Protein 6MCW (pdb70)

Nearest PDB structures (foldseek):
  6mi0-assembly1_A  TM=1.000E+00  e=1.325E-67  Methylococcus capsulatus str. Bath
  7jj1-assembly1_A  TM=9.948E-01  e=1.707E-61  Methylococcus capsulatus
  7snm-assembly4_D  TM=9.405E-01  e=2.667E-60  Methylococcus capsulatus str. Bath
  7snm-assembly3_C  TM=9.370E-01  e=3.067E-60  Methylococcus capsulatus str. Bath
  7jj1-assembly2_B  TM=9.511E-01  e=3.390E-58  Methylococcus capsulatus

Structure (mmCIF, N/CA/C/O backbone):
data_6MCW
#
_entry.id   6MCW
#
_cell.length_a   150.685
_cell.length_b   150.685
_cell.length_c   66.321
_cell.angle_alpha   90.00
_cell.angle_beta   90.00
_cell.angle_gamma   120.00
#
_symmetry.space_group_name_H-M   'P 31 2 1'
#
loop_
_entity.id
_entity.type
_entity.pdbx_description
1 polymer 'Cytochrome P450 51'
2 non-polymer 23-[4-(2,4,4-trimethylpentan-2-yl)phenoxy]-3,6,9,12,15,18,21-heptaoxatricosan-1-ol
3 non-polymer 'PROTOPORPHYRIN IX CONTAINING FE'
4 water water
#
loop_
_atom_site.group_PDB
_atom_site.id
_atom_site.type_symbol
_atom_site.label_atom_id
_atom_site.label_alt_id
_atom_site.label_comp_id
_atom_site.label_asym_id
_atom_site.label_entity_id
_atom_site.label_seq_id
_atom_site.pdbx_PDB_ins_code
_atom_site.Cartn_x
_atom_site.Cartn_y
_atom_site.Cartn_z
_atom_site.occupancy
_atom_site.B_iso_or_equiv
_atom_site.auth_seq_id
_atom_site.auth_comp_id
_atom_site.auth_asym_id
_atom_site.auth_atom_id
_atom_site.pdbx_PDB_model_num
ATOM 1 N N . PRO A 1 4 ? 35.057 4.815 -27.809 1.00 130.73 4 PRO A N 1
ATOM 2 C CA . PRO A 1 4 ? 34.804 4.179 -26.520 1.00 130.55 4 PRO A CA 1
ATOM 3 C C . PRO A 1 4 ? 35.605 4.830 -25.396 1.00 130.01 4 PRO A C 1
ATOM 4 O O . PRO A 1 4 ? 36.834 4.814 -25.427 1.00 132.47 4 PRO A O 1
ATOM 8 N N . PRO A 1 5 ? 34.951 5.445 -24.385 1.00 127.03 5 PRO A N 1
ATOM 9 C CA . PRO A 1 5 ? 35.629 6.397 -23.504 1.00 122.08 5 PRO A CA 1
ATOM 10 C C . PRO A 1 5 ? 36.720 5.730 -22.653 1.00 100.52 5 PRO A C 1
ATOM 11 O O . PRO A 1 5 ? 36.748 4.507 -22.522 1.00 83.62 5 PRO A O 1
ATOM 15 N N . SER A 1 6 ? 37.563 6.563 -22.034 1.00 93.23 6 SER A N 1
ATOM 16 C CA . SER A 1 6 ? 38.834 6.129 -21.472 1.00 85.18 6 SER A CA 1
ATOM 17 C C . SER A 1 6 ? 38.646 5.708 -20.010 1.00 72.68 6 SER A C 1
ATOM 18 O O . SER A 1 6 ? 37.668 6.080 -19.362 1.00 72.73 6 SER A O 1
ATOM 21 N N . ASN A 1 7 ? 39.505 4.776 -19.585 1.00 69.52 7 ASN A N 1
ATOM 22 C CA . ASN A 1 7 ? 39.639 4.309 -18.210 1.00 67.27 7 ASN A CA 1
ATOM 23 C C . ASN A 1 7 ? 39.623 5.498 -17.240 1.00 60.80 7 ASN A C 1
ATOM 24 O O . ASN A 1 7 ? 40.472 6.385 -17.330 1.00 53.02 7 ASN A O 1
ATOM 29 N N . THR A 1 8 ? 38.712 5.457 -16.261 1.00 58.24 8 THR A N 1
ATOM 30 C CA . THR A 1 8 ? 38.622 6.469 -15.208 1.00 59.74 8 THR A CA 1
ATOM 31 C C . THR A 1 8 ? 38.683 5.803 -13.836 1.00 62.07 8 THR A C 1
ATOM 32 O O . THR A 1 8 ? 38.445 4.604 -13.712 1.00 56.78 8 THR A O 1
ATOM 36 N N . PRO A 1 9 ? 39.029 6.556 -12.766 1.00 64.04 9 PRO A N 1
ATOM 37 C CA . PRO A 1 9 ? 39.101 5.998 -11.415 1.00 56.60 9 PRO A CA 1
ATOM 38 C C . PRO A 1 9 ? 37.754 5.484 -10.916 1.00 57.87 9 PRO A C 1
ATOM 39 O O . PRO A 1 9 ? 36.719 6.092 -11.177 1.00 57.52 9 PRO A O 1
ATOM 43 N N . PRO A 1 10 ? 37.745 4.392 -10.135 1.00 51.95 10 PRO A N 1
ATOM 44 C CA . PRO A 1 10 ? 36.519 3.854 -9.601 1.00 52.59 10 PRO A CA 1
ATOM 45 C C . PRO A 1 10 ? 35.885 4.877 -8.660 1.00 49.68 10 PRO A C 1
ATOM 46 O O . PRO A 1 10 ? 36.587 5.587 -8.021 1.00 49.85 10 PRO A O 1
ATOM 50 N N . VAL A 1 11 ? 34.562 4.930 -8.651 1.00 45.81 11 VAL A N 1
ATOM 51 C CA . VAL A 1 11 ? 33.825 5.871 -7.770 1.00 53.32 11 VAL A CA 1
ATOM 52 C C . VAL A 1 11 ? 33.157 5.050 -6.674 1.00 57.03 11 VAL A C 1
ATOM 53 O O . VAL A 1 11 ? 32.608 4.010 -6.989 1.00 61.75 11 VAL A O 1
ATOM 57 N N . LYS A 1 12 ? 33.280 5.487 -5.427 1.00 61.05 12 LYS A N 1
ATOM 58 C CA . LYS A 1 12 ? 32.618 4.808 -4.291 1.00 65.68 12 LYS A CA 1
ATOM 59 C C . LYS A 1 12 ? 31.120 5.105 -4.365 1.00 66.41 12 LYS A C 1
ATOM 60 O O . LYS A 1 12 ? 30.773 6.220 -4.719 1.00 65.07 12 LYS A O 1
ATOM 66 N N . PRO A 1 13 ? 30.231 4.169 -3.981 1.00 77.20 13 PRO A N 1
ATOM 67 C CA . PRO A 1 13 ? 28.789 4.401 -3.991 1.00 78.75 13 PRO A CA 1
ATOM 68 C C . PRO A 1 13 ? 28.439 5.665 -3.201 1.00 84.59 13 PRO A C 1
ATOM 69 O O . PRO A 1 13 ? 28.925 5.827 -2.125 1.00 81.11 13 PRO A O 1
ATOM 73 N N . GLY A 1 14 ? 27.473 6.407 -3.747 1.00 96.19 14 GLY A N 1
ATOM 74 C CA . GLY A 1 14 ? 27.081 7.805 -3.466 1.00 99.88 14 GLY A CA 1
ATOM 75 C C . GLY A 1 14 ? 26.657 8.266 -2.085 1.00 95.96 14 GLY A C 1
ATOM 76 O O . GLY A 1 14 ? 26.818 9.463 -1.844 1.00 118.80 14 GLY A O 1
ATOM 77 N N . GLY A 1 15 ? 26.052 7.458 -1.231 1.00 86.52 15 GLY A N 1
ATOM 78 C CA . GLY A 1 15 ? 25.602 8.076 0.033 1.00 88.64 15 GLY A CA 1
ATOM 79 C C . GLY A 1 15 ? 24.490 9.098 -0.192 1.00 96.95 15 GLY A C 1
ATOM 80 O O . GLY A 1 15 ? 23.534 8.741 -0.874 1.00 114.62 15 GLY A O 1
ATOM 81 N N . LEU A 1 16 ? 24.599 10.316 0.356 1.00 100.05 16 LEU A N 1
ATOM 82 C CA . LEU A 1 16 ? 23.529 11.363 0.319 1.00 101.16 16 LEU A CA 1
ATOM 83 C C . LEU A 1 16 ? 23.567 12.220 -0.956 1.00 105.10 16 LEU A C 1
ATOM 84 O O . LEU A 1 16 ? 24.662 12.589 -1.371 1.00 107.52 16 LEU A O 1
ATOM 89 N N . PRO A 1 17 ? 22.422 12.610 -1.565 1.00 111.27 17 PRO A N 1
ATOM 90 C CA . PRO A 1 17 ? 22.441 13.320 -2.846 1.00 120.45 17 PRO A CA 1
ATOM 91 C C . PRO A 1 17 ? 22.891 14.783 -2.707 1.00 113.54 17 PRO A C 1
ATOM 92 O O . PRO A 1 17 ? 23.450 15.349 -3.647 1.00 109.18 17 PRO A O 1
ATOM 96 N N . LEU A 1 18 ? 22.700 15.348 -1.511 1.00 95.74 18 LEU A N 1
ATOM 97 C CA . LEU A 1 18 ? 23.065 16.727 -1.203 1.00 101.39 18 LEU A CA 1
ATOM 98 C C . LEU A 1 18 ? 24.546 16.786 -0.808 1.00 97.93 18 LEU A C 1
ATOM 99 O O . LEU A 1 18 ? 25.257 17.710 -1.201 1.00 85.68 18 LEU A O 1
ATOM 104 N N . LEU A 1 19 ? 25.026 15.735 -0.135 1.00 91.38 19 LEU A N 1
ATOM 105 C CA . LEU A 1 19 ? 26.164 15.841 0.773 1.00 82.32 19 LEU A CA 1
ATOM 106 C C . LEU A 1 19 ? 27.330 14.971 0.287 1.00 83.62 19 LEU A C 1
ATOM 107 O O . LEU A 1 19 ? 28.457 15.130 0.758 1.00 91.37 19 LEU A O 1
ATOM 112 N N . GLY A 1 20 ? 27.047 14.032 -0.621 1.00 80.64 20 GLY A N 1
ATOM 113 C CA . GLY A 1 20 ? 27.998 12.986 -0.986 1.00 76.15 20 GLY A CA 1
ATOM 114 C C . GLY A 1 20 ? 28.333 12.099 0.200 1.00 75.21 20 GLY A C 1
ATOM 115 O O . GLY A 1 20 ? 27.439 11.515 0.813 1.00 69.83 20 GLY A O 1
ATOM 116 N N . HIS A 1 21 ? 29.619 12.056 0.565 1.00 71.40 21 HIS A N 1
ATOM 117 C CA . HIS A 1 21 ? 30.118 11.133 1.580 1.00 66.19 21 HIS A CA 1
ATOM 118 C C . HIS A 1 21 ? 30.579 11.897 2.826 1.00 55.49 21 HIS A C 1
ATOM 119 O O . HIS A 1 21 ? 31.192 11.313 3.719 1.00 58.28 21 HIS A O 1
ATOM 126 N N . ILE A 1 22 ? 30.306 13.205 2.862 1.00 54.51 22 ILE A N 1
ATOM 127 C CA . ILE A 1 22 ? 31.002 14.123 3.756 1.00 60.26 22 ILE A CA 1
ATOM 128 C C . ILE A 1 22 ? 30.746 13.721 5.213 1.00 61.87 22 ILE A C 1
ATOM 129 O O . ILE A 1 22 ? 31.573 14.003 6.081 1.00 61.83 22 ILE A O 1
ATOM 134 N N . LEU A 1 23 ? 29.565 13.160 5.499 1.00 59.76 23 LEU A N 1
ATOM 135 C CA . LEU A 1 23 ? 29.192 12.837 6.874 1.00 68.59 23 LEU A CA 1
ATOM 136 C C . LEU A 1 23 ? 30.036 11.656 7.368 1.00 63.69 23 LEU A C 1
ATOM 137 O O . LEU A 1 23 ? 30.484 11.648 8.515 1.00 66.87 23 LEU A O 1
ATOM 142 N N . GLU A 1 24 ? 30.205 10.643 6.512 1.00 58.83 24 GLU A N 1
ATOM 143 C CA . GLU A 1 24 ? 31.007 9.469 6.840 1.00 63.99 24 GLU A CA 1
ATOM 144 C C . GLU A 1 24 ? 32.483 9.877 6.912 1.00 64.17 24 GLU A C 1
ATOM 145 O O . GLU A 1 24 ? 33.216 9.425 7.792 1.00 59.48 24 GLU A O 1
ATOM 151 N N . PHE A 1 25 ? 32.854 10.860 6.085 1.00 57.17 25 PHE A N 1
ATOM 152 C CA . PHE A 1 25 ? 34.212 11.392 6.038 1.00 57.58 25 PHE A CA 1
ATOM 153 C C . PHE A 1 25 ? 34.506 12.168 7.327 1.00 55.42 25 PHE A C 1
ATOM 154 O O . PHE A 1 25 ? 35.537 11.955 7.964 1.00 58.25 25 PHE A O 1
ATOM 162 N N . GLY A 1 26 ? 33.575 13.049 7.709 1.00 57.48 26 GLY A N 1
ATOM 163 C CA . GLY A 1 26 ? 33.753 13.967 8.829 1.00 57.02 26 GLY A CA 1
ATOM 164 C C . GLY A 1 26 ? 33.822 13.240 10.161 1.00 57.64 26 GLY A C 1
ATOM 165 O O . GLY A 1 26 ? 34.387 13.754 11.126 1.00 68.66 26 GLY A O 1
ATOM 166 N N . LYS A 1 27 ? 33.178 12.070 10.226 1.00 57.89 27 LYS A N 1
ATOM 167 C CA . LYS A 1 27 ? 33.161 11.224 11.415 1.00 67.46 27 LYS A CA 1
ATOM 168 C C . LYS A 1 27 ? 34.603 10.959 11.863 1.00 65.59 27 LYS A C 1
ATOM 169 O O . LYS A 1 27 ? 34.981 11.266 12.994 1.00 58.96 27 LYS A O 1
ATOM 175 N N . ASN A 1 28 ? 35.396 10.391 10.948 1.00 60.40 28 ASN A N 1
ATOM 176 C CA . ASN A 1 28 ? 36.832 10.202 11.112 1.00 60.98 28 ASN A CA 1
ATOM 177 C C . ASN A 1 28 ? 37.480 10.266 9.732 1.00 57.44 28 ASN A C 1
ATOM 178 O O . ASN A 1 28 ? 37.159 9.456 8.866 1.00 53.39 28 ASN A O 1
ATOM 183 N N . PRO A 1 29 ? 38.325 11.278 9.432 1.00 57.51 29 PRO A N 1
ATOM 184 C CA . PRO A 1 29 ? 38.824 11.387 8.060 1.00 53.56 29 PRO A CA 1
ATOM 185 C C . PRO A 1 29 ? 39.881 10.332 7.698 1.00 48.64 29 PRO A C 1
ATOM 186 O O . PRO A 1 29 ? 39.892 9.851 6.566 1.00 40.04 29 PRO A O 1
ATOM 190 N N . HIS A 1 30 ? 40.672 9.888 8.681 1.00 44.89 30 HIS A N 1
ATOM 191 C CA . HIS A 1 30 ? 41.721 8.903 8.432 1.00 45.88 30 HIS A CA 1
ATOM 192 C C . HIS A 1 30 ? 41.092 7.533 8.148 1.00 46.82 30 HIS A C 1
ATOM 193 O O . HIS A 1 30 ? 41.462 6.874 7.177 1.00 50.59 30 HIS A O 1
ATOM 200 N N . ALA A 1 31 ? 40.124 7.128 8.977 1.00 47.88 31 ALA A N 1
ATOM 201 C CA . ALA A 1 31 ? 39.405 5.872 8.785 1.00 48.22 31 ALA A CA 1
ATOM 202 C C . ALA A 1 31 ? 38.813 5.832 7.372 1.00 44.80 31 ALA A C 1
ATOM 203 O O . ALA A 1 31 ? 38.963 4.842 6.656 1.00 46.67 31 ALA A O 1
ATOM 205 N N . PHE A 1 32 ? 38.123 6.914 6.995 1.00 42.54 32 PHE A N 1
ATOM 206 C CA . PHE A 1 32 ? 37.422 6.995 5.719 1.00 47.31 32 PHE A CA 1
ATOM 207 C C . PHE A 1 32 ? 38.408 6.714 4.579 1.00 48.28 32 PHE A C 1
ATOM 208 O O . PHE A 1 32 ? 38.159 5.852 3.737 1.00 45.81 32 PHE A O 1
ATOM 216 N N . LEU A 1 33 ? 39.522 7.453 4.564 1.00 45.12 33 LEU A N 1
ATOM 217 C CA . LEU A 1 33 ? 40.461 7.426 3.449 1.00 43.49 33 LEU A CA 1
ATOM 218 C C . LEU A 1 33 ? 41.178 6.071 3.413 1.00 42.06 33 LEU A C 1
ATOM 219 O O . LEU A 1 33 ? 41.422 5.528 2.336 1.00 41.83 33 LEU A O 1
ATOM 224 N N . MET A 1 34 ? 41.438 5.498 4.593 1.00 40.16 34 MET A N 1
ATOM 225 C CA . MET A 1 34 ? 42.019 4.164 4.698 1.00 42.30 34 MET A CA 1
ATOM 226 C C . MET A 1 34 ? 41.069 3.149 4.052 1.00 43.44 34 MET A C 1
ATOM 227 O O . MET A 1 34 ? 41.494 2.308 3.261 1.00 38.97 34 MET A O 1
ATOM 232 N N . ALA A 1 35 ? 39.780 3.249 4.394 1.00 42.55 35 ALA A N 1
ATOM 233 C CA . ALA A 1 35 ? 38.761 2.345 3.875 1.00 45.50 35 ALA A CA 1
ATOM 234 C C . ALA A 1 35 ? 38.637 2.525 2.358 1.00 45.42 35 ALA A C 1
ATOM 235 O O . ALA A 1 35 ? 38.582 1.541 1.620 1.00 46.32 35 ALA A O 1
ATOM 237 N N . LEU A 1 36 ? 38.657 3.781 1.898 1.00 46.30 36 LEU A N 1
ATOM 238 C CA . LEU A 1 36 ? 38.484 4.086 0.482 1.00 47.17 36 LEU A CA 1
ATOM 239 C C . LEU A 1 36 ? 39.572 3.368 -0.324 1.00 51.30 36 LEU A C 1
ATOM 240 O O . LEU A 1 36 ? 39.286 2.709 -1.324 1.00 50.08 36 LEU A O 1
ATOM 245 N N . ARG A 1 37 ? 40.824 3.524 0.118 1.00 46.33 37 ARG A N 1
ATOM 246 C CA . ARG A 1 37 ? 41.964 2.956 -0.586 1.00 44.84 37 ARG A CA 1
ATOM 247 C C . ARG A 1 37 ? 41.893 1.426 -0.518 1.00 47.62 37 ARG A C 1
ATOM 248 O O . ARG A 1 37 ? 42.211 0.741 -1.490 1.00 47.71 37 ARG A O 1
ATOM 256 N N . HIS A 1 38 ? 41.542 0.900 0.660 1.00 48.08 38 HIS A N 1
ATOM 257 C CA . HIS A 1 38 ? 41.479 -0.540 0.872 1.00 49.41 38 HIS A CA 1
ATOM 258 C C . HIS A 1 38 ? 40.556 -1.174 -0.176 1.00 46.59 38 HIS A C 1
ATOM 259 O O . HIS A 1 38 ? 40.875 -2.229 -0.722 1.00 52.03 38 HIS A O 1
ATOM 266 N N . GLU A 1 39 ? 39.476 -0.469 -0.532 1.00 54.10 39 GLU A N 1
ATOM 267 C CA . GLU A 1 39 ? 38.393 -1.047 -1.322 1.00 58.79 39 GLU A CA 1
ATOM 268 C C . GLU A 1 39 ? 38.604 -0.746 -2.811 1.00 58.12 39 GLU A C 1
ATOM 269 O O . GLU A 1 39 ? 38.244 -1.567 -3.654 1.00 56.07 39 GLU A O 1
ATOM 275 N N . PHE A 1 40 ? 39.224 0.394 -3.137 1.00 57.06 40 PHE A N 1
ATOM 276 C CA . PHE A 1 40 ? 39.224 0.896 -4.511 1.00 52.54 40 PHE A CA 1
ATOM 277 C C . PHE A 1 40 ? 40.647 1.115 -5.039 1.00 48.75 40 PHE A C 1
ATOM 278 O O . PHE A 1 40 ? 40.834 1.267 -6.246 1.00 51.52 40 PHE A O 1
ATOM 286 N N . GLY A 1 41 ? 41.633 1.206 -4.139 1.00 52.34 41 GLY A N 1
ATOM 287 C CA . GLY A 1 41 ? 43.044 1.171 -4.515 1.00 51.31 41 GLY A CA 1
ATOM 288 C C . GLY A 1 41 ? 43.662 2.558 -4.581 1.00 48.04 41 GLY A C 1
ATOM 289 O O . GLY A 1 41 ? 43.242 3.467 -3.864 1.00 47.92 41 GLY A O 1
ATOM 290 N N . ASP A 1 42 ? 44.649 2.719 -5.470 1.00 49.59 42 ASP A N 1
ATOM 291 C CA . ASP A 1 42 ? 45.596 3.830 -5.443 1.00 49.53 42 ASP A CA 1
ATOM 292 C C . ASP A 1 42 ? 44.895 5.121 -5.882 1.00 46.55 42 ASP A C 1
ATOM 293 O O . ASP A 1 42 ? 45.337 6.219 -5.545 1.00 51.01 42 ASP A O 1
ATOM 298 N N . VAL A 1 43 ? 43.895 4.976 -6.758 1.00 44.99 43 VAL A N 1
ATOM 299 C CA . VAL A 1 43 ? 43.203 6.105 -7.369 1.00 46.23 43 VAL A CA 1
ATOM 300 C C . VAL A 1 43 ? 41.693 5.882 -7.234 1.00 48.17 43 VAL A C 1
ATOM 301 O O . VAL A 1 43 ? 41.118 5.047 -7.933 1.00 56.24 43 VAL A O 1
ATOM 305 N N . ALA A 1 44 ? 41.069 6.626 -6.314 1.00 46.01 44 ALA A N 1
ATOM 306 C CA . ALA A 1 44 ? 39.722 6.330 -5.842 1.00 50.41 44 ALA A CA 1
ATOM 307 C C . ALA A 1 44 ? 38.930 7.631 -5.674 1.00 49.98 44 ALA A C 1
ATOM 308 O O . ALA A 1 44 ? 39.358 8.542 -4.965 1.00 51.39 44 ALA A O 1
ATOM 310 N N . GLU A 1 45 ? 37.725 7.653 -6.251 1.00 53.40 45 GLU A N 1
ATOM 311 C CA . GLU A 1 45 ? 36.890 8.846 -6.293 1.00 54.92 45 GLU A CA 1
ATOM 312 C C . GLU A 1 45 ? 35.775 8.717 -5.249 1.00 53.51 45 GLU A C 1
ATOM 313 O O . GLU A 1 45 ? 35.265 7.626 -4.993 1.00 54.61 45 GLU A O 1
ATOM 319 N N . PHE A 1 46 ? 35.520 9.831 -4.556 1.00 48.96 46 PHE A N 1
ATOM 320 C CA . PHE A 1 46 ? 34.360 9.998 -3.693 1.00 51.69 46 PHE A CA 1
ATOM 321 C C . PHE A 1 46 ? 33.856 11.435 -3.871 1.00 53.23 46 PHE A C 1
ATOM 322 O O . PHE A 1 46 ? 34.424 12.188 -4.662 1.00 48.21 46 PHE A O 1
ATOM 330 N N . ARG A 1 47 ? 32.780 11.795 -3.166 1.00 57.91 47 ARG A N 1
ATOM 331 C CA . ARG A 1 47 ? 32.291 13.176 -3.388 1.00 66.17 47 ARG A CA 1
ATOM 332 C C . ARG A 1 47 ? 31.911 13.938 -2.112 1.00 61.75 47 ARG A C 1
ATOM 333 O O . ARG A 1 47 ? 30.919 13.563 -1.455 1.00 55.76 47 ARG A O 1
ATOM 341 N N . MET A 1 48 ? 32.699 14.970 -1.801 1.00 66.78 48 MET A N 1
ATOM 342 C CA . MET A 1 48 ? 32.331 16.004 -0.843 1.00 72.42 48 MET A CA 1
ATOM 343 C C . MET A 1 48 ? 31.293 16.937 -1.476 1.00 65.00 48 MET A C 1
ATOM 344 O O . MET A 1 48 ? 31.604 17.670 -2.414 1.00 66.96 48 MET A O 1
ATOM 349 N N . PHE A 1 49 ? 30.057 16.881 -0.969 1.00 68.91 49 PHE A N 1
ATOM 350 C CA . PHE A 1 49 ? 28.954 17.694 -1.472 1.00 74.53 49 PHE A CA 1
ATOM 351 C C . PHE A 1 49 ? 28.742 17.393 -2.961 1.00 74.96 49 PHE A C 1
ATOM 352 O O . PHE A 1 49 ? 28.506 16.245 -3.336 1.00 71.17 49 PHE A O 1
ATOM 360 N N . HIS A 1 50 ? 28.789 18.438 -3.795 1.00 84.85 50 HIS A N 1
ATOM 361 C CA . HIS A 1 50 ? 28.624 18.310 -5.240 1.00 83.83 50 HIS A CA 1
ATOM 362 C C . HIS A 1 50 ? 29.941 17.845 -5.873 1.00 80.96 50 HIS A C 1
ATOM 363 O O . HIS A 1 50 ? 29.936 17.091 -6.846 1.00 82.75 50 HIS A O 1
ATOM 370 N N . GLN A 1 51 ? 31.061 18.247 -5.262 1.00 77.02 51 GLN A N 1
ATOM 371 C CA . GLN A 1 51 ? 32.397 18.103 -5.833 1.00 81.48 51 GLN A CA 1
ATOM 372 C C . GLN A 1 51 ? 32.837 16.636 -5.771 1.00 77.61 51 GLN A C 1
ATOM 373 O O . GLN A 1 51 ? 32.579 15.950 -4.782 1.00 81.89 51 GLN A O 1
ATOM 379 N N . ARG A 1 52 ? 33.657 16.232 -6.747 1.00 67.25 52 ARG A N 1
ATOM 380 C CA . ARG A 1 52 ? 34.212 14.885 -6.824 1.00 68.34 52 ARG A CA 1
ATOM 381 C C . ARG A 1 52 ? 35.709 14.933 -6.495 1.00 58.90 52 ARG A C 1
ATOM 382 O O . ARG A 1 52 ? 36.466 15.668 -7.130 1.00 52.10 52 ARG A O 1
ATOM 390 N N . MET A 1 53 ? 36.092 14.232 -5.422 1.00 60.01 53 MET A N 1
ATOM 391 C CA . MET A 1 53 ? 37.478 14.120 -4.975 1.00 55.45 53 MET A CA 1
ATOM 392 C C . MET A 1 53 ? 38.042 12.764 -5.416 1.00 52.32 53 MET A C 1
ATOM 393 O O . MET A 1 53 ? 37.397 11.732 -5.230 1.00 59.93 53 MET A O 1
ATOM 398 N N . VAL A 1 54 ? 39.298 12.767 -5.872 1.00 52.40 54 VAL A N 1
ATOM 399 C CA . VAL A 1 54 ? 40.023 11.541 -6.185 1.00 44.14 54 VAL A CA 1
ATOM 400 C C . VAL A 1 54 ? 41.234 11.432 -5.253 1.00 43.06 54 VAL A C 1
ATOM 401 O O . VAL A 1 54 ? 42.169 12.228 -5.343 1.00 42.25 54 VAL A O 1
ATOM 405 N N . LEU A 1 55 ? 41.237 10.379 -4.429 1.00 42.63 55 LEU A N 1
ATOM 406 C CA . LEU A 1 55 ? 42.310 10.112 -3.481 1.00 37.39 55 LEU A CA 1
ATOM 407 C C . LEU A 1 55 ? 43.474 9.433 -4.211 1.00 43.22 55 LEU A C 1
ATOM 408 O O . LEU A 1 55 ? 43.301 8.381 -4.827 1.00 44.98 55 LEU A O 1
ATOM 413 N N . LEU A 1 56 ? 44.655 10.054 -4.127 1.00 41.40 56 LEU A N 1
ATOM 414 C CA . LEU A 1 56 ? 45.867 9.546 -4.757 1.00 41.15 56 LEU A CA 1
ATOM 415 C C . LEU A 1 56 ? 46.825 9.044 -3.672 1.00 39.97 56 LEU A C 1
ATOM 416 O O . LEU A 1 56 ? 47.496 9.837 -3.013 1.00 43.18 56 LEU A O 1
ATOM 421 N N . THR A 1 57 ? 46.939 7.717 -3.559 1.00 39.25 57 THR A N 1
ATOM 422 C CA . THR A 1 57 ? 47.800 7.111 -2.556 1.00 40.54 57 THR A CA 1
ATOM 423 C C . THR A 1 57 ? 48.769 6.138 -3.234 1.00 42.54 57 THR A C 1
ATOM 424 O O . THR A 1 57 ? 48.501 5.620 -4.319 1.00 45.42 57 THR A O 1
ATOM 428 N N . GLY A 1 58 ? 49.855 5.841 -2.515 1.00 41.16 58 GLY A N 1
ATOM 429 C CA . GLY A 1 58 ? 50.946 5.036 -3.036 1.00 39.23 58 GLY A CA 1
ATOM 430 C C . GLY A 1 58 ? 51.990 5.896 -3.726 1.00 38.38 58 GLY A C 1
ATOM 431 O O . GLY A 1 58 ? 51.757 7.066 -4.026 1.00 37.65 58 GLY A O 1
ATOM 432 N N . SER A 1 59 ? 53.114 5.252 -4.057 1.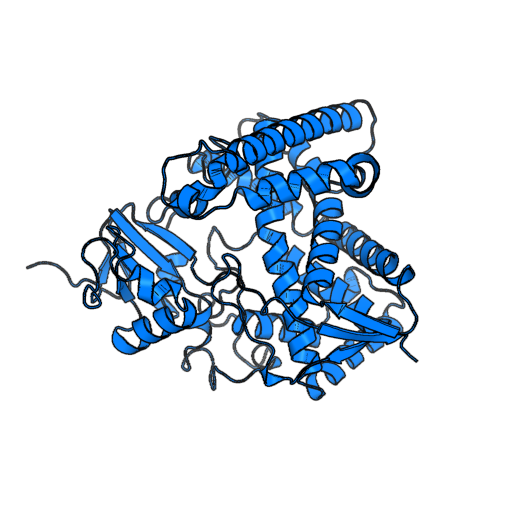00 42.74 59 SER A N 1
ATOM 433 C CA . SER A 1 59 ? 54.288 5.903 -4.615 1.00 47.19 59 SER A CA 1
ATOM 434 C C . SER A 1 59 ? 53.929 6.601 -5.933 1.00 44.65 59 SER A C 1
ATOM 435 O O . SER A 1 59 ? 54.242 7.776 -6.122 1.00 41.82 59 SER A O 1
ATOM 438 N N . GLN A 1 60 ? 53.297 5.858 -6.848 1.00 47.19 60 GLN A N 1
ATOM 439 C CA . GLN A 1 60 ? 53.128 6.300 -8.228 1.00 48.00 60 GLN A CA 1
ATOM 440 C C . GLN A 1 60 ? 52.129 7.461 -8.277 1.00 42.84 60 GLN A C 1
ATOM 441 O O . GLN A 1 60 ? 52.396 8.486 -8.905 1.00 42.97 60 GLN A O 1
ATOM 447 N N . ALA A 1 61 ? 50.973 7.281 -7.630 1.00 41.39 61 ALA A N 1
ATOM 448 C CA . ALA A 1 61 ? 49.919 8.289 -7.626 1.00 44.26 61 ALA A CA 1
ATOM 449 C C . ALA A 1 61 ? 50.416 9.552 -6.911 1.00 44.99 61 ALA A C 1
ATOM 450 O O . ALA A 1 61 ? 50.134 10.667 -7.349 1.00 44.54 61 ALA A O 1
ATOM 452 N N . SER A 1 62 ? 51.172 9.356 -5.826 1.00 44.15 62 SER A N 1
ATOM 453 C CA . SER A 1 62 ? 51.773 10.452 -5.073 1.00 46.91 62 SER A CA 1
ATOM 454 C C . SER A 1 62 ? 52.690 11.274 -5.986 1.00 45.06 62 SER A C 1
ATOM 455 O O . SER A 1 62 ? 52.686 12.504 -5.937 1.00 46.95 62 SER A O 1
ATOM 458 N N . GLU A 1 63 ? 53.484 10.576 -6.804 1.00 51.50 63 GLU A N 1
ATOM 459 C CA . GLU A 1 63 ? 54.441 11.200 -7.711 1.00 52.64 63 GLU A CA 1
ATOM 460 C C . GLU A 1 63 ? 53.701 12.130 -8.680 1.00 48.85 63 GLU A C 1
ATOM 461 O O . GLU A 1 63 ? 54.106 13.274 -8.884 1.00 45.45 63 GLU A O 1
ATOM 467 N N . ALA A 1 64 ? 52.640 11.610 -9.305 1.00 44.61 64 ALA A N 1
ATOM 468 C CA . ALA A 1 64 ? 51.862 12.369 -10.276 1.00 51.35 64 ALA A CA 1
ATOM 469 C C . ALA A 1 64 ? 51.290 13.627 -9.611 1.00 51.12 64 ALA A C 1
ATOM 470 O O . ALA A 1 64 ? 51.134 14.659 -10.264 1.00 53.58 64 ALA A O 1
ATOM 472 N N . PHE A 1 65 ? 50.996 13.535 -8.310 1.00 51.14 65 PHE A N 1
ATOM 473 C CA . PHE A 1 65 ? 50.415 14.645 -7.559 1.00 51.04 65 PHE A CA 1
ATOM 474 C C . PHE A 1 65 ? 51.472 15.741 -7.373 1.00 44.18 65 PHE A C 1
ATOM 475 O O . PHE A 1 65 ? 51.241 16.891 -7.742 1.00 46.06 65 PHE A O 1
ATOM 483 N N . TYR A 1 66 ? 52.639 15.370 -6.836 1.00 45.21 66 TYR A N 1
ATOM 484 C CA . TYR A 1 66 ? 53.618 16.342 -6.361 1.00 52.42 66 TYR A CA 1
ATOM 485 C C . TYR A 1 66 ? 54.379 16.951 -7.545 1.00 53.21 66 TYR A C 1
ATOM 486 O O . TYR A 1 66 ? 54.959 18.029 -7.422 1.00 57.11 66 TYR A O 1
ATOM 495 N N . ARG A 1 67 ? 54.388 16.242 -8.679 1.00 55.31 67 ARG A N 1
ATOM 496 C CA . ARG A 1 67 ? 55.232 16.599 -9.812 1.00 52.05 67 ARG A CA 1
ATOM 497 C C . ARG A 1 67 ? 54.406 17.348 -10.864 1.00 50.82 67 ARG A C 1
ATOM 498 O O . ARG A 1 67 ? 54.958 17.870 -11.832 1.00 58.09 67 ARG A O 1
ATOM 506 N N . ALA A 1 68 ? 53.087 17.414 -10.654 1.00 52.98 68 ALA A N 1
ATOM 507 C CA . ALA A 1 68 ? 52.199 18.125 -11.566 1.00 58.04 68 ALA A CA 1
ATOM 508 C C . ALA A 1 68 ? 52.606 19.594 -11.627 1.00 59.96 68 ALA A C 1
ATOM 509 O O . ALA A 1 68 ? 52.915 20.202 -10.604 1.00 53.19 68 ALA A O 1
ATOM 511 N N . PRO A 1 69 ? 52.652 20.194 -12.837 1.00 68.68 69 PRO A N 1
ATOM 512 C CA . PRO A 1 69 ? 52.739 21.649 -12.977 1.00 62.22 69 PRO A CA 1
ATOM 513 C C . PRO A 1 69 ? 51.597 22.365 -12.240 1.00 57.98 69 PRO A C 1
ATOM 514 O O . PRO A 1 69 ? 50.525 21.788 -12.058 1.00 51.68 69 PRO A O 1
ATOM 518 N N . ASP A 1 70 ? 51.821 23.635 -11.889 1.00 57.89 70 ASP A N 1
ATOM 519 C CA . ASP A 1 70 ? 50.846 24.443 -11.165 1.00 54.73 70 ASP A CA 1
ATOM 520 C C . ASP A 1 70 ? 49.639 24.714 -12.071 1.00 60.86 70 ASP A C 1
ATOM 521 O O . ASP A 1 70 ? 48.594 25.166 -11.602 1.00 64.56 70 ASP A O 1
ATOM 526 N N . GLU A 1 71 ? 49.842 24.535 -13.380 1.00 63.90 71 GLU A N 1
ATOM 527 C CA . GLU A 1 71 ? 48.831 24.826 -14.390 1.00 66.57 71 GLU A CA 1
ATOM 528 C C . GLU A 1 71 ? 47.848 23.653 -14.476 1.00 66.92 71 GLU A C 1
ATOM 529 O O . GLU A 1 71 ? 46.717 23.817 -14.933 1.00 71.63 71 GLU A O 1
ATOM 535 N N . VAL A 1 72 ? 48.298 22.473 -14.037 1.00 64.67 72 VAL A N 1
ATOM 536 C CA . VAL A 1 72 ? 47.499 21.252 -14.070 1.00 62.70 72 VAL A CA 1
ATOM 537 C C . VAL A 1 72 ? 46.707 21.141 -12.761 1.00 57.40 72 VAL A C 1
ATOM 538 O O . VAL A 1 72 ? 45.486 20.992 -12.779 1.00 64.91 72 VAL A O 1
ATOM 542 N N . LEU A 1 73 ? 47.422 21.189 -11.632 1.00 55.42 73 LEU A N 1
ATOM 543 C CA . LEU A 1 73 ? 46.820 21.142 -10.302 1.00 53.29 73 LEU A CA 1
ATOM 544 C C . LEU A 1 73 ? 46.991 22.504 -9.617 1.00 50.33 73 LEU A C 1
ATOM 545 O O . LEU A 1 73 ? 48.116 22.921 -9.343 1.00 50.10 73 LEU A O 1
ATOM 550 N N . ASP A 1 74 ? 45.871 23.119 -9.223 1.00 53.85 74 ASP A N 1
ATOM 551 C CA . ASP A 1 74 ? 45.886 24.427 -8.578 1.00 62.06 74 ASP A CA 1
ATOM 552 C C . ASP A 1 74 ? 45.626 24.257 -7.077 1.00 57.36 74 ASP A C 1
ATOM 553 O O . ASP A 1 74 ? 44.626 23.657 -6.682 1.00 53.81 74 ASP A O 1
ATOM 558 N N . GLN A 1 75 ? 46.465 24.899 -6.257 1.00 58.63 75 GLN A N 1
ATOM 559 C CA . GLN A 1 75 ? 46.359 24.793 -4.807 1.00 65.35 75 GLN A CA 1
ATOM 560 C C . GLN A 1 75 ? 45.549 25.977 -4.265 1.00 63.68 75 GLN A C 1
ATOM 561 O O . GLN A 1 75 ? 45.141 25.964 -3.104 1.00 59.85 75 GLN A O 1
ATOM 567 N N . GLY A 1 76 ? 45.141 26.876 -5.167 1.00 65.99 76 GLY A N 1
ATOM 568 C CA . GLY A 1 76 ? 44.321 28.029 -4.814 1.00 67.18 76 GLY A CA 1
ATOM 569 C C . GLY A 1 76 ? 43.126 27.636 -3.949 1.00 70.69 76 GLY A C 1
ATOM 570 O O . GLY A 1 76 ? 42.950 28.166 -2.854 1.00 78.08 76 GLY A O 1
ATOM 571 N N . PRO A 1 77 ? 42.207 26.788 -4.463 1.00 76.83 77 PRO A N 1
ATOM 572 C CA . PRO A 1 77 ? 40.957 26.536 -3.743 1.00 75.34 77 PRO A CA 1
ATOM 573 C C . PRO A 1 77 ? 41.038 25.736 -2.434 1.00 74.06 77 PRO A C 1
ATOM 574 O O . PRO A 1 77 ? 40.053 25.701 -1.697 1.00 76.10 77 PRO A O 1
ATOM 578 N N . ALA A 1 78 ? 42.225 25.240 -2.070 1.00 80.66 78 ALA A N 1
ATOM 579 C CA . ALA A 1 78 ? 42.413 24.678 -0.736 1.00 81.03 78 ALA A CA 1
ATOM 580 C C . ALA A 1 78 ? 42.128 25.758 0.315 1.00 86.82 78 ALA A C 1
ATOM 581 O O . ALA A 1 78 ? 41.425 25.492 1.290 1.00 88.58 78 ALA A O 1
ATOM 583 N N . TYR A 1 79 ? 42.590 26.990 0.072 1.00 81.76 79 TYR A N 1
ATOM 584 C CA . TYR A 1 79 ? 42.771 27.964 1.147 1.00 82.31 79 TYR A CA 1
ATOM 585 C C . TYR A 1 79 ? 41.795 29.142 1.039 1.00 75.03 79 TYR A C 1
ATOM 586 O O . TYR A 1 79 ? 42.014 30.160 1.695 1.00 79.24 79 TYR A O 1
ATOM 595 N N . ARG A 1 80 ? 40.720 29.025 0.251 1.00 76.75 80 ARG A N 1
ATOM 596 C CA . ARG A 1 80 ? 39.792 30.145 0.108 1.00 87.83 80 ARG A CA 1
ATOM 597 C C . ARG A 1 80 ? 39.311 30.572 1.500 1.00 76.17 80 ARG A C 1
ATOM 598 O O . ARG A 1 80 ? 39.049 31.749 1.746 1.00 76.59 80 ARG A O 1
ATOM 606 N N . ILE A 1 81 ? 39.286 29.602 2.419 1.00 75.95 81 ILE A N 1
ATOM 607 C CA . ILE A 1 81 ? 38.979 29.804 3.831 1.00 72.78 81 ILE A CA 1
ATOM 608 C C . ILE A 1 81 ? 39.962 30.819 4.426 1.00 64.27 81 ILE A C 1
ATOM 609 O O . ILE A 1 81 ? 39.612 31.563 5.342 1.00 61.41 81 ILE A O 1
ATOM 614 N N . MET A 1 82 ? 41.182 30.857 3.879 1.00 67.46 82 MET A N 1
ATOM 615 C CA . MET A 1 82 ? 42.286 31.613 4.462 1.00 62.69 82 MET A CA 1
ATOM 616 C C . MET A 1 82 ? 42.400 32.981 3.780 1.00 58.68 82 MET A C 1
ATOM 617 O O . MET A 1 82 ? 43.029 33.891 4.320 1.00 56.40 82 MET A O 1
ATOM 622 N N . THR A 1 83 ? 41.861 33.091 2.561 1.00 56.53 83 THR A N 1
ATOM 623 C CA . THR A 1 83 ? 42.119 34.245 1.707 1.00 56.18 83 THR A CA 1
ATOM 624 C C . THR A 1 83 ? 41.827 35.532 2.475 1.00 54.80 83 THR A C 1
ATOM 625 O O . THR A 1 83 ? 42.559 36.509 2.335 1.00 53.79 83 THR A O 1
ATOM 629 N N . PRO A 1 84 ? 40.754 35.592 3.295 1.00 54.63 84 PRO A N 1
ATOM 630 C CA . PRO A 1 84 ? 40.479 36.793 4.085 1.00 57.45 84 PRO A CA 1
ATOM 631 C C . PRO A 1 84 ? 41.555 37.037 5.153 1.00 56.91 84 PRO A C 1
ATOM 632 O O . PRO A 1 84 ? 41.824 38.186 5.502 1.00 58.35 84 PRO A O 1
ATOM 636 N N . ILE A 1 85 ? 42.175 35.958 5.643 1.00 58.30 85 ILE A N 1
ATOM 637 C CA . ILE A 1 85 ? 43.195 36.065 6.680 1.00 58.54 85 ILE A CA 1
ATOM 638 C C . ILE A 1 85 ? 44.516 36.499 6.032 1.00 52.97 85 ILE A C 1
ATOM 639 O O . ILE A 1 85 ? 45.197 37.385 6.549 1.00 52.02 85 ILE A O 1
ATOM 644 N N . PHE A 1 86 ? 44.824 35.930 4.862 1.00 47.69 86 PHE A N 1
ATOM 645 C CA . PHE A 1 86 ? 46.100 36.154 4.189 1.00 49.92 86 PHE A CA 1
ATOM 646 C C . PHE A 1 86 ? 46.064 37.486 3.432 1.00 49.09 86 PHE A C 1
ATOM 647 O O . PHE A 1 86 ? 47.092 38.146 3.280 1.00 47.64 86 PHE A O 1
ATOM 655 N N . GLY A 1 87 ? 44.907 37.793 2.837 1.00 50.56 87 GLY A N 1
ATOM 656 C CA . GLY A 1 87 ? 44.714 38.996 2.036 1.00 51.08 87 GLY A CA 1
ATOM 657 C C . GLY A 1 87 ? 44.410 38.662 0.586 1.00 54.40 87 GLY A C 1
ATOM 658 O O . GLY A 1 87 ? 44.951 37.700 0.041 1.00 54.31 87 GLY A O 1
ATOM 659 N N . ARG A 1 88 ? 43.556 39.476 -0.044 1.00 66.24 88 ARG A N 1
ATOM 660 C CA . ARG A 1 88 ? 43.238 39.325 -1.460 1.00 72.88 88 ARG A CA 1
ATOM 661 C C . ARG A 1 88 ? 44.513 39.567 -2.277 1.00 64.57 88 ARG A C 1
ATOM 662 O O . ARG A 1 88 ? 45.353 40.379 -1.891 1.00 58.76 88 ARG A O 1
ATOM 670 N N . GLY A 1 89 ? 44.762 38.662 -3.230 1.00 66.49 89 GLY A N 1
ATOM 671 C CA . GLY A 1 89 ? 45.887 38.762 -4.151 1.00 67.93 89 GLY A CA 1
ATOM 672 C C . GLY A 1 89 ? 47.214 38.427 -3.492 1.00 64.19 89 GLY A C 1
ATOM 673 O O . GLY A 1 89 ? 48.270 38.657 -4.082 1.00 66.74 89 GLY A O 1
ATOM 674 N N . VAL A 1 90 ? 47.138 37.917 -2.258 1.00 63.35 90 VAL A N 1
ATOM 675 C CA . VAL A 1 90 ? 48.329 37.494 -1.461 1.00 56.10 90 VAL A CA 1
ATOM 676 C C . VAL A 1 90 ? 48.546 35.985 -1.586 1.00 51.61 90 VAL A C 1
ATOM 677 O O . VAL A 1 90 ? 47.633 35.303 -1.971 1.00 54.67 90 VAL A O 1
ATOM 681 N N . VAL A 1 91 ? 49.678 35.483 -1.119 1.00 56.68 91 VAL A N 1
ATOM 682 C CA . VAL A 1 91 ? 50.111 34.105 -1.515 1.00 61.22 91 VAL A CA 1
ATOM 683 C C . VAL A 1 91 ? 48.872 33.209 -1.375 1.00 56.84 91 VAL A C 1
ATOM 684 O O . VAL A 1 91 ? 48.207 33.268 -0.345 1.00 53.72 91 VAL A O 1
ATOM 688 N N . PHE A 1 92 ? 48.606 32.448 -2.429 1.00 57.04 92 PHE A N 1
ATOM 689 C CA . PHE A 1 92 ? 47.564 31.418 -2.736 1.00 60.95 92 PHE A CA 1
ATOM 690 C C . PHE A 1 92 ? 46.260 32.152 -3.172 1.00 59.54 92 PHE A C 1
ATOM 691 O O . PHE A 1 92 ? 45.303 31.450 -3.566 1.00 59.70 92 PHE A O 1
ATOM 699 N N . ASP A 1 93 ? 46.317 33.482 -3.322 1.00 55.50 93 ASP A N 1
ATOM 700 C CA . ASP A 1 93 ? 45.202 34.303 -3.868 1.00 58.58 93 ASP A CA 1
ATOM 701 C C . ASP A 1 93 ? 45.744 35.113 -5.051 1.00 61.42 93 ASP A C 1
ATOM 702 O O . ASP A 1 93 ? 44.950 35.795 -5.728 1.00 66.23 93 ASP A O 1
ATOM 707 N N . ALA A 1 94 ? 47.061 35.027 -5.266 1.00 56.41 94 ALA A N 1
ATOM 708 C CA . ALA A 1 94 ? 47.772 35.721 -6.333 1.00 52.04 94 ALA A CA 1
ATOM 709 C C . ALA A 1 94 ? 47.804 34.834 -7.583 1.00 53.06 94 ALA A C 1
ATOM 710 O O . ALA A 1 94 ? 47.407 33.670 -7.536 1.00 64.37 94 ALA A O 1
ATOM 712 N N . ARG A 1 95 ? 48.187 35.435 -8.713 1.00 64.92 95 ARG A N 1
ATOM 713 C CA . ARG A 1 95 ? 48.283 34.743 -9.992 1.00 72.44 95 ARG A CA 1
ATOM 714 C C . ARG A 1 95 ? 49.603 33.963 -10.033 1.00 65.83 95 ARG A C 1
ATOM 715 O O . ARG A 1 95 ? 50.574 34.356 -9.387 1.00 58.47 95 ARG A O 1
ATOM 723 N N . ILE A 1 96 ? 49.585 32.799 -10.691 1.00 62.13 96 ILE A N 1
ATOM 724 C CA . ILE A 1 96 ? 50.594 31.756 -10.511 1.00 69.02 96 ILE A CA 1
ATOM 725 C C . ILE A 1 96 ? 51.969 32.408 -10.323 1.00 67.31 96 ILE A C 1
ATOM 726 O O . ILE A 1 96 ? 52.723 32.034 -9.424 1.00 72.53 96 ILE A O 1
ATOM 731 N N . GLU A 1 97 ? 52.294 33.364 -11.199 1.00 59.96 97 GLU A N 1
ATOM 732 C CA . GLU A 1 97 ? 53.635 33.926 -11.309 1.00 58.04 97 GLU A CA 1
ATOM 733 C C . GLU A 1 97 ? 53.961 34.732 -10.045 1.00 57.36 97 GLU A C 1
ATOM 734 O O . GLU A 1 97 ? 55.063 34.626 -9.507 1.00 52.18 97 GLU A O 1
ATOM 740 N N . ARG A 1 98 ? 53.000 35.539 -9.583 1.00 53.99 98 ARG A N 1
ATOM 741 C CA . ARG A 1 98 ? 53.202 36.413 -8.433 1.00 53.39 98 ARG A CA 1
ATOM 742 C C . ARG A 1 98 ? 53.246 35.564 -7.156 1.00 51.67 98 ARG A C 1
ATOM 743 O O . ARG A 1 98 ? 54.125 35.756 -6.315 1.00 43.06 98 ARG A O 1
ATOM 751 N N . LYS A 1 99 ? 52.344 34.581 -7.063 1.00 49.94 99 LYS A N 1
ATOM 752 C CA . LYS A 1 99 ? 52.337 33.606 -5.977 1.00 51.59 99 LYS A CA 1
ATOM 753 C C . LYS A 1 99 ? 53.753 33.049 -5.796 1.00 48.60 99 LYS A C 1
ATOM 754 O O . LYS A 1 99 ? 54.284 33.033 -4.685 1.00 49.74 99 LYS A O 1
ATOM 760 N N . ASN A 1 100 ? 54.347 32.584 -6.900 1.00 49.09 100 ASN A N 1
ATOM 761 C CA . ASN A 1 100 ? 55.504 31.699 -6.847 1.00 50.42 100 ASN A CA 1
ATOM 762 C C . ASN A 1 100 ? 56.748 32.518 -6.484 1.00 50.58 100 ASN A C 1
ATOM 763 O O . ASN A 1 100 ? 57.656 32.005 -5.830 1.00 51.45 100 ASN A O 1
ATOM 768 N N . GLN A 1 101 ? 56.720 33.819 -6.791 1.00 48.15 101 GLN A N 1
ATOM 769 C CA . GLN A 1 101 ? 57.809 34.717 -6.422 1.00 47.13 101 GLN A CA 1
ATOM 770 C C . GLN A 1 101 ? 57.758 34.988 -4.915 1.00 42.28 101 GLN A C 1
ATOM 771 O O . GLN A 1 101 ? 58.798 35.097 -4.265 1.00 43.41 101 GLN A O 1
ATOM 777 N N . GLN A 1 102 ? 56.544 35.159 -4.382 1.00 39.66 102 GLN A N 1
ATOM 778 C CA . GLN A 1 102 ? 56.354 35.418 -2.960 1.00 44.30 102 GLN A CA 1
ATOM 779 C C . GLN A 1 102 ? 56.838 34.201 -2.161 1.00 41.91 102 GLN A C 1
ATOM 780 O O . GLN A 1 102 ? 57.627 34.347 -1.228 1.00 43.05 102 GLN A O 1
ATOM 786 N N . LEU A 1 103 ? 56.501 32.999 -2.639 1.00 41.38 103 LEU A N 1
ATOM 787 C CA . LEU A 1 103 ? 56.909 31.764 -1.978 1.00 45.27 103 LEU A CA 1
ATOM 788 C C . LEU A 1 103 ? 58.436 31.634 -2.027 1.00 42.83 103 LEU A C 1
ATOM 789 O O . LEU A 1 103 ? 59.052 31.223 -1.044 1.00 45.55 103 LEU A O 1
ATOM 794 N N . GLN A 1 104 ? 59.042 32.114 -3.118 1.00 42.71 104 GLN A N 1
ATOM 795 C CA . GLN A 1 104 ? 60.481 31.985 -3.328 1.00 47.58 104 GLN A CA 1
ATOM 796 C C . GLN A 1 104 ? 61.226 32.988 -2.439 1.00 43.95 104 GLN A C 1
ATOM 797 O O . GLN A 1 104 ? 62.363 32.731 -2.043 1.00 46.50 104 GLN A O 1
ATOM 803 N N . MET A 1 105 ? 60.537 34.053 -2.013 1.00 44.13 105 MET A N 1
ATOM 804 C CA . MET A 1 105 ? 61.109 35.011 -1.072 1.00 46.74 105 MET A CA 1
ATOM 805 C C . MET A 1 105 ? 61.190 34.373 0.321 1.00 46.66 105 MET A C 1
ATOM 806 O O . MET A 1 105 ? 62.127 34.641 1.074 1.00 40.63 105 MET A O 1
ATOM 811 N N . LEU A 1 106 ? 60.223 33.505 0.638 1.00 44.62 106 LEU A N 1
ATOM 812 C CA . LEU A 1 106 ? 60.161 32.860 1.945 1.00 43.47 106 LEU A CA 1
ATOM 813 C C . LEU A 1 106 ? 61.300 31.842 2.072 1.00 44.94 106 LEU A C 1
ATOM 814 O O . LEU A 1 106 ? 61.836 31.644 3.163 1.00 42.65 106 LEU A O 1
ATOM 819 N N . MET A 1 107 ? 61.613 31.150 0.972 1.00 45.31 107 MET A N 1
ATOM 820 C CA . MET A 1 107 ? 62.401 29.923 1.040 1.00 53.15 107 MET A CA 1
ATOM 821 C C . MET A 1 107 ? 63.714 30.202 1.766 1.00 46.81 107 MET A C 1
ATOM 822 O O . MET A 1 107 ? 64.005 29.559 2.773 1.00 48.11 107 MET A O 1
ATOM 827 N N . PRO A 1 108 ? 64.481 31.245 1.377 1.00 44.97 108 PRO A N 1
ATOM 828 C CA . PRO A 1 108 ? 65.786 31.496 1.991 1.00 44.84 108 PRO A CA 1
ATOM 829 C C . PRO A 1 108 ? 65.694 32.105 3.399 1.00 40.02 108 PRO A C 1
ATOM 830 O O . PRO A 1 108 ? 66.688 32.121 4.125 1.00 47.32 108 PRO A O 1
ATOM 834 N N . ALA A 1 109 ? 64.502 32.583 3.771 1.00 40.54 109 ALA A N 1
ATOM 835 C CA . ALA A 1 109 ? 64.272 33.172 5.085 1.00 47.03 109 ALA A CA 1
ATOM 836 C C . ALA A 1 109 ? 64.062 32.066 6.127 1.00 49.45 109 ALA A C 1
ATOM 837 O O . ALA A 1 109 ? 64.025 32.343 7.326 1.00 49.03 109 ALA A O 1
ATOM 839 N N . LEU A 1 110 ? 63.915 30.822 5.658 1.00 49.36 110 LEU A N 1
ATOM 840 C CA . LEU A 1 110 ? 63.508 29.709 6.508 1.00 51.00 110 LEU A CA 1
ATOM 841 C C . LEU A 1 110 ? 64.562 28.595 6.475 1.00 45.78 110 LEU A C 1
ATOM 842 O O . LEU A 1 110 ? 64.362 27.548 7.090 1.00 52.87 110 LEU A O 1
ATOM 847 N N . ARG A 1 111 ? 65.644 28.800 5.717 1.00 51.08 111 ARG A N 1
ATOM 848 C CA . ARG A 1 111 ? 66.764 27.862 5.681 1.00 56.55 111 ARG A CA 1
ATOM 849 C C . ARG A 1 111 ? 68.087 28.610 5.881 1.00 53.90 111 ARG A C 1
ATOM 850 O O . ARG A 1 111 ? 68.152 29.823 5.684 1.00 59.58 111 ARG A O 1
ATOM 858 N N . ASP A 1 112 ? 69.166 27.834 6.034 1.00 54.01 112 ASP A N 1
ATOM 859 C CA . ASP A 1 112 ? 70.538 28.291 5.836 1.00 58.83 112 ASP A CA 1
ATOM 860 C C . ASP A 1 112 ? 70.809 29.495 6.745 1.00 55.63 112 ASP A C 1
ATOM 861 O O . ASP A 1 112 ? 70.960 29.332 7.956 1.00 53.48 112 ASP A O 1
ATOM 866 N N . LYS A 1 113 ? 71.036 30.663 6.134 1.00 59.65 113 LYS A N 1
ATOM 867 C CA . LYS A 1 113 ? 71.822 31.727 6.751 1.00 67.70 113 LYS A CA 1
ATOM 868 C C . LYS A 1 113 ? 71.228 32.091 8.108 1.00 55.85 113 LYS A C 1
ATOM 869 O O . LYS A 1 113 ? 71.957 32.154 9.096 1.00 60.82 113 LYS A O 1
ATOM 875 N N . PRO A 1 114 ? 69.894 32.277 8.239 1.00 47.60 114 PRO A N 1
ATOM 876 C CA . PRO A 1 114 ? 69.337 32.714 9.520 1.00 48.08 114 PRO A CA 1
ATOM 877 C C . PRO A 1 114 ? 69.137 31.577 10.534 1.00 47.95 114 PRO A C 1
ATOM 878 O O . PRO A 1 114 ? 68.737 31.835 11.669 1.00 46.30 114 PRO A O 1
ATOM 882 N N . MET A 1 115 ? 69.445 30.341 10.130 1.00 47.40 115 MET A N 1
ATOM 883 C CA . MET A 1 115 ? 69.061 29.169 10.907 1.00 49.32 115 MET A CA 1
ATOM 884 C C . MET A 1 115 ? 69.816 29.158 12.241 1.00 45.82 115 MET A C 1
ATOM 885 O O . MET A 1 115 ? 69.266 28.723 13.252 1.00 40.70 115 MET A O 1
ATOM 890 N N . ARG A 1 116 ? 71.056 29.661 12.248 1.00 46.63 116 ARG A N 1
ATOM 891 C CA . ARG A 1 116 ? 71.883 29.633 13.451 1.00 45.69 116 ARG A CA 1
ATOM 892 C C . ARG A 1 116 ? 71.323 30.623 14.479 1.00 46.58 116 ARG A C 1
ATOM 893 O O . ARG A 1 116 ? 71.233 30.298 15.663 1.00 47.71 116 ARG A O 1
ATOM 901 N N . THR A 1 117 ? 70.853 31.783 14.007 1.00 44.98 117 THR A N 1
ATOM 902 C CA . THR A 1 117 ? 70.225 32.777 14.874 1.00 44.70 117 THR A CA 1
ATOM 903 C C . THR A 1 117 ? 68.901 32.221 15.411 1.00 45.15 117 THR A C 1
ATOM 904 O O . THR A 1 117 ? 68.618 32.312 16.606 1.00 44.95 117 THR A O 1
ATOM 908 N N . TYR A 1 118 ? 68.109 31.623 14.515 1.00 46.76 118 TYR A N 1
ATOM 909 C CA . TYR A 1 118 ? 66.826 31.029 14.871 1.00 43.85 118 TYR A CA 1
ATOM 910 C C . TYR A 1 118 ? 67.025 30.006 15.997 1.00 41.80 118 TYR A C 1
ATOM 911 O O . TYR A 1 118 ? 66.252 29.977 16.954 1.00 43.88 118 TYR A O 1
ATOM 920 N N . SER A 1 119 ? 68.060 29.171 15.865 1.00 42.12 119 SER A N 1
ATOM 921 C CA . SER A 1 119 ? 68.390 28.154 16.859 1.00 52.83 119 SER A CA 1
ATOM 922 C C . SER A 1 119 ? 68.521 28.796 18.245 1.00 49.69 119 SER A C 1
ATOM 923 O O . SER A 1 119 ? 67.978 28.284 19.223 1.00 56.07 119 SER A O 1
ATOM 926 N N . GLU A 1 120 ? 69.339 29.852 18.327 1.00 51.06 120 GLU A N 1
ATOM 927 C CA . GLU A 1 120 ? 69.690 30.488 19.592 1.00 54.38 120 GLU A CA 1
ATOM 928 C C . GLU A 1 120 ? 68.427 31.084 20.223 1.00 47.99 120 GLU A C 1
ATOM 929 O O . GLU A 1 120 ? 68.186 30.933 21.421 1.00 44.65 120 GLU A O 1
ATOM 935 N N . ILE A 1 121 ? 67.620 31.740 19.383 1.00 46.48 121 ILE A N 1
ATOM 936 C CA . ILE A 1 121 ? 66.360 32.345 19.795 1.00 48.35 121 ILE A CA 1
ATOM 937 C C . ILE A 1 121 ? 65.461 31.265 20.407 1.00 46.91 121 ILE A C 1
ATOM 938 O O . ILE A 1 121 ? 64.874 31.467 21.471 1.00 43.20 121 ILE A O 1
ATOM 943 N N . ILE A 1 122 ? 65.319 30.142 19.696 1.00 44.16 122 ILE A N 1
ATOM 944 C CA . ILE A 1 122 ? 64.431 29.065 20.116 1.00 42.70 122 ILE A CA 1
ATOM 945 C C . ILE A 1 122 ? 64.933 28.510 21.454 1.00 42.01 122 ILE A C 1
ATOM 946 O O . ILE A 1 122 ? 64.173 28.441 22.419 1.00 39.66 122 ILE A O 1
ATOM 951 N N . VAL A 1 123 ? 66.238 28.230 21.533 1.00 41.58 123 VAL A N 1
ATOM 952 C CA . VAL A 1 123 ? 66.828 27.707 22.758 1.00 47.67 123 VAL A CA 1
ATOM 953 C C . VAL A 1 123 ? 66.562 28.705 23.891 1.00 46.94 123 VAL A C 1
ATOM 954 O O . VAL A 1 123 ? 66.010 28.336 24.927 1.00 52.17 123 VAL A O 1
ATOM 958 N N . ALA A 1 124 ? 66.843 29.986 23.627 1.00 52.11 124 ALA A N 1
ATOM 959 C CA . ALA A 1 124 ? 66.662 31.053 24.605 1.00 49.62 124 ALA A CA 1
ATOM 960 C C . ALA A 1 124 ? 65.232 31.016 25.156 1.00 47.81 124 ALA A C 1
ATOM 961 O O . ALA A 1 124 ? 65.019 31.173 26.358 1.00 49.40 124 ALA A O 1
ATOM 963 N N . GLU A 1 125 ? 64.255 30.888 24.253 1.00 52.50 125 GLU A N 1
ATOM 964 C CA . GLU A 1 125 ? 62.848 31.045 24.601 1.00 50.36 125 GLU A CA 1
ATOM 965 C C . GLU A 1 125 ? 62.413 29.890 25.510 1.00 53.45 125 GLU A C 1
ATOM 966 O O . GLU A 1 125 ? 61.612 30.087 26.424 1.00 64.78 125 GLU A O 1
ATOM 972 N N . VAL A 1 126 ? 62.943 28.689 25.257 1.00 49.65 126 VAL A N 1
ATOM 973 C CA . VAL A 1 126 ? 62.576 27.513 26.039 1.00 52.45 126 VAL A CA 1
ATOM 974 C C . VAL A 1 126 ? 63.238 27.615 27.418 1.00 52.94 126 VAL A C 1
ATOM 975 O O . VAL A 1 126 ? 62.576 27.442 28.442 1.00 52.69 126 VAL A O 1
ATOM 979 N N . GLU A 1 127 ? 64.528 27.968 27.429 1.00 52.60 127 GLU A N 1
ATOM 980 C CA . GLU A 1 127 ? 65.264 28.224 28.662 1.00 54.71 127 GLU A CA 1
ATOM 981 C C . GLU A 1 127 ? 64.480 29.220 29.525 1.00 56.07 127 GLU A C 1
ATOM 982 O O . GLU A 1 127 ? 64.350 29.031 30.734 1.00 64.65 127 GLU A O 1
ATOM 988 N N . ALA A 1 128 ? 63.923 30.252 28.881 1.00 58.76 128 ALA A N 1
ATOM 989 C CA . ALA A 1 128 ? 63.254 31.349 29.572 1.00 64.96 128 ALA A CA 1
ATOM 990 C C . ALA A 1 128 ? 61.987 30.831 30.263 1.00 63.04 128 ALA A C 1
ATOM 991 O O . ALA A 1 128 ? 61.696 31.199 31.401 1.00 71.97 128 ALA A O 1
ATOM 993 N N . MET A 1 129 ? 61.211 30.024 29.532 1.00 64.70 129 MET A N 1
ATOM 994 C CA . MET A 1 129 ? 59.916 29.548 30.001 1.00 69.70 129 MET A CA 1
ATOM 995 C C . MET A 1 129 ? 60.121 28.569 31.162 1.00 73.28 129 MET A C 1
ATOM 996 O O . MET A 1 129 ? 59.271 28.459 32.046 1.00 71.31 129 MET A O 1
ATOM 1001 N N . LEU A 1 130 ? 61.267 27.878 31.158 1.00 68.70 130 LEU A N 1
ATOM 1002 C CA . LEU A 1 130 ? 61.546 26.812 32.114 1.00 71.91 130 LEU A CA 1
ATOM 1003 C C . LEU A 1 130 ? 61.814 27.417 33.498 1.00 78.95 130 LEU A C 1
ATOM 1004 O O . LEU A 1 130 ? 61.665 26.735 34.512 1.00 76.97 130 LEU A O 1
ATOM 1009 N N . ARG A 1 131 ? 62.247 28.682 33.525 1.00 84.20 131 ARG A N 1
ATOM 1010 C CA . ARG A 1 131 ? 62.649 29.352 34.759 1.00 89.90 131 ARG A CA 1
ATOM 1011 C C . ARG A 1 131 ? 61.421 29.582 35.647 1.00 89.82 131 ARG A C 1
ATOM 1012 O O . ARG A 1 131 ? 61.557 29.782 36.854 1.00 82.93 131 ARG A O 1
ATOM 1020 N N . ASP A 1 132 ? 60.245 29.685 35.019 1.00 81.94 132 ASP A N 1
ATOM 1021 C CA . ASP A 1 132 ? 58.996 29.944 35.728 1.00 93.31 132 ASP A CA 1
ATOM 1022 C C . ASP A 1 132 ? 58.600 28.700 36.532 1.00 93.15 132 ASP A C 1
ATOM 1023 O O . ASP A 1 132 ? 57.822 28.792 37.481 1.00 92.05 132 ASP A O 1
ATOM 1028 N N . TRP A 1 133 ? 59.064 27.531 36.076 1.00 85.56 133 TRP A N 1
ATOM 1029 C CA . TRP A 1 133 ? 58.468 26.249 36.434 1.00 81.32 133 TRP A CA 1
ATOM 1030 C C . TRP A 1 133 ? 58.775 25.921 37.899 1.00 74.90 133 TRP A C 1
ATOM 1031 O O . TRP A 1 133 ? 59.902 26.100 38.360 1.00 60.29 133 TRP A O 1
ATOM 1042 N N . LYS A 1 134 ? 57.793 25.307 38.568 1.00 77.64 134 LYS A N 1
ATOM 1043 C CA . LYS A 1 134 ? 57.960 24.712 39.889 1.00 82.51 134 LYS A CA 1
ATOM 1044 C C . LYS A 1 134 ? 58.894 23.502 39.767 1.00 76.63 134 LYS A C 1
ATOM 1045 O O . LYS A 1 134 ? 59.410 23.225 38.684 1.00 78.72 134 LYS A O 1
ATOM 1051 N N . ASP A 1 135 ? 59.202 22.864 40.901 1.00 75.89 135 ASP A N 1
ATOM 1052 C CA . ASP A 1 135 ? 60.143 21.748 40.937 1.00 77.77 135 ASP A CA 1
ATOM 1053 C C . ASP A 1 135 ? 59.448 20.491 40.400 1.00 72.20 135 ASP A C 1
ATOM 1054 O O . ASP A 1 135 ? 60.100 19.570 39.908 1.00 67.89 135 ASP A O 1
ATOM 1059 N N . ALA A 1 136 ? 58.114 20.497 40.472 1.00 60.59 136 ALA A N 1
ATOM 1060 C CA . ALA A 1 136 ? 57.274 19.422 39.961 1.00 54.09 136 ALA A CA 1
ATOM 1061 C C . ALA A 1 136 ? 55.874 19.979 39.686 1.00 56.66 136 ALA A C 1
ATOM 1062 O O . ALA A 1 136 ? 55.509 21.035 40.203 1.00 74.03 136 ALA A O 1
ATOM 1064 N N . GLY A 1 137 ? 55.092 19.247 38.888 1.00 58.95 137 GLY A N 1
ATOM 1065 C CA . GLY A 1 137 ? 53.714 19.629 38.612 1.00 56.97 137 GLY A CA 1
ATOM 1066 C C . GLY A 1 137 ? 53.126 18.849 37.450 1.00 57.06 137 GLY A C 1
ATOM 1067 O O . GLY A 1 137 ? 53.729 17.902 36.945 1.00 52.73 137 GLY A O 1
ATOM 1068 N N . THR A 1 138 ? 51.949 19.301 37.007 1.00 54.84 138 THR A N 1
ATOM 1069 C CA . THR A 1 138 ? 51.144 18.605 36.015 1.00 56.41 138 THR A CA 1
ATOM 1070 C C . THR A 1 138 ? 50.635 19.626 34.992 1.00 60.63 138 THR A C 1
ATOM 1071 O O . THR A 1 138 ? 50.024 20.630 35.358 1.00 65.64 138 THR A O 1
ATOM 1075 N N . ILE A 1 139 ? 51.021 19.422 33.729 1.00 58.62 139 ILE A N 1
ATOM 1076 C CA . ILE A 1 139 ? 50.739 20.370 32.659 1.00 58.96 139 ILE A CA 1
ATOM 1077 C C . ILE A 1 139 ? 50.022 19.625 31.528 1.00 51.43 139 ILE A C 1
ATOM 1078 O O . ILE A 1 139 ? 50.172 18.412 31.383 1.00 56.59 139 ILE A O 1
ATOM 1083 N N . ASP A 1 140 ? 49.241 20.373 30.742 1.00 50.53 140 ASP A N 1
ATOM 1084 C CA . ASP A 1 140 ? 48.729 19.904 29.460 1.00 48.74 140 ASP A CA 1
ATOM 1085 C C . ASP A 1 140 ? 49.800 20.122 28.385 1.00 47.16 140 ASP A C 1
ATOM 1086 O O . ASP A 1 140 ? 50.074 21.254 27.988 1.00 43.50 140 ASP A O 1
ATOM 1091 N N . LEU A 1 141 ? 50.352 19.011 27.884 1.00 51.66 141 LEU A N 1
ATOM 1092 C CA . LEU A 1 141 ? 51.535 19.008 27.032 1.00 47.25 141 LEU A CA 1
ATOM 1093 C C . LEU A 1 141 ? 51.237 19.755 25.727 1.00 41.37 141 LEU A C 1
ATOM 1094 O O . LEU A 1 141 ? 52.130 20.353 25.127 1.00 36.58 141 LEU A O 1
ATOM 1099 N N . LEU A 1 142 ? 49.984 19.671 25.269 1.00 40.32 142 LEU A N 1
ATOM 1100 C CA . LEU A 1 142 ? 49.603 20.230 23.979 1.00 49.58 142 LEU A CA 1
ATOM 1101 C C . LEU A 1 142 ? 49.432 21.748 24.104 1.00 48.30 142 LEU A C 1
ATOM 1102 O O . LEU A 1 142 ? 49.683 22.483 23.149 1.00 52.76 142 LEU A O 1
ATOM 1107 N N . GLU A 1 143 ? 49.061 22.207 25.304 1.00 47.37 143 GLU A N 1
ATOM 1108 C CA . GLU A 1 143 ? 49.028 23.631 25.617 1.00 52.00 143 GLU A CA 1
ATOM 1109 C C . GLU A 1 143 ? 50.464 24.158 25.724 1.00 47.01 143 GLU A C 1
ATOM 1110 O O . GLU A 1 143 ? 50.777 25.215 25.177 1.00 42.98 143 GLU A O 1
ATOM 1116 N N . LEU A 1 144 ? 51.354 23.360 26.324 1.00 42.68 144 LEU A N 1
ATOM 1117 C CA . LEU A 1 144 ? 52.757 23.741 26.448 1.00 43.17 144 LEU A CA 1
ATOM 1118 C C . LEU A 1 144 ? 53.358 23.936 25.051 1.00 44.83 144 LEU A C 1
ATOM 1119 O O . LEU A 1 144 ? 53.963 24.973 24.782 1.00 48.83 144 LEU A O 1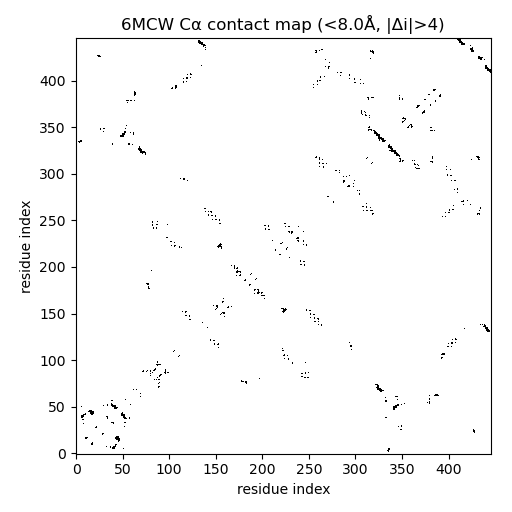
ATOM 1124 N N . THR A 1 145 ? 53.202 22.942 24.169 1.00 44.90 145 THR A N 1
ATOM 1125 C CA . THR A 1 145 ? 53.895 22.960 22.885 1.00 46.83 145 THR A CA 1
ATOM 1126 C C . THR A 1 145 ? 53.308 24.063 21.996 1.00 46.48 145 THR A C 1
ATOM 1127 O O . THR A 1 145 ? 54.022 24.626 21.167 1.00 49.65 145 THR A O 1
ATOM 1131 N N . LYS A 1 146 ? 52.047 24.435 22.240 1.00 47.28 146 LYS A N 1
ATOM 1132 C CA . LYS A 1 146 ? 51.373 25.445 21.430 1.00 51.51 146 LYS A CA 1
ATOM 1133 C C . LYS A 1 146 ? 51.861 26.845 21.820 1.00 55.17 146 LYS A C 1
ATOM 1134 O O . LYS A 1 146 ? 52.017 27.706 20.954 1.00 48.37 146 LYS A O 1
ATOM 1140 N N . GLU A 1 147 ? 51.997 27.091 23.128 1.00 57.03 147 GLU A N 1
ATOM 1141 C CA . GLU A 1 147 ? 52.636 28.302 23.634 1.00 61.43 147 GLU A CA 1
ATOM 1142 C C . GLU A 1 147 ? 54.050 28.404 23.054 1.00 57.52 147 GLU A C 1
ATOM 1143 O O . GLU A 1 147 ? 54.443 29.438 22.515 1.00 49.11 147 GLU A O 1
ATOM 1149 N N . LEU A 1 148 ? 54.854 27.378 23.352 1.00 49.30 148 LEU A N 1
ATOM 1150 C CA . LEU A 1 148 ? 56.279 27.365 23.054 1.00 52.09 148 LEU A CA 1
ATOM 1151 C C . LEU A 1 148 ? 56.491 27.674 21.568 1.00 51.18 148 LEU A C 1
ATOM 1152 O O . LEU A 1 148 ? 57.360 28.469 21.209 1.00 54.96 148 LEU A O 1
ATOM 1157 N N . THR A 1 149 ? 55.635 27.090 20.724 1.00 46.99 149 THR A N 1
ATOM 1158 C CA . THR A 1 149 ? 55.800 27.136 19.277 1.00 50.73 149 THR A CA 1
ATOM 1159 C C . THR A 1 149 ? 55.427 28.530 18.758 1.00 45.84 149 THR A C 1
ATOM 1160 O O . THR A 1 149 ? 56.038 29.008 17.803 1.00 47.65 149 THR A O 1
ATOM 1164 N N . ILE A 1 150 ? 54.460 29.191 19.403 1.00 49.49 150 ILE A N 1
ATOM 1165 C CA . ILE A 1 150 ? 54.022 30.509 18.953 1.00 50.38 150 ILE A CA 1
ATOM 1166 C C . ILE A 1 150 ? 55.035 31.567 19.407 1.00 45.32 150 ILE A C 1
ATOM 1167 O O . ILE A 1 150 ? 55.283 32.530 18.682 1.00 53.35 150 ILE A O 1
ATOM 1172 N N . TYR A 1 151 ? 55.642 31.366 20.581 1.00 39.06 151 TYR A N 1
ATOM 1173 C CA . TYR A 1 151 ? 56.647 32.289 21.100 1.00 47.21 151 TYR A CA 1
ATOM 1174 C C . TYR A 1 151 ? 57.893 32.239 20.206 1.00 48.66 151 TYR A C 1
ATOM 1175 O O . TYR A 1 151 ? 58.429 33.277 19.822 1.00 57.13 151 TYR A O 1
ATOM 1184 N N . THR A 1 152 ? 58.350 31.022 19.893 1.00 47.63 152 THR A N 1
ATOM 1185 C CA . THR A 1 152 ? 59.556 30.816 19.098 1.00 44.92 152 THR A CA 1
ATOM 1186 C C . THR A 1 152 ? 59.293 31.238 17.648 1.00 44.19 152 THR A C 1
ATOM 1187 O O . THR A 1 152 ? 60.119 31.910 17.032 1.00 43.07 152 THR A O 1
ATOM 1191 N N . SER A 1 153 ? 58.135 30.835 17.115 1.00 44.98 153 SER A N 1
ATOM 1192 C CA . SER A 1 153 ? 57.724 31.197 15.763 1.00 52.27 153 SER A CA 1
ATOM 1193 C C . SER A 1 153 ? 57.821 32.716 15.587 1.00 51.08 153 SER A C 1
ATOM 1194 O O . SER A 1 153 ? 58.444 33.203 14.644 1.00 51.98 153 SER A O 1
ATOM 1197 N N . SER A 1 154 ? 57.086 33.440 16.436 1.00 49.34 154 SER A N 1
ATOM 1198 C CA . SER A 1 154 ? 56.829 34.861 16.245 1.00 52.79 154 SER A CA 1
ATOM 1199 C C . SER A 1 154 ? 58.129 35.649 16.438 1.00 47.21 154 SER A C 1
ATOM 1200 O O . SER A 1 154 ? 58.467 36.500 15.616 1.00 48.45 154 SER A O 1
ATOM 1203 N N . HIS A 1 155 ? 58.934 35.224 17.418 1.00 41.66 155 HIS A N 1
ATOM 1204 C CA . HIS A 1 155 ? 60.245 35.817 17.654 1.00 44.76 155 HIS A CA 1
ATOM 1205 C C . HIS A 1 155 ? 61.107 35.678 16.393 1.00 43.25 155 HIS A C 1
ATOM 1206 O O . HIS A 1 155 ? 61.829 36.605 16.030 1.00 44.58 155 HIS A O 1
ATOM 1213 N N . CYS A 1 156 ? 60.986 34.535 15.709 1.00 46.31 156 CYS A N 1
ATOM 1214 C CA . CYS A 1 156 ? 61.860 34.199 14.590 1.00 42.17 156 CYS A CA 1
ATOM 1215 C C . CYS A 1 156 ? 61.320 34.798 13.286 1.00 43.00 156 CYS A C 1
ATOM 1216 O O . CYS A 1 156 ? 62.103 35.171 12.413 1.00 46.17 156 CYS A O 1
ATOM 1219 N N . LEU A 1 157 ? 59.997 34.758 13.096 1.00 38.24 157 LEU A N 1
ATOM 1220 C CA . LEU A 1 157 ? 59.405 35.169 11.826 1.00 43.39 157 LEU A CA 1
ATOM 1221 C C . LEU A 1 157 ? 59.093 36.670 11.855 1.00 42.66 157 LEU A C 1
ATOM 1222 O O . LEU A 1 157 ? 59.072 37.316 10.807 1.00 36.49 157 LEU A O 1
ATOM 1227 N N . LEU A 1 158 ? 58.731 37.190 13.033 1.00 45.02 158 LEU A N 1
ATOM 1228 C CA . LEU A 1 158 ? 58.247 38.562 13.165 1.00 45.00 158 LEU A CA 1
ATOM 1229 C C . LEU A 1 158 ? 59.342 39.443 13.778 1.00 43.13 158 LEU A C 1
ATOM 1230 O O . LEU A 1 158 ? 59.670 40.497 13.235 1.00 52.16 158 LEU A O 1
ATOM 1235 N N . GLY A 1 159 ? 59.940 38.967 14.876 1.00 45.11 159 GLY A N 1
ATOM 1236 C CA . GLY A 1 159 ? 61.027 39.663 15.556 1.00 39.92 159 GLY A CA 1
ATOM 1237 C C . GLY A 1 159 ? 60.679 39.969 17.003 1.00 41.85 159 GLY A C 1
ATOM 1238 O O . GLY A 1 159 ? 59.569 39.685 17.454 1.00 39.45 159 GLY A O 1
ATOM 1239 N N . ALA A 1 160 ? 61.609 40.627 17.702 1.00 43.52 160 ALA A N 1
ATOM 1240 C CA . ALA A 1 160 ? 61.543 40.788 19.150 1.00 48.88 160 ALA A CA 1
ATOM 1241 C C . ALA A 1 160 ? 60.348 41.671 19.531 1.00 48.86 160 ALA A C 1
ATOM 1242 O O . ALA A 1 160 ? 59.793 41.530 20.620 1.00 54.12 160 ALA A O 1
ATOM 1244 N N . GLU A 1 161 ? 59.974 42.590 18.635 1.00 55.49 161 GLU A N 1
ATOM 1245 C CA . GLU A 1 161 ? 58.914 43.554 18.907 1.00 55.60 161 GLU A CA 1
ATOM 1246 C C . GLU A 1 161 ? 57.645 42.805 19.327 1.00 55.19 161 GLU A C 1
ATOM 1247 O O . GLU A 1 161 ? 56.895 43.274 20.184 1.00 56.38 161 GLU A O 1
ATOM 1253 N N . PHE A 1 162 ? 57.400 41.653 18.694 1.00 53.20 162 PHE A N 1
ATOM 1254 C CA . PHE A 1 162 ? 56.128 40.952 18.818 1.00 53.29 162 PHE A CA 1
ATOM 1255 C C . PHE A 1 162 ? 56.141 40.058 20.064 1.00 52.03 162 PHE A C 1
ATOM 1256 O O . PHE A 1 162 ? 55.087 39.619 20.525 1.00 55.29 162 PHE A O 1
ATOM 1264 N N . ARG A 1 163 ? 57.336 39.808 20.608 1.00 50.57 163 ARG A N 1
ATOM 1265 C CA . ARG A 1 163 ? 57.475 39.020 21.826 1.00 59.51 163 ARG A CA 1
ATOM 1266 C C . ARG A 1 163 ? 57.381 39.942 23.047 1.00 64.41 163 ARG A C 1
ATOM 1267 O O . ARG A 1 163 ? 57.078 39.482 24.148 1.00 74.40 163 ARG A O 1
ATOM 1275 N N . HIS A 1 164 ? 57.706 41.225 22.860 1.00 71.85 164 HIS A N 1
ATOM 1276 C CA . HIS A 1 164 ? 57.824 42.161 23.973 1.00 71.78 164 HIS A CA 1
ATOM 1277 C C . HIS A 1 164 ? 56.695 43.195 23.910 1.00 69.44 164 HIS A C 1
ATOM 1278 O O . HIS A 1 164 ? 55.625 43.007 24.488 1.00 71.16 164 HIS A O 1
ATOM 1285 N N . GLU A 1 165 ? 56.955 44.272 23.162 1.00 69.15 165 GLU A N 1
ATOM 1286 C CA . GLU A 1 165 ? 56.145 45.482 23.158 1.00 61.77 165 GLU A CA 1
ATOM 1287 C C . GLU A 1 165 ? 54.739 45.160 22.638 1.00 55.73 165 GLU A C 1
ATOM 1288 O O . GLU A 1 165 ? 53.750 45.677 23.156 1.00 58.60 165 GLU A O 1
ATOM 1294 N N . LEU A 1 166 ? 54.658 44.241 21.670 1.00 55.62 166 LEU A N 1
ATOM 1295 C CA . LEU A 1 166 ? 53.396 43.924 21.012 1.00 52.11 166 LEU A CA 1
ATOM 1296 C C . LEU A 1 166 ? 52.926 42.526 21.429 1.00 52.39 166 LEU A C 1
ATOM 1297 O O . LEU A 1 166 ? 52.018 41.966 20.815 1.00 52.56 166 LEU A O 1
ATOM 1302 N N . ASN A 1 167 ? 53.495 42.009 22.523 1.00 60.98 167 ASN A N 1
ATOM 1303 C CA . ASN A 1 167 ? 53.143 40.685 23.020 1.00 67.23 167 ASN A CA 1
ATOM 1304 C C . ASN A 1 167 ? 51.619 40.586 23.144 1.00 61.79 167 ASN A C 1
ATOM 1305 O O . ASN A 1 167 ? 50.978 39.841 22.402 1.00 58.39 167 ASN A O 1
ATOM 1310 N N . THR A 1 168 ? 51.060 41.317 24.114 1.00 69.02 168 THR A N 1
ATOM 1311 C CA . THR A 1 168 ? 49.644 41.227 24.452 1.00 61.91 168 THR A CA 1
ATOM 1312 C C . THR A 1 168 ? 48.804 41.407 23.183 1.00 59.98 168 THR A C 1
ATOM 1313 O O . THR A 1 168 ? 47.833 40.681 22.967 1.00 53.49 168 THR A O 1
ATOM 1317 N N . GLU A 1 169 ? 49.082 42.485 22.443 1.00 55.60 169 GLU A N 1
ATOM 1318 C CA . GLU A 1 169 ? 48.197 42.893 21.363 1.00 63.68 169 GLU A CA 1
ATOM 1319 C C . GLU A 1 169 ? 48.193 41.803 20.284 1.00 62.35 169 GLU A C 1
ATOM 1320 O O . GLU A 1 169 ? 47.127 41.365 19.850 1.00 62.31 169 GLU A O 1
ATOM 1326 N N . PHE A 1 170 ? 49.381 41.286 19.953 1.00 54.82 170 PHE A N 1
ATOM 1327 C CA . PHE A 1 170 ? 49.523 40.283 18.904 1.00 54.39 170 PHE A CA 1
ATOM 1328 C C . PHE A 1 170 ? 48.783 39.003 19.310 1.00 48.59 170 PHE A C 1
ATOM 1329 O O . PHE A 1 170 ? 48.125 38.374 18.481 1.00 44.16 170 PHE A O 1
ATOM 1337 N N . ALA A 1 171 ? 48.899 38.630 20.589 1.00 47.28 171 ALA A N 1
ATOM 1338 C CA . ALA A 1 171 ? 48.212 37.463 21.134 1.00 50.35 171 ALA A CA 1
ATOM 1339 C C . ALA A 1 171 ? 46.727 37.515 20.756 1.00 53.65 171 ALA A C 1
ATOM 1340 O O . ALA A 1 171 ? 46.175 36.546 20.236 1.00 54.08 171 ALA A O 1
ATOM 1342 N N . GLY A 1 172 ? 46.089 38.647 21.070 1.00 58.18 172 GLY A N 1
ATOM 1343 C CA . GLY A 1 172 ? 44.678 38.871 20.776 1.00 52.45 172 GLY A CA 1
ATOM 1344 C C . GLY A 1 172 ? 44.399 38.818 19.285 1.00 51.93 172 GLY A C 1
ATOM 1345 O O . GLY A 1 172 ? 43.363 38.309 18.855 1.00 50.45 172 GLY A O 1
ATOM 1346 N N . ILE A 1 173 ? 45.317 39.385 18.496 1.00 55.52 173 ILE A N 1
ATOM 1347 C CA . ILE A 1 173 ? 45.166 39.438 17.048 1.00 52.44 173 ILE A CA 1
ATOM 1348 C C . ILE A 1 173 ? 45.202 38.008 16.497 1.00 51.21 173 ILE A C 1
ATOM 1349 O O . ILE A 1 173 ? 44.357 37.634 15.684 1.00 48.77 173 ILE A O 1
ATOM 1354 N N . TYR A 1 174 ? 46.115 37.189 17.029 1.00 49.49 174 TYR A N 1
ATOM 1355 C CA . TYR A 1 174 ? 46.324 35.843 16.511 1.00 53.51 174 TYR A CA 1
ATOM 1356 C C . TYR A 1 174 ? 45.069 34.996 16.758 1.00 55.05 174 TYR A C 1
ATOM 1357 O O . TYR A 1 174 ? 44.589 34.345 15.830 1.00 50.23 174 TYR A O 1
ATOM 1366 N N . ARG A 1 175 ? 44.477 35.086 17.954 1.00 58.52 175 ARG A N 1
ATOM 1367 C CA . ARG A 1 175 ? 43.314 34.254 18.258 1.00 67.75 175 ARG A CA 1
ATOM 1368 C C . ARG A 1 175 ? 42.116 34.729 17.428 1.00 59.11 175 ARG A C 1
ATOM 1369 O O . ARG A 1 175 ? 41.356 33.903 16.922 1.00 54.73 175 ARG A O 1
ATOM 1377 N N . ASP A 1 176 ? 42.046 36.036 17.155 1.00 54.08 176 ASP A N 1
ATOM 1378 C CA . ASP A 1 176 ? 40.925 36.600 16.410 1.00 58.49 176 ASP A CA 1
ATOM 1379 C C . ASP A 1 176 ? 41.040 36.189 14.937 1.00 60.79 176 ASP A C 1
ATOM 1380 O O . ASP A 1 176 ? 40.034 35.856 14.310 1.00 53.85 176 ASP A O 1
ATOM 1385 N N . LEU A 1 177 ? 42.276 36.054 14.444 1.00 59.31 177 LEU A N 1
ATOM 1386 C CA . LEU A 1 177 ? 42.530 35.489 13.121 1.00 58.17 177 LEU A CA 1
ATOM 1387 C C . LEU A 1 177 ? 42.186 33.994 13.134 1.00 55.94 177 LEU A C 1
ATOM 1388 O O . LEU A 1 177 ? 41.617 33.468 12.178 1.00 56.67 177 LEU A O 1
ATOM 1393 N N . GLU A 1 178 ? 42.666 33.310 14.177 1.00 51.00 178 GLU A N 1
ATOM 1394 C CA . GLU A 1 178 ? 42.474 31.880 14.392 1.00 62.50 178 GLU A CA 1
ATOM 1395 C C . GLU A 1 178 ? 40.978 31.546 14.347 1.00 69.00 178 GLU A C 1
ATOM 1396 O O . GLU A 1 178 ? 40.545 30.694 13.571 1.00 63.59 178 GLU A O 1
ATOM 1402 N N . MET A 1 179 ? 40.192 32.270 15.152 1.00 68.12 179 MET A N 1
ATOM 1403 C CA . MET A 1 179 ? 38.771 31.996 15.337 1.00 72.09 179 MET A CA 1
ATOM 1404 C C . MET A 1 179 ? 38.045 32.110 13.991 1.00 68.56 179 MET A C 1
ATOM 1405 O O . MET A 1 179 ? 36.999 31.495 13.788 1.00 73.36 179 MET A O 1
ATOM 1410 N N . GLY A 1 180 ? 38.609 32.919 13.088 1.00 72.82 180 GLY A N 1
ATOM 1411 C CA . GLY A 1 180 ? 37.992 33.227 11.804 1.00 68.47 180 GLY A CA 1
ATOM 1412 C C . GLY A 1 180 ? 38.146 32.084 10.816 1.00 68.00 180 GLY A C 1
ATOM 1413 O O . GLY A 1 180 ? 37.684 32.174 9.678 1.00 72.79 180 GLY A O 1
ATOM 1414 N N . ILE A 1 181 ? 38.794 31.003 11.262 1.00 63.71 181 ILE A N 1
ATOM 1415 C CA . ILE A 1 181 ? 38.865 29.764 10.496 1.00 75.45 181 ILE A CA 1
ATOM 1416 C C . ILE A 1 181 ? 37.684 28.870 10.891 1.00 83.32 181 ILE A C 1
ATOM 1417 O O . ILE A 1 181 ? 37.803 27.984 11.738 1.00 87.87 181 ILE A O 1
ATOM 1422 N N . GLN A 1 182 ? 36.533 29.175 10.283 1.00 92.91 182 GLN A N 1
ATOM 1423 C CA . GLN A 1 182 ? 35.287 28.431 10.416 1.00 100.04 182 GLN A CA 1
ATOM 1424 C C . GLN A 1 182 ? 35.006 27.702 9.106 1.00 100.02 182 GLN A C 1
ATOM 1425 O O . GLN A 1 182 ? 35.041 28.321 8.045 1.00 85.00 182 GLN A O 1
ATOM 1431 N N . PRO A 1 183 ? 34.551 26.429 9.145 1.00 97.71 183 PRO A N 1
ATOM 1432 C CA . PRO A 1 183 ? 34.395 25.643 7.920 1.00 94.59 183 PRO A CA 1
ATOM 1433 C C . PRO A 1 183 ? 33.344 26.225 6.964 1.00 95.98 183 PRO A C 1
ATOM 1434 O O . PRO A 1 183 ? 33.434 26.024 5.753 1.00 112.81 183 PRO A O 1
ATOM 1438 N N . ILE A 1 184 ? 32.402 26.995 7.517 1.00 103.94 184 ILE A N 1
ATOM 1439 C CA . ILE A 1 184 ? 31.381 27.654 6.713 1.00 118.91 184 ILE A CA 1
ATOM 1440 C C . ILE A 1 184 ? 32.065 28.651 5.770 1.00 119.67 184 ILE A C 1
ATOM 1441 O O . ILE A 1 184 ? 31.618 28.847 4.639 1.00 133.77 184 ILE A O 1
ATOM 1446 N N . ALA A 1 185 ? 33.228 29.161 6.189 1.00 124.10 185 ALA A N 1
ATOM 1447 C CA . ALA A 1 185 ? 33.983 30.123 5.394 1.00 124.83 185 ALA A CA 1
ATOM 1448 C C . ALA A 1 185 ? 34.492 29.462 4.108 1.00 130.15 185 ALA A C 1
ATOM 1449 O O . ALA A 1 185 ? 34.483 30.091 3.049 1.00 110.42 185 ALA A O 1
ATOM 1451 N N . TYR A 1 186 ? 34.964 28.214 4.210 1.00 143.97 186 TYR A N 1
ATOM 1452 C CA . TYR A 1 186 ? 35.408 27.446 3.048 1.00 141.05 186 TYR A CA 1
ATOM 1453 C C . TYR A 1 186 ? 34.196 27.104 2.173 1.00 150.27 186 TYR A C 1
ATOM 1454 O O . TYR A 1 186 ? 34.211 27.336 0.964 1.00 137.15 186 TYR A O 1
ATOM 1463 N N . VAL A 1 187 ? 33.139 26.593 2.813 1.00 182.44 187 VAL A N 1
ATOM 1464 C CA . VAL A 1 187 ? 31.908 26.199 2.135 1.00 186.22 187 VAL A CA 1
ATOM 1465 C C . VAL A 1 187 ? 31.326 27.423 1.420 1.00 191.32 187 VAL A C 1
ATOM 1466 O O . VAL A 1 187 ? 30.930 27.338 0.258 1.00 204.27 187 VAL A O 1
ATOM 1470 N N . PHE A 1 188 ? 31.224 28.540 2.148 1.00 187.98 188 PHE A N 1
ATOM 1471 C CA . PHE A 1 188 ? 30.628 29.757 1.613 1.00 176.30 188 PHE A CA 1
ATOM 1472 C C . PHE A 1 188 ? 31.673 30.530 0.813 1.00 169.99 188 PHE A C 1
ATOM 1473 O O . PHE A 1 188 ? 32.873 30.395 1.040 1.00 156.99 188 PHE A O 1
ATOM 1481 N N . PRO A 1 189 ? 31.230 31.270 -0.228 1.00 181.26 189 PRO A N 1
ATOM 1482 C CA . PRO A 1 189 ? 32.074 32.301 -0.830 1.00 183.81 189 PRO A CA 1
ATOM 1483 C C . PRO A 1 189 ? 32.001 33.417 0.221 1.00 182.08 189 PRO A C 1
ATOM 1484 O O . PRO A 1 189 ? 32.414 34.550 -0.027 1.00 176.50 189 PRO A O 1
ATOM 1488 N N . ASN A 1 190 ? 31.167 33.123 1.224 1.00 169.18 190 ASN A N 1
ATOM 1489 C CA . ASN A 1 190 ? 30.578 34.126 2.095 1.00 160.82 190 ASN A CA 1
ATOM 1490 C C . ASN A 1 190 ? 31.640 34.509 3.130 1.00 150.47 190 ASN A C 1
ATOM 1491 O O . ASN A 1 190 ? 32.627 33.795 3.313 1.00 124.74 190 ASN A O 1
ATOM 1496 N N . LEU A 1 191 ? 31.495 35.715 3.687 1.00 150.63 191 LEU A N 1
ATOM 1497 C CA . LEU A 1 191 ? 32.494 36.269 4.587 1.00 142.01 191 LEU A CA 1
ATOM 1498 C C . LEU A 1 191 ? 31.950 36.998 5.812 1.00 153.32 191 LEU A C 1
ATOM 1499 O O . LEU A 1 191 ? 32.562 36.965 6.878 1.00 175.48 191 LEU A O 1
ATOM 1504 N N . PRO A 1 192 ? 30.776 37.642 5.674 1.00 139.95 192 PRO A N 1
ATOM 1505 C CA . PRO A 1 192 ? 30.171 38.403 6.760 1.00 129.11 192 PRO A CA 1
ATOM 1506 C C . PRO A 1 192 ? 29.564 37.567 7.890 1.00 118.29 192 PRO A C 1
ATOM 1507 O O . PRO A 1 192 ? 28.824 36.658 7.609 1.00 115.72 192 PRO A O 1
ATOM 1511 N N . LEU A 1 193 ? 29.897 37.940 9.125 1.00 112.36 193 LEU A N 1
ATOM 1512 C CA . LEU A 1 193 ? 29.363 37.357 10.357 1.00 98.41 193 LEU A CA 1
ATOM 1513 C C . LEU A 1 193 ? 29.965 38.120 11.534 1.00 93.11 193 LEU A C 1
ATOM 1514 O O . LEU A 1 193 ? 30.843 38.955 11.330 1.00 107.66 193 LEU A O 1
ATOM 1519 N N . PRO A 1 194 ? 29.565 37.857 12.799 1.00 95.74 194 PRO A N 1
ATOM 1520 C CA . PRO A 1 194 ? 30.200 38.519 13.940 1.00 91.40 194 PRO A CA 1
ATOM 1521 C C . PRO A 1 194 ? 31.680 38.144 14.111 1.00 90.76 194 PRO A C 1
ATOM 1522 O O . PRO A 1 194 ? 32.497 39.001 14.448 1.00 84.87 194 PRO A O 1
ATOM 1526 N N . VAL A 1 195 ? 31.992 36.852 13.967 1.00 86.37 195 VAL A N 1
ATOM 1527 C CA . VAL A 1 195 ? 33.343 36.353 14.196 1.00 80.88 195 VAL A CA 1
ATOM 1528 C C . VAL A 1 195 ? 34.225 36.742 13.004 1.00 77.49 195 VAL A C 1
ATOM 1529 O O . VAL A 1 195 ? 35.451 36.652 13.084 1.00 63.72 195 VAL A O 1
ATOM 1533 N N . PHE A 1 196 ? 33.599 37.221 11.923 1.00 75.76 196 PHE A N 1
ATOM 1534 C CA . PHE A 1 196 ? 34.305 37.483 10.673 1.00 69.85 196 PHE A CA 1
ATOM 1535 C C . PHE A 1 196 ? 34.828 38.924 10.645 1.00 77.66 196 PHE A C 1
ATOM 1536 O O . PHE A 1 196 ? 35.939 39.158 10.170 1.00 84.36 196 PHE A O 1
ATOM 1544 N N . LYS A 1 197 ? 34.076 39.871 11.217 1.00 77.35 197 LYS A N 1
ATOM 1545 C CA . LYS A 1 197 ? 34.552 41.249 11.296 1.00 86.30 197 LYS A CA 1
ATOM 1546 C C . LYS A 1 197 ? 35.659 41.338 12.354 1.00 76.37 197 LYS A C 1
ATOM 1547 O O . LYS A 1 197 ? 36.606 42.106 12.193 1.00 81.38 197 LYS A O 1
ATOM 1553 N N . ARG A 1 198 ? 35.574 40.447 13.336 1.00 73.13 198 ARG A N 1
ATOM 1554 C CA . ARG A 1 198 ? 36.627 40.335 14.370 1.00 71.26 198 ARG A CA 1
ATOM 1555 C C . ARG A 1 198 ? 37.892 39.829 13.677 1.00 71.27 198 ARG A C 1
ATOM 1556 O O . ARG A 1 198 ? 38.972 40.242 14.059 1.00 62.80 198 ARG A O 1
ATOM 1564 N N . ARG A 1 199 ? 37.721 38.952 12.690 1.00 70.11 199 ARG A N 1
ATOM 1565 C CA . ARG A 1 199 ? 38.816 38.361 11.932 1.00 67.95 199 ARG A CA 1
ATOM 1566 C C . ARG A 1 199 ? 39.418 39.427 11.009 1.00 69.92 199 ARG A C 1
ATOM 1567 O O . ARG A 1 199 ? 40.638 39.591 10.967 1.00 59.33 199 ARG A O 1
ATOM 1575 N N . ASP A 1 200 ? 38.553 40.278 10.446 1.00 65.26 200 ASP A N 1
ATOM 1576 C CA . ASP A 1 200 ? 38.962 41.310 9.498 1.00 56.61 200 ASP A CA 1
ATOM 1577 C C . ASP A 1 200 ? 39.654 42.455 10.248 1.00 58.75 200 ASP A C 1
ATOM 1578 O O . ASP A 1 200 ? 40.640 43.010 9.762 1.00 65.87 200 ASP A O 1
ATOM 1583 N N . GLN A 1 201 ? 39.098 42.838 11.402 1.00 55.82 201 GLN A N 1
ATOM 1584 C CA . GLN A 1 201 ? 39.654 43.916 12.211 1.00 61.14 201 GLN A CA 1
ATOM 1585 C C . GLN A 1 201 ? 41.083 43.541 12.623 1.00 57.77 201 GLN A C 1
ATOM 1586 O O . GLN A 1 201 ? 41.952 44.406 12.736 1.00 62.66 201 GLN A O 1
ATOM 1592 N N . ALA A 1 202 ? 41.287 42.263 12.930 1.00 60.99 202 ALA A N 1
ATOM 1593 C CA . ALA A 1 202 ? 42.601 41.758 13.382 1.00 57.55 202 ALA A CA 1
ATOM 1594 C C . ALA A 1 202 ? 43.638 41.865 12.263 1.00 53.49 202 ALA A C 1
ATOM 1595 O O . ALA A 1 202 ? 44.756 42.258 12.549 1.00 50.58 202 ALA A O 1
ATOM 1597 N N . ARG A 1 203 ? 43.251 41.524 11.039 1.00 48.62 203 ARG A N 1
ATOM 1598 C CA . ARG A 1 203 ? 44.159 41.595 9.872 1.00 50.93 203 ARG A CA 1
ATOM 1599 C C . ARG A 1 203 ? 44.547 43.055 9.645 1.00 54.21 203 ARG A C 1
ATOM 1600 O O . ARG A 1 203 ? 45.718 43.320 9.442 1.00 56.86 203 ARG A O 1
ATOM 1608 N N . VAL A 1 204 ? 43.589 43.967 9.779 1.00 57.27 204 VAL A N 1
ATOM 1609 C CA . VAL A 1 204 ? 43.827 45.389 9.560 1.00 53.26 204 VAL A CA 1
ATOM 1610 C C . VAL A 1 204 ? 44.840 45.879 10.600 1.00 48.46 204 VAL A C 1
ATOM 1611 O O . VAL A 1 204 ? 45.765 46.621 10.270 1.00 53.80 204 VAL A O 1
ATOM 1615 N N . ARG A 1 205 ? 44.608 45.508 11.861 1.00 46.50 205 ARG A N 1
ATOM 1616 C CA . ARG A 1 205 ? 45.470 45.952 12.989 1.00 49.35 205 ARG A CA 1
ATOM 1617 C C . ARG A 1 205 ? 46.897 45.430 12.797 1.00 50.51 205 ARG A C 1
ATOM 1618 O O . ARG A 1 205 ? 47.845 46.202 13.043 1.00 46.76 205 ARG A O 1
ATOM 1626 N N . LEU A 1 206 ? 47.034 44.185 12.335 1.00 48.81 206 LEU A N 1
ATOM 1627 C CA . LEU A 1 206 ? 48.348 43.572 12.177 1.00 49.48 206 LEU A CA 1
ATOM 1628 C C . LEU A 1 206 ? 49.113 44.289 11.058 1.00 46.62 206 LEU A C 1
ATOM 1629 O O . LEU A 1 206 ? 50.307 44.560 11.194 1.00 41.74 206 LEU A O 1
ATOM 1634 N N . GLN A 1 207 ? 48.412 44.606 9.964 1.00 43.47 207 GLN A N 1
ATOM 1635 C CA . GLN A 1 207 ? 49.018 45.321 8.847 1.00 46.27 207 GLN A CA 1
ATOM 1636 C C . GLN A 1 207 ? 49.442 46.719 9.312 1.00 47.70 207 GLN A C 1
ATOM 1637 O O . GLN A 1 207 ? 50.511 47.202 8.939 1.00 48.09 207 GLN A O 1
ATOM 1643 N N . GLU A 1 208 ? 48.627 47.330 10.178 1.00 52.75 208 GLU A N 1
ATOM 1644 C CA . GLU A 1 208 ? 48.979 48.598 10.806 1.00 57.63 208 GLU A CA 1
ATOM 1645 C C . GLU A 1 208 ? 50.314 48.434 11.542 1.00 51.67 208 GLU A C 1
ATOM 1646 O O . GLU A 1 208 ? 51.214 49.262 11.399 1.00 55.17 208 GLU A O 1
ATOM 1652 N N . LEU A 1 209 ? 50.431 47.350 12.316 1.00 52.97 209 LEU A N 1
ATOM 1653 C CA . LEU A 1 209 ? 51.565 47.153 13.211 1.00 55.33 209 LEU A CA 1
ATOM 1654 C C . LEU A 1 209 ? 52.810 46.812 12.386 1.00 53.20 209 LEU A C 1
ATOM 1655 O O . LEU A 1 209 ? 53.905 47.298 12.673 1.00 41.84 209 LEU A O 1
ATOM 1660 N N . VAL A 1 210 ? 52.599 46.105 11.271 1.00 45.16 210 VAL A N 1
ATOM 1661 C CA . VAL A 1 210 ? 53.678 45.785 10.347 1.00 45.63 210 VAL A CA 1
ATOM 1662 C C . VAL A 1 210 ? 54.210 47.092 9.747 1.00 44.38 210 VAL A C 1
ATOM 1663 O O . VAL A 1 210 ? 55.415 47.344 9.780 1.00 44.49 210 VAL A O 1
ATOM 1667 N N . THR A 1 211 ? 53.291 47.977 9.346 1.00 44.55 211 THR A N 1
ATOM 1668 C CA . THR A 1 211 ? 53.654 49.211 8.659 1.00 44.71 211 THR A CA 1
ATOM 1669 C C . THR A 1 211 ? 54.489 50.094 9.594 1.00 44.08 211 THR A C 1
ATOM 1670 O O . THR A 1 211 ? 55.522 50.627 9.189 1.00 47.31 211 THR A O 1
ATOM 1674 N N . GLN A 1 212 ? 54.068 50.187 10.860 1.00 46.59 212 GLN A N 1
ATOM 1675 C CA . GLN A 1 212 ? 54.739 51.032 11.840 1.00 48.79 212 GLN A CA 1
ATOM 1676 C C . GLN A 1 212 ? 56.169 50.523 12.053 1.00 49.32 212 GLN A C 1
ATOM 1677 O O . GLN A 1 212 ? 57.086 51.314 12.277 1.00 58.26 212 GLN A O 1
ATOM 1683 N N . ILE A 1 213 ? 56.344 49.198 12.010 1.00 58.38 213 ILE A N 1
ATOM 1684 C CA . ILE A 1 213 ? 57.592 48.567 12.424 1.00 51.17 213 ILE A CA 1
ATOM 1685 C C . ILE A 1 213 ? 58.603 48.652 11.274 1.00 40.94 213 ILE A C 1
ATOM 1686 O O . ILE A 1 213 ? 59.790 48.878 11.507 1.00 42.37 213 ILE A O 1
ATOM 1691 N N . MET A 1 214 ? 58.112 48.512 10.039 1.00 41.69 214 MET A N 1
ATOM 1692 C CA . MET A 1 214 ? 58.901 48.805 8.848 1.00 47.21 214 MET A CA 1
ATOM 1693 C C . MET A 1 214 ? 59.523 50.199 8.992 1.00 51.97 214 MET A C 1
ATOM 1694 O O . MET A 1 214 ? 60.739 50.360 8.891 1.00 57.15 214 MET A O 1
ATOM 1699 N N . GLU A 1 215 ? 58.677 51.170 9.350 1.00 53.98 215 GLU A N 1
ATOM 1700 C CA . GLU A 1 215 ? 59.062 52.573 9.409 1.00 55.31 215 GLU A CA 1
ATOM 1701 C C . GLU A 1 215 ? 60.043 52.784 10.568 1.00 53.96 215 GLU A C 1
ATOM 1702 O O . GLU A 1 215 ? 61.022 53.515 10.421 1.00 56.54 215 GLU A O 1
ATOM 1708 N N . ARG A 1 216 ? 59.800 52.112 11.698 1.00 56.52 216 ARG A N 1
ATOM 1709 C CA . ARG A 1 216 ? 60.592 52.329 12.905 1.00 55.58 216 ARG A CA 1
ATOM 1710 C C . ARG A 1 216 ? 61.964 51.664 12.749 1.00 59.56 216 ARG A C 1
ATOM 1711 O O . ARG A 1 216 ? 62.962 52.176 13.256 1.00 57.64 216 ARG A O 1
ATOM 1719 N N . ARG A 1 217 ? 61.981 50.468 12.152 1.00 72.70 217 ARG A N 1
ATOM 1720 C CA . ARG A 1 217 ? 63.228 49.776 11.846 1.00 70.89 217 ARG A CA 1
ATOM 1721 C C . ARG A 1 217 ? 64.036 50.617 10.851 1.00 64.21 217 ARG A C 1
ATOM 1722 O O . ARG A 1 217 ? 65.259 50.710 10.961 1.00 57.73 217 ARG A O 1
ATOM 1730 N N . ALA A 1 218 ? 63.329 51.273 9.925 1.00 60.43 218 ALA A N 1
ATOM 1731 C CA . ALA A 1 218 ? 63.949 52.101 8.896 1.00 59.33 218 ALA A CA 1
ATOM 1732 C C . ALA A 1 218 ? 64.427 53.426 9.502 1.00 75.02 218 ALA A C 1
ATOM 1733 O O . ALA A 1 218 ? 65.494 53.920 9.135 1.00 81.17 218 ALA A O 1
ATOM 1735 N N . ARG A 1 219 ? 63.605 54.014 10.387 1.00 100.15 219 ARG A N 1
ATOM 1736 C CA . ARG A 1 219 ? 63.966 55.297 11.056 1.00 94.00 219 ARG A CA 1
ATOM 1737 C C . ARG A 1 219 ? 65.235 55.028 11.867 1.00 86.00 219 ARG A C 1
ATOM 1738 O O . ARG A 1 219 ? 66.188 55.826 11.776 1.00 105.48 219 ARG A O 1
ATOM 1746 N N . SER A 1 220 ? 65.232 53.913 12.602 1.00 90.31 220 SER A N 1
ATOM 1747 C CA . SER A 1 220 ? 66.429 53.411 13.269 1.00 99.01 220 SER A CA 1
ATOM 1748 C C . SER A 1 220 ? 67.338 52.734 12.236 1.00 99.91 220 SER A C 1
ATOM 1749 O O . SER A 1 220 ? 67.069 52.816 11.038 1.00 109.29 220 SER A O 1
ATOM 1752 N N . GLN A 1 221 ? 68.366 52.016 12.701 1.00 85.79 221 GLN A N 1
ATOM 1753 C CA . GLN A 1 221 ? 69.244 51.288 11.790 1.00 95.32 221 GLN A CA 1
ATOM 1754 C C . GLN A 1 221 ? 69.437 49.839 12.255 1.00 100.86 221 GLN A C 1
ATOM 1755 O O . GLN A 1 221 ? 70.300 49.138 11.727 1.00 100.30 221 GLN A O 1
ATOM 1761 N N . GLU A 1 222 ? 68.619 49.382 13.208 1.00 103.16 222 GLU A N 1
ATOM 1762 C CA . GLU A 1 222 ? 68.680 47.994 13.657 1.00 110.47 222 GLU A CA 1
ATOM 1763 C C . GLU A 1 222 ? 68.308 47.078 12.486 1.00 100.03 222 GLU A C 1
ATOM 1764 O O . GLU A 1 222 ? 67.385 47.374 11.727 1.00 75.64 222 GLU A O 1
ATOM 1770 N N . ARG A 1 223 ? 69.107 46.024 12.291 1.00 93.27 223 ARG A N 1
ATOM 1771 C CA . ARG A 1 223 ? 68.886 45.052 11.226 1.00 99.85 223 ARG A CA 1
ATOM 1772 C C . ARG A 1 223 ? 68.795 43.648 11.835 1.00 93.03 223 ARG A C 1
ATOM 1773 O O . ARG A 1 223 ? 69.751 42.874 11.784 1.00 96.99 223 ARG A O 1
ATOM 1781 N N . SER A 1 224 ? 67.627 43.339 12.406 1.00 72.28 224 SER A N 1
ATOM 1782 C CA . SER A 1 224 ? 67.377 42.078 13.096 1.00 60.86 224 SER A CA 1
ATOM 1783 C C . SER A 1 224 ? 67.272 40.935 12.080 1.00 57.75 224 SER A C 1
ATOM 1784 O O . SER A 1 224 ? 66.948 41.155 10.913 1.00 47.52 224 SER A O 1
ATOM 1787 N N . THR A 1 225 ? 67.431 39.703 12.576 1.00 50.99 225 THR A N 1
ATOM 1788 C CA . THR A 1 225 ? 67.289 38.504 11.761 1.00 52.55 225 THR A CA 1
ATOM 1789 C C . THR A 1 225 ? 65.922 37.864 12.030 1.00 46.24 225 THR A C 1
ATOM 1790 O O . THR A 1 225 ? 65.714 37.224 13.060 1.00 44.32 225 THR A O 1
ATOM 1794 N N . ASN A 1 226 ? 65.006 38.052 11.075 1.00 41.50 226 ASN A N 1
ATOM 1795 C CA . ASN A 1 226 ? 63.695 37.420 11.080 1.00 39.09 226 ASN A CA 1
ATOM 1796 C C . ASN A 1 226 ? 63.137 37.463 9.653 1.00 41.02 226 ASN A C 1
ATOM 1797 O O . ASN A 1 226 ? 63.673 38.159 8.790 1.00 39.44 226 ASN A O 1
ATOM 1802 N N . VAL A 1 227 ? 62.111 36.646 9.399 1.00 37.39 227 VAL A N 1
ATOM 1803 C CA . VAL A 1 227 ? 61.526 36.524 8.071 1.00 39.02 227 VAL A CA 1
ATOM 1804 C C . VAL A 1 227 ? 61.021 37.906 7.639 1.00 42.37 227 VAL A C 1
ATOM 1805 O O . VAL A 1 227 ? 61.286 38.350 6.521 1.00 38.89 227 VAL A O 1
ATOM 1809 N N . PHE A 1 228 ? 60.433 38.626 8.599 1.00 42.13 228 PHE A N 1
ATOM 1810 C CA . PHE A 1 228 ? 59.900 39.970 8.404 1.00 41.90 228 PHE A CA 1
ATOM 1811 C C . PHE A 1 228 ? 60.968 40.854 7.750 1.00 41.84 228 PHE A C 1
ATOM 1812 O O . PHE A 1 228 ? 60.762 41.375 6.653 1.00 38.73 228 PHE A O 1
ATOM 1820 N N . GLN A 1 229 ? 62.135 40.946 8.396 1.00 39.63 229 GLN A N 1
ATOM 1821 C CA . GLN A 1 229 ? 63.236 41.768 7.908 1.00 49.78 229 GLN A CA 1
ATOM 1822 C C . GLN A 1 229 ? 63.583 41.356 6.473 1.00 47.13 229 GLN A C 1
ATOM 1823 O O . GLN A 1 229 ? 63.812 42.209 5.616 1.00 53.55 229 GLN A O 1
ATOM 1829 N N . MET A 1 230 ? 63.654 40.043 6.229 1.00 45.22 230 MET A N 1
ATOM 1830 C CA . MET A 1 230 ? 64.131 39.523 4.954 1.00 42.56 230 MET A CA 1
ATOM 1831 C C . MET A 1 230 ? 63.088 39.804 3.868 1.00 39.37 230 MET A C 1
ATOM 1832 O O . MET A 1 230 ? 63.428 39.912 2.691 1.00 47.26 230 MET A O 1
ATOM 1837 N N . LEU A 1 231 ? 61.822 39.931 4.280 1.00 42.14 231 LEU A N 1
ATOM 1838 C CA . LEU A 1 231 ? 60.741 40.256 3.359 1.00 44.71 231 LEU A CA 1
ATOM 1839 C C . LEU A 1 231 ? 60.766 41.758 3.049 1.00 41.82 231 LEU A C 1
ATOM 1840 O O . LEU A 1 231 ? 60.461 42.161 1.926 1.00 45.54 231 LEU A O 1
ATOM 1845 N N . ILE A 1 232 ? 61.213 42.570 4.013 1.00 38.76 232 ILE A N 1
ATOM 1846 C CA . ILE A 1 232 ? 61.460 43.986 3.758 1.00 44.10 232 ILE A CA 1
ATOM 1847 C C . ILE A 1 232 ? 62.559 44.107 2.696 1.00 41.05 232 ILE A C 1
ATOM 1848 O O . ILE A 1 232 ? 62.427 44.886 1.752 1.00 45.66 232 ILE A O 1
ATOM 1853 N N . ASP A 1 233 ? 63.621 43.308 2.847 1.00 47.00 233 ASP A N 1
ATOM 1854 C CA . ASP A 1 233 ? 64.849 43.471 2.075 1.00 43.48 233 ASP A CA 1
ATOM 1855 C C . ASP A 1 233 ? 64.710 42.778 0.715 1.00 40.10 233 ASP A C 1
ATOM 1856 O O . ASP A 1 233 ? 65.588 42.909 -0.137 1.00 52.13 233 ASP A O 1
ATOM 1861 N N . ALA A 1 234 ? 63.600 42.061 0.513 1.00 38.47 234 ALA A N 1
ATOM 1862 C CA . ALA A 1 234 ? 63.370 41.311 -0.717 1.00 43.21 234 ALA A CA 1
ATOM 1863 C C . ALA A 1 234 ? 62.910 42.264 -1.826 1.00 43.54 234 ALA A C 1
ATOM 1864 O O . ALA A 1 234 ? 62.704 43.453 -1.584 1.00 51.21 234 ALA A O 1
ATOM 1866 N N . SER A 1 235 ? 62.782 41.730 -3.045 1.00 46.13 235 SER A N 1
ATOM 1867 C CA . SER A 1 235 ? 62.079 42.398 -4.134 1.00 49.43 235 SER A CA 1
ATOM 1868 C C . SER A 1 235 ? 61.670 41.379 -5.205 1.00 45.93 235 SER A C 1
ATOM 1869 O O . SER A 1 235 ? 62.326 40.353 -5.381 1.00 48.47 235 SER A O 1
ATOM 1872 N N . TYR A 1 236 ? 60.596 41.703 -5.932 1.00 51.26 236 TYR A N 1
ATOM 1873 C CA . TYR A 1 236 ? 60.195 40.981 -7.133 1.00 51.54 236 TYR A CA 1
ATOM 1874 C C . TYR A 1 236 ? 61.293 41.117 -8.195 1.00 52.91 236 TYR A C 1
ATOM 1875 O O . TYR A 1 236 ? 62.240 41.885 -8.029 1.00 61.74 236 TYR A O 1
ATOM 1884 N N . ASP A 1 237 ? 61.142 40.355 -9.284 1.00 59.55 237 ASP A N 1
ATOM 1885 C CA . ASP A 1 237 ? 62.150 40.259 -10.331 1.00 62.94 237 ASP A CA 1
ATOM 1886 C C . ASP A 1 237 ? 62.205 41.581 -11.106 1.00 59.80 237 ASP A C 1
ATOM 1887 O O . ASP A 1 237 ? 63.251 41.933 -11.649 1.00 52.22 237 ASP A O 1
ATOM 1892 N N . ASP A 1 238 ? 61.126 42.369 -11.034 1.00 63.01 238 ASP A N 1
ATOM 1893 C CA . ASP A 1 238 ? 61.045 43.632 -11.763 1.00 59.59 238 ASP A CA 1
ATOM 1894 C C . ASP A 1 238 ? 61.601 44.770 -10.899 1.00 53.11 238 ASP A C 1
ATOM 1895 O O . ASP A 1 238 ? 61.766 45.889 -11.384 1.00 60.28 238 ASP A O 1
ATOM 1900 N N . GLY A 1 239 ? 61.961 44.459 -9.649 1.00 48.90 239 GLY A N 1
ATOM 1901 C CA . GLY A 1 239 ? 62.669 45.399 -8.787 1.00 48.82 239 GLY A CA 1
ATOM 1902 C C . GLY A 1 239 ? 61.736 46.094 -7.810 1.00 47.57 239 GLY A C 1
ATOM 1903 O O . GLY A 1 239 ? 62.193 46.778 -6.895 1.00 44.24 239 GLY A O 1
ATOM 1904 N N . SER A 1 240 ? 60.429 45.862 -7.969 1.00 44.63 240 SER A N 1
ATOM 1905 C CA . SER A 1 240 ? 59.421 46.417 -7.073 1.00 39.97 240 SER A CA 1
ATOM 1906 C C . SER A 1 240 ? 59.473 45.696 -5.722 1.00 50.08 240 SER A C 1
ATOM 1907 O O . SER A 1 240 ? 60.098 44.643 -5.592 1.00 53.17 240 SER A O 1
ATOM 1910 N N . LYS A 1 241 ? 58.917 46.350 -4.696 1.00 53.07 241 LYS A N 1
ATOM 1911 C CA . LYS A 1 241 ? 58.998 45.872 -3.322 1.00 45.67 241 LYS A CA 1
ATOM 1912 C C . LYS A 1 241 ? 57.643 45.287 -2.909 1.00 42.96 241 LYS A C 1
ATOM 1913 O O . LYS A 1 241 ? 56.614 45.577 -3.518 1.00 41.65 241 LYS A O 1
ATOM 1919 N N . LEU A 1 242 ? 57.677 44.428 -1.885 1.00 45.47 242 LEU A N 1
ATOM 1920 C CA . LEU A 1 242 ? 56.477 43.993 -1.187 1.00 47.40 242 LEU A CA 1
ATOM 1921 C C . LEU A 1 242 ? 55.820 45.204 -0.516 1.00 45.67 242 LEU A C 1
ATOM 1922 O O . LEU A 1 242 ? 56.501 46.045 0.071 1.00 42.41 242 LEU A O 1
ATOM 1927 N N . THR A 1 243 ? 54.483 45.216 -0.533 1.00 47.00 243 THR A N 1
ATOM 1928 C CA . THR A 1 243 ? 53.681 46.168 0.224 1.00 47.78 243 THR A CA 1
ATOM 1929 C C . THR A 1 243 ? 53.442 45.629 1.631 1.00 48.05 243 THR A C 1
ATOM 1930 O O . THR A 1 243 ? 53.513 44.424 1.860 1.00 48.24 243 THR A O 1
ATOM 1934 N N . PRO A 1 244 ? 53.023 46.488 2.587 1.00 52.91 244 PRO A N 1
ATOM 1935 C CA . PRO A 1 244 ? 52.622 45.999 3.906 1.00 50.36 244 PRO A CA 1
ATOM 1936 C C . PRO A 1 244 ? 51.460 44.996 3.836 1.00 45.37 244 PRO A C 1
ATOM 1937 O O . PRO A 1 244 ? 51.488 43.986 4.538 1.00 49.14 244 PRO A O 1
ATOM 1941 N N . HIS A 1 245 ? 50.555 45.184 2.870 1.00 42.97 245 HIS A N 1
ATOM 1942 C CA . HIS A 1 245 ? 49.481 44.226 2.630 1.00 40.55 245 HIS A CA 1
ATOM 1943 C C . HIS A 1 245 ? 50.084 42.836 2.399 1.00 48.59 245 HIS A C 1
ATOM 1944 O O . HIS A 1 245 ? 49.568 41.834 2.894 1.00 49.95 245 HIS A O 1
ATOM 1951 N N . GLU A 1 246 ? 51.155 42.790 1.600 1.00 52.63 246 GLU A N 1
ATOM 1952 C CA . GLU A 1 246 ? 51.716 41.535 1.117 1.00 49.13 246 GLU A CA 1
ATOM 1953 C C . GLU A 1 246 ? 52.606 40.924 2.206 1.00 43.23 246 GLU A C 1
ATOM 1954 O O . GLU A 1 246 ? 52.482 39.740 2.517 1.00 43.48 246 GLU A O 1
ATOM 1960 N N . ILE A 1 247 ? 53.418 41.766 2.853 1.00 40.51 247 ILE A N 1
ATOM 1961 C CA . ILE A 1 247 ? 54.312 41.315 3.912 1.00 42.94 247 ILE A CA 1
ATOM 1962 C C . ILE A 1 247 ? 53.470 40.727 5.051 1.00 47.29 247 ILE A C 1
ATOM 1963 O O . ILE A 1 247 ? 53.811 39.677 5.596 1.00 42.80 247 ILE A O 1
ATOM 1968 N N . THR A 1 248 ? 52.317 41.350 5.318 1.00 43.24 248 THR A N 1
ATOM 1969 C CA . THR A 1 248 ? 51.471 40.974 6.445 1.00 45.25 248 THR A CA 1
ATOM 1970 C C . THR A 1 248 ? 50.855 39.597 6.174 1.00 42.32 248 THR A C 1
ATOM 1971 O O . THR A 1 248 ? 50.953 38.693 7.003 1.00 40.54 248 THR A O 1
ATOM 1975 N N . GLY A 1 249 ? 50.306 39.428 4.967 1.00 42.08 249 GLY A N 1
ATOM 1976 C CA . GLY A 1 249 ? 49.721 38.165 4.534 1.00 45.94 249 GLY A CA 1
ATOM 1977 C C . GLY A 1 249 ? 50.735 37.034 4.564 1.00 50.75 249 GLY A C 1
ATOM 1978 O O . GLY A 1 249 ? 50.437 35.934 5.029 1.00 45.63 249 GLY A O 1
ATOM 1979 N N . MET A 1 250 ? 51.933 37.306 4.039 1.00 50.31 250 MET A N 1
ATOM 1980 C CA . MET A 1 250 ? 52.957 36.286 3.857 1.00 47.70 250 MET A CA 1
ATOM 1981 C C . MET A 1 250 ? 53.452 35.807 5.227 1.00 48.10 250 MET A C 1
ATOM 1982 O O . MET A 1 250 ? 53.691 34.614 5.417 1.00 45.12 250 MET A O 1
ATOM 1987 N N . LEU A 1 251 ? 53.507 36.725 6.199 1.00 42.81 251 LEU A N 1
ATOM 1988 C CA . LEU A 1 251 ? 53.984 36.409 7.541 1.00 43.35 251 LEU A CA 1
ATOM 1989 C C . LEU A 1 251 ? 52.919 35.596 8.285 1.00 42.83 251 LEU A C 1
ATOM 1990 O O . LEU A 1 251 ? 53.248 34.696 9.057 1.00 45.70 251 LEU A O 1
ATOM 1995 N N . ILE A 1 252 ? 51.645 35.925 8.045 1.00 46.51 252 ILE A N 1
ATOM 1996 C CA . ILE A 1 252 ? 50.527 35.258 8.701 1.00 50.44 252 ILE A CA 1
ATOM 1997 C C . ILE A 1 252 ? 50.437 33.819 8.180 1.00 46.17 252 ILE A C 1
ATOM 1998 O O . ILE A 1 252 ? 50.276 32.879 8.958 1.00 46.10 252 ILE A O 1
ATOM 2003 N N . ALA A 1 253 ? 50.597 33.663 6.862 1.00 44.38 253 ALA A N 1
ATOM 2004 C CA . ALA A 1 253 ? 50.542 32.359 6.214 1.00 41.95 253 ALA A CA 1
ATOM 2005 C C . ALA A 1 253 ? 51.645 31.461 6.787 1.00 41.06 253 ALA A C 1
ATOM 2006 O O . ALA A 1 253 ? 51.415 30.286 7.070 1.00 44.37 253 ALA A O 1
ATOM 2008 N N . THR A 1 254 ? 52.804 32.068 7.058 1.00 39.02 254 THR A N 1
ATOM 2009 C CA . THR A 1 254 ? 53.986 31.346 7.508 1.00 44.94 254 THR A CA 1
ATOM 2010 C C . THR A 1 254 ? 53.772 30.862 8.947 1.00 45.30 254 THR A C 1
ATOM 2011 O O . THR A 1 254 ? 54.141 29.739 9.290 1.00 44.38 254 THR A O 1
ATOM 2015 N N . ILE A 1 255 ? 53.093 31.684 9.755 1.00 46.93 255 ILE A N 1
ATOM 2016 C CA . ILE A 1 255 ? 52.880 31.381 11.165 1.00 51.95 255 ILE A CA 1
ATOM 2017 C C . ILE A 1 255 ? 51.811 30.289 11.288 1.00 47.76 255 ILE A C 1
ATOM 2018 O O . ILE A 1 255 ? 51.967 29.347 12.064 1.00 47.12 255 ILE A O 1
ATOM 2023 N N . PHE A 1 256 ? 50.769 30.382 10.455 1.00 45.43 256 PHE A N 1
ATOM 2024 C CA . PHE A 1 256 ? 49.677 29.419 10.474 1.00 45.72 256 PHE A CA 1
ATOM 2025 C C . PHE A 1 256 ? 50.194 28.063 9.979 1.00 42.36 256 PHE A C 1
ATOM 2026 O O . PHE A 1 256 ? 49.877 27.019 10.549 1.00 51.74 256 PHE A O 1
ATOM 2034 N N . ALA A 1 257 ? 51.076 28.120 8.977 1.00 43.06 257 ALA A N 1
ATOM 2035 C CA . ALA A 1 257 ? 51.675 26.937 8.373 1.00 40.39 257 ALA A CA 1
ATOM 2036 C C . ALA A 1 257 ? 52.451 26.143 9.430 1.00 41.66 257 ALA A C 1
ATOM 2037 O O . ALA A 1 257 ? 52.475 24.913 9.391 1.00 43.69 257 ALA A O 1
ATOM 2039 N N . GLY A 1 258 ? 53.128 26.857 10.336 1.00 36.43 258 GLY A N 1
ATOM 2040 C CA . GLY A 1 258 ? 54.154 26.257 11.179 1.00 37.42 258 GLY A CA 1
ATOM 2041 C C . GLY A 1 258 ? 53.693 26.008 12.606 1.00 36.85 258 GLY A C 1
ATOM 2042 O O . GLY A 1 258 ? 54.412 25.362 13.368 1.00 40.62 258 GLY A O 1
ATOM 2043 N N . HIS A 1 259 ? 52.551 26.578 13.009 1.00 39.16 259 HIS A N 1
ATOM 2044 C CA . HIS A 1 259 ? 52.236 26.658 14.433 1.00 39.98 259 HIS A CA 1
ATOM 2045 C C . HIS A 1 259 ? 51.731 25.305 14.947 1.00 42.22 259 HIS A C 1
ATOM 2046 O O . HIS A 1 259 ? 52.372 24.696 15.802 1.00 40.86 259 HIS A O 1
ATOM 2053 N N . HIS A 1 260 ? 50.563 24.860 14.469 1.00 44.52 260 HIS A N 1
ATOM 2054 C CA . HIS A 1 260 ? 49.917 23.668 15.010 1.00 41.87 260 HIS A CA 1
ATOM 2055 C C . HIS A 1 260 ? 50.618 22.409 14.485 1.00 41.99 260 HIS A C 1
ATOM 2056 O O . HIS A 1 260 ? 50.657 21.384 15.165 1.00 49.47 260 HIS A O 1
ATOM 2063 N N . THR A 1 261 ? 51.215 22.526 13.295 1.00 40.98 261 THR A N 1
ATOM 2064 C CA . THR A 1 261 ? 52.013 21.467 12.688 1.00 38.45 261 THR A CA 1
ATOM 2065 C C . THR A 1 261 ? 53.208 21.137 13.590 1.00 37.35 261 THR A C 1
ATOM 2066 O O . THR A 1 261 ? 53.476 19.972 13.882 1.00 37.89 261 THR A O 1
ATOM 2070 N N . SER A 1 262 ? 53.969 22.176 13.951 1.00 40.72 262 SER A N 1
ATOM 2071 C CA . SER A 1 262 ? 55.116 22.047 14.840 1.00 36.16 262 SER A CA 1
ATOM 2072 C C . SER A 1 262 ? 54.661 21.529 16.209 1.00 36.52 262 SER A C 1
ATOM 2073 O O . SER A 1 262 ? 55.251 20.596 16.754 1.00 37.17 262 SER A O 1
ATOM 2076 N N . SER A 1 263 ? 53.718 22.254 16.818 1.00 36.12 263 SER A N 1
ATOM 2077 C CA . SER A 1 263 ? 53.341 22.048 18.210 1.00 38.17 263 SER A CA 1
ATOM 2078 C C . SER A 1 263 ? 52.780 20.633 18.393 1.00 39.73 263 SER A C 1
ATOM 2079 O O . SER A 1 263 ? 53.108 19.951 19.363 1.00 40.65 263 SER A O 1
ATOM 2082 N N . GLY A 1 264 ? 51.987 20.184 17.414 1.00 34.97 264 GLY A N 1
ATOM 2083 C CA . GLY A 1 264 ? 51.427 18.838 17.408 1.00 37.91 264 GLY A CA 1
ATOM 2084 C C . GLY A 1 264 ? 52.511 17.777 17.326 1.00 39.70 264 GLY A C 1
ATOM 2085 O O . GLY A 1 264 ? 52.502 16.806 18.083 1.00 34.54 264 GLY A O 1
ATOM 2086 N N . THR A 1 265 ? 53.471 17.997 16.421 1.00 34.89 265 THR A N 1
ATOM 2087 C CA . THR A 1 265 ? 54.551 17.051 16.173 1.00 37.43 265 THR A CA 1
ATOM 2088 C C . THR A 1 265 ? 55.436 16.956 17.421 1.00 40.18 265 THR A C 1
ATOM 2089 O O . THR A 1 265 ? 55.849 15.866 17.816 1.00 38.08 265 THR A O 1
ATOM 2093 N N . THR A 1 266 ? 55.705 18.109 18.042 1.00 39.65 266 THR A N 1
ATOM 2094 C CA . THR A 1 266 ? 56.537 18.163 19.237 1.00 37.31 266 THR A CA 1
ATOM 2095 C C . THR A 1 266 ? 55.858 17.369 20.359 1.00 34.72 266 THR A C 1
ATOM 2096 O O . THR A 1 266 ? 56.510 16.588 21.052 1.00 36.78 266 THR A O 1
ATOM 2100 N N . ALA A 1 267 ? 54.541 17.554 20.495 1.00 32.14 267 ALA A N 1
ATOM 2101 C CA . ALA A 1 267 ? 53.748 16.858 21.500 1.00 35.22 267 ALA A CA 1
ATOM 2102 C C . ALA A 1 267 ? 53.849 15.344 21.285 1.00 38.07 267 ALA A C 1
ATOM 2103 O O . ALA A 1 267 ? 54.003 14.591 22.246 1.00 40.17 267 ALA A O 1
ATOM 2105 N N . TRP A 1 268 ? 53.838 14.913 20.019 1.00 39.88 268 TRP A N 1
ATOM 2106 C CA . TRP A 1 268 ? 53.839 13.491 19.690 1.00 38.57 268 TRP A CA 1
ATOM 2107 C C . TRP A 1 268 ? 55.230 12.894 19.932 1.00 35.09 268 TRP A C 1
ATOM 2108 O O . TRP A 1 268 ? 55.345 11.737 20.331 1.00 39.88 268 TRP A O 1
ATOM 2119 N N . VAL A 1 269 ? 56.279 13.683 19.678 1.00 36.48 269 VAL A N 1
ATOM 2120 C CA . VAL A 1 269 ? 57.642 13.206 19.875 1.00 39.37 269 VAL A CA 1
ATOM 2121 C C . VAL A 1 269 ? 57.824 12.855 21.356 1.00 43.21 269 VAL A C 1
ATOM 2122 O O . VAL A 1 269 ? 58.277 11.757 21.678 1.00 40.35 269 VAL A O 1
ATOM 2126 N N . LEU A 1 270 ? 57.260 13.689 22.236 1.00 41.30 270 LEU A N 1
ATOM 2127 C CA . LEU A 1 270 ? 57.381 13.482 23.675 1.00 45.49 270 LEU A CA 1
ATOM 2128 C C . LEU A 1 270 ? 56.503 12.302 24.106 1.00 42.19 270 LEU A C 1
ATOM 2129 O O . LEU A 1 270 ? 56.967 11.414 24.821 1.00 39.75 270 LEU A O 1
ATOM 2134 N N . ILE A 1 271 ? 55.263 12.257 23.608 1.00 37.58 271 ILE A N 1
ATOM 2135 C CA . ILE A 1 271 ? 54.350 11.178 23.963 1.00 38.59 271 ILE A CA 1
ATOM 2136 C C . ILE A 1 271 ? 54.967 9.840 23.539 1.00 40.20 271 ILE A C 1
ATOM 2137 O O . ILE A 1 271 ? 55.025 8.910 24.343 1.00 34.45 271 ILE A O 1
ATOM 2142 N N . GLU A 1 272 ? 55.494 9.769 22.312 1.00 36.47 272 GLU A N 1
ATOM 2143 C CA . GLU A 1 272 ? 55.974 8.503 21.767 1.00 39.83 272 GLU A CA 1
ATOM 2144 C C . GLU A 1 272 ? 57.202 8.036 22.558 1.00 38.56 272 GLU A C 1
ATOM 2145 O O . GLU A 1 272 ? 57.325 6.850 22.865 1.00 50.02 272 GLU A O 1
ATOM 2151 N N . LEU A 1 273 ? 58.061 8.981 22.953 1.00 36.92 273 LEU A N 1
ATOM 2152 C CA . LEU A 1 273 ? 59.221 8.683 23.788 1.00 41.35 273 LEU A CA 1
ATOM 2153 C C . LEU A 1 273 ? 58.767 8.245 25.186 1.00 40.35 273 LEU A C 1
ATOM 2154 O O . LEU A 1 273 ? 59.391 7.379 25.797 1.00 41.34 273 LEU A O 1
ATOM 2159 N N . LEU A 1 274 ? 57.691 8.857 25.694 1.00 39.02 274 LEU A N 1
ATOM 2160 C CA . LEU A 1 274 ? 57.256 8.618 27.066 1.00 44.41 274 LEU A CA 1
ATOM 2161 C C . LEU A 1 274 ? 56.525 7.274 27.167 1.00 46.96 274 LEU A C 1
ATOM 2162 O O . LEU A 1 274 ? 56.457 6.700 28.253 1.00 45.84 274 LEU A O 1
ATOM 2167 N N . ARG A 1 275 ? 56.011 6.763 26.054 1.00 43.05 275 ARG A N 1
ATOM 2168 C CA . ARG A 1 275 ? 55.383 5.422 26.093 1.00 43.58 275 ARG A CA 1
ATOM 2169 C C . ARG A 1 275 ? 56.350 4.386 25.519 1.00 43.15 275 ARG A C 1
ATOM 2170 O O . ARG A 1 275 ? 55.965 3.256 25.407 1.00 48.47 275 ARG A O 1
ATOM 2178 N N . ARG A 1 276 ? 57.570 4.792 25.190 1.00 46.56 276 ARG A N 1
ATOM 2179 C CA . ARG A 1 276 ? 58.600 3.870 24.651 1.00 41.79 276 ARG A CA 1
ATOM 2180 C C . ARG A 1 276 ? 59.930 4.124 25.350 1.00 40.70 276 ARG A C 1
ATOM 2181 O O . ARG A 1 276 ? 60.798 4.714 24.737 1.00 43.60 276 ARG A O 1
ATOM 2189 N N . PRO A 1 277 ? 60.173 3.555 26.539 1.00 43.40 277 PRO A N 1
ATOM 2190 C CA . PRO A 1 277 ? 61.377 3.844 27.304 1.00 42.09 277 PRO A CA 1
ATOM 2191 C C . PRO A 1 277 ? 62.695 3.571 26.576 1.00 42.09 277 PRO A C 1
ATOM 2192 O O . PRO A 1 277 ? 63.651 4.174 26.884 1.00 42.77 277 PRO A O 1
ATOM 2196 N N . GLU A 1 278 ? 62.693 2.637 25.645 1.00 41.61 278 GLU A N 1
ATOM 2197 C CA . GLU A 1 278 ? 63.915 2.240 24.957 1.00 46.83 278 GLU A CA 1
ATOM 2198 C C . GLU A 1 278 ? 64.382 3.389 24.055 1.00 48.96 278 GLU A C 1
ATOM 2199 O O . GLU A 1 278 ? 65.582 3.641 23.938 1.00 48.57 278 GLU A O 1
ATOM 2205 N N . TYR A 1 279 ? 63.424 4.137 23.498 1.00 47.05 279 TYR A N 1
ATOM 2206 C CA . TYR A 1 279 ? 63.730 5.257 22.615 1.00 45.96 279 TYR A CA 1
ATOM 2207 C C . TYR A 1 279 ? 63.972 6.519 23.451 1.00 43.13 279 TYR A C 1
ATOM 2208 O O . TYR A 1 279 ? 64.837 7.328 23.116 1.00 41.35 279 TYR A O 1
ATOM 2217 N N . LEU A 1 280 ? 63.272 6.628 24.585 1.00 43.78 280 LEU A N 1
ATOM 2218 C CA . LEU A 1 280 ? 63.518 7.708 25.532 1.00 44.99 280 LEU A CA 1
ATOM 2219 C C . LEU A 1 280 ? 64.981 7.650 25.984 1.00 46.46 280 LEU A C 1
ATOM 2220 O O . LEU A 1 280 ? 65.664 8.673 26.019 1.00 55.69 280 LEU A O 1
ATOM 2225 N N . ARG A 1 281 ? 65.482 6.428 26.193 1.00 49.45 281 ARG A N 1
ATOM 2226 C CA . ARG A 1 281 ? 66.845 6.204 26.660 1.00 51.23 281 ARG A CA 1
ATOM 2227 C C . ARG A 1 281 ? 67.831 6.591 25.552 1.00 47.85 281 ARG A C 1
ATOM 2228 O O . ARG A 1 281 ? 68.864 7.203 25.824 1.00 48.74 281 ARG A O 1
ATOM 2236 N N . ARG A 1 282 ? 67.511 6.212 24.310 1.00 46.24 282 ARG A N 1
ATOM 2237 C CA . ARG A 1 282 ? 68.386 6.460 23.170 1.00 49.11 282 ARG A CA 1
ATOM 2238 C C . ARG A 1 282 ? 68.493 7.972 22.937 1.00 52.07 282 ARG A C 1
ATOM 2239 O O . ARG A 1 282 ? 69.585 8.482 22.690 1.00 48.53 282 ARG A O 1
ATOM 2247 N N . VAL A 1 283 ? 67.392 8.696 23.167 1.00 49.47 283 VAL A N 1
ATOM 2248 C CA . VAL A 1 283 ? 67.340 10.129 22.890 1.00 52.06 283 VAL A CA 1
ATOM 2249 C C . VAL A 1 283 ? 68.034 10.890 24.026 1.00 49.55 283 VAL A C 1
ATOM 2250 O O . VAL A 1 283 ? 68.837 11.785 23.760 1.00 43.75 283 VAL A O 1
ATOM 2254 N N . ARG A 1 284 ? 67.774 10.501 25.280 1.00 42.67 284 ARG A N 1
ATOM 2255 C CA . ARG A 1 284 ? 68.438 11.109 26.432 1.00 48.01 284 ARG A CA 1
ATOM 2256 C C . ARG A 1 284 ? 69.953 10.914 26.299 1.00 48.68 284 ARG A C 1
ATOM 2257 O O . ARG A 1 284 ? 70.730 11.792 26.673 1.00 48.33 284 ARG A O 1
ATOM 2265 N N . ALA A 1 285 ? 70.356 9.696 25.925 1.00 47.57 285 ALA A N 1
ATOM 2266 C CA . ALA A 1 285 ? 71.764 9.356 25.764 1.00 49.46 285 ALA A CA 1
ATOM 2267 C C . ALA A 1 285 ? 72.402 10.316 24.753 1.00 51.73 285 ALA A C 1
ATOM 2268 O O . ALA A 1 285 ? 73.482 10.853 24.993 1.00 65.53 285 ALA A O 1
ATOM 2270 N N . GLU A 1 286 ? 71.674 10.582 23.663 1.00 48.81 286 GLU A N 1
ATOM 2271 C CA . GLU A 1 286 ? 72.150 11.443 22.587 1.00 47.08 286 GLU A CA 1
ATOM 2272 C C . GLU A 1 286 ? 72.264 12.882 23.101 1.00 44.08 286 GLU A C 1
ATOM 2273 O O . GLU A 1 286 ? 73.211 13.593 22.765 1.00 41.79 286 GLU A O 1
ATOM 2279 N N . ILE A 1 287 ? 71.247 13.316 23.853 1.00 44.94 287 ILE A N 1
ATOM 2280 C CA . ILE A 1 287 ? 71.156 14.681 24.359 1.00 48.73 287 ILE A CA 1
ATOM 2281 C C . ILE A 1 287 ? 72.282 14.911 25.373 1.00 54.33 287 ILE A C 1
ATOM 2282 O O . ILE A 1 287 ? 72.990 15.916 25.308 1.00 50.75 287 ILE A O 1
ATOM 2287 N N . ASP A 1 288 ? 72.424 13.970 26.312 1.00 57.44 288 ASP A N 1
ATOM 2288 C CA . ASP A 1 288 ? 73.419 14.057 27.375 1.00 57.68 288 ASP A CA 1
ATOM 2289 C C . ASP A 1 288 ? 74.817 14.089 26.746 1.00 60.57 288 ASP A C 1
ATOM 2290 O O . ASP A 1 288 ? 75.665 14.884 27.151 1.00 65.44 288 ASP A O 1
ATOM 2295 N N . ALA A 1 289 ? 74.999 13.299 25.683 1.00 54.49 289 ALA A N 1
ATOM 2296 C CA . ALA A 1 289 ? 76.250 13.243 24.935 1.00 55.22 289 ALA A CA 1
ATOM 2297 C C . ALA A 1 289 ? 76.545 14.611 24.308 1.00 65.24 289 ALA A C 1
ATOM 2298 O O . ALA A 1 289 ? 77.705 15.009 24.195 1.00 72.23 289 ALA A O 1
ATOM 2300 N N . LEU A 1 290 ? 75.494 15.253 23.789 1.00 66.16 290 LEU A N 1
ATOM 2301 C CA . LEU A 1 290 ? 75.592 16.575 23.180 1.00 67.38 290 LEU A CA 1
ATOM 2302 C C . LEU A 1 290 ? 76.174 17.564 24.196 1.00 56.84 290 LEU A C 1
ATOM 2303 O O . LEU A 1 290 ? 76.901 18.484 23.821 1.00 49.46 290 LEU A O 1
ATOM 2308 N N . PHE A 1 291 ? 75.718 17.460 25.448 1.00 54.01 291 PHE A N 1
ATOM 2309 C CA . PHE A 1 291 ? 76.075 18.434 26.472 1.00 56.94 291 PHE A CA 1
ATOM 2310 C C . PHE A 1 291 ? 77.510 18.197 26.958 1.00 67.70 291 PHE A C 1
ATOM 2311 O O . PHE A 1 291 ? 78.184 19.161 27.320 1.00 71.67 291 PHE A O 1
ATOM 2319 N N . GLU A 1 292 ? 78.023 16.964 26.871 1.00 76.42 292 GLU A N 1
ATOM 2320 C CA . GLU A 1 292 ? 79.428 16.755 27.215 1.00 84.33 292 GLU A CA 1
ATOM 2321 C C . GLU A 1 292 ? 80.315 17.090 26.010 1.00 74.41 292 GLU A C 1
ATOM 2322 O O . GLU A 1 292 ? 81.497 17.384 26.187 1.00 77.90 292 GLU A O 1
ATOM 2328 N N . THR A 1 293 ? 79.712 17.229 24.825 1.00 71.27 293 THR A N 1
ATOM 2329 C CA . THR A 1 293 ? 80.470 17.488 23.604 1.00 70.50 293 THR A CA 1
ATOM 2330 C C . THR A 1 293 ? 80.481 18.990 23.294 1.00 80.48 293 THR A C 1
ATOM 2331 O O . THR A 1 293 ? 81.445 19.489 22.713 1.00 97.41 293 THR A O 1
ATOM 2335 N N . HIS A 1 294 ? 79.395 19.696 23.626 1.00 72.49 294 HIS A N 1
ATOM 2336 C CA . HIS A 1 294 ? 79.248 21.096 23.237 1.00 66.14 294 HIS A CA 1
ATOM 2337 C C . HIS A 1 294 ? 79.065 21.989 24.470 1.00 58.64 294 HIS A C 1
ATOM 2338 O O . HIS A 1 294 ? 79.308 23.194 24.397 1.00 54.65 294 HIS A O 1
ATOM 2345 N N . GLY A 1 295 ? 78.512 21.420 25.546 1.00 55.36 295 GLY A N 1
ATOM 2346 C CA . GLY A 1 295 ? 78.326 22.132 26.806 1.00 58.26 295 GLY A CA 1
ATOM 2347 C C . GLY A 1 295 ? 77.149 23.092 26.754 1.00 54.88 295 GLY A C 1
ATOM 2348 O O . GLY A 1 29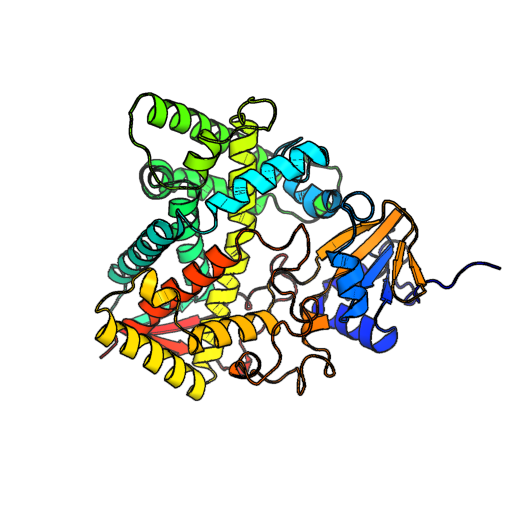5 ? 76.837 23.758 27.741 1.00 54.90 295 GLY A O 1
ATOM 2349 N N . ARG A 1 296 ? 76.559 23.226 25.562 1.00 55.97 296 ARG A N 1
ATOM 2350 C CA . ARG A 1 296 ? 75.365 24.035 25.350 1.00 56.05 296 ARG A CA 1
ATOM 2351 C C . ARG A 1 296 ? 74.696 23.582 24.047 1.00 54.10 296 ARG A C 1
ATOM 2352 O O . ARG A 1 296 ? 75.333 22.956 23.198 1.00 51.49 296 ARG A O 1
ATOM 2360 N N . VAL A 1 297 ? 73.398 23.870 23.917 1.00 44.90 297 VAL A N 1
ATOM 2361 C CA . VAL A 1 297 ? 72.686 23.571 22.684 1.00 51.44 297 VAL A CA 1
ATOM 2362 C C . VAL A 1 297 ? 73.027 24.651 21.653 1.00 47.00 297 VAL A C 1
ATOM 2363 O O . VAL A 1 297 ? 72.577 25.792 21.750 1.00 46.31 297 VAL A O 1
ATOM 2367 N N . THR A 1 298 ? 73.628 24.180 20.558 1.00 54.98 298 THR A N 1
ATOM 2368 C CA . THR A 1 298 ? 74.303 25.002 19.569 1.00 51.48 298 THR A CA 1
ATOM 2369 C C . THR A 1 298 ? 73.781 24.572 18.193 1.00 50.74 298 THR A C 1
ATOM 2370 O O . THR A 1 298 ? 73.286 23.456 18.043 1.00 43.64 298 THR A O 1
ATOM 2374 N N . PHE A 1 299 ? 73.831 25.480 17.214 1.00 48.47 299 PHE A N 1
ATOM 2375 C CA . PHE A 1 299 ? 73.318 25.179 15.885 1.00 45.87 299 PHE A CA 1
ATOM 2376 C C . PHE A 1 299 ? 74.033 23.941 15.330 1.00 47.67 299 PHE A C 1
ATOM 2377 O O . PHE A 1 299 ? 73.394 23.057 14.758 1.00 54.46 299 PHE A O 1
ATOM 2385 N N . GLU A 1 300 ? 75.335 23.832 15.614 1.00 50.38 300 GLU A N 1
ATOM 2386 C CA . GLU A 1 300 ? 76.176 22.776 15.063 1.00 50.66 300 GLU A CA 1
ATOM 2387 C C . GLU A 1 300 ? 75.818 21.436 15.717 1.00 44.73 300 GLU A C 1
ATOM 2388 O O . GLU A 1 300 ? 75.873 20.394 15.065 1.00 49.95 300 GLU A O 1
ATOM 2394 N N . SER A 1 301 ? 75.374 21.480 16.977 1.00 48.29 301 SER A N 1
ATOM 2395 C CA . SER A 1 301 ? 75.030 20.276 17.725 1.00 50.89 301 SER A CA 1
ATOM 2396 C C . SER A 1 301 ? 73.662 19.746 17.278 1.00 52.53 301 SER A C 1
ATOM 2397 O O . SER A 1 301 ? 73.440 18.536 17.255 1.00 54.46 301 SER A O 1
ATOM 2400 N N . LEU A 1 302 ? 72.761 20.661 16.905 1.00 50.93 302 LEU A N 1
ATOM 2401 C CA . LEU A 1 302 ? 71.409 20.303 16.494 1.00 54.45 302 LEU A CA 1
ATOM 2402 C C . LEU A 1 302 ? 71.456 19.600 15.133 1.00 50.70 302 LEU A C 1
ATOM 2403 O O . LEU A 1 302 ? 70.562 18.824 14.798 1.00 51.11 302 LEU A O 1
ATOM 2408 N N . ARG A 1 303 ? 72.442 19.970 14.314 1.00 58.81 303 ARG A N 1
ATOM 2409 C CA . ARG A 1 303 ? 72.561 19.437 12.930 1.00 57.73 303 ARG A CA 1
ATOM 2410 C C . ARG A 1 303 ? 72.808 17.925 12.950 1.00 61.42 303 ARG A C 1
ATOM 2411 O O . ARG A 1 303 ? 72.465 17.257 11.954 1.00 81.13 303 ARG A O 1
ATOM 2419 N N . GLN A 1 304 ? 73.425 17.426 14.022 1.00 65.74 304 GLN A N 1
ATOM 2420 C CA . GLN A 1 304 ? 73.816 16.022 14.101 1.00 74.61 304 GLN A CA 1
ATOM 2421 C C . GLN A 1 304 ? 73.192 15.386 15.349 1.00 70.36 304 GLN A C 1
ATOM 2422 O O . GLN A 1 304 ? 73.871 15.180 16.355 1.00 71.12 304 GLN A O 1
ATOM 2428 N N . MET A 1 305 ? 71.918 14.996 15.228 1.00 55.02 305 MET A N 1
ATOM 2429 C CA . MET A 1 305 ? 71.204 14.246 16.257 1.00 51.77 305 MET A CA 1
ATOM 2430 C C . MET A 1 305 ? 70.400 13.124 15.606 1.00 53.05 305 MET A C 1
ATOM 2431 O O . MET A 1 305 ? 69.171 13.145 15.620 1.00 48.58 305 MET A O 1
ATOM 2436 N N . PRO A 1 306 ? 71.069 12.074 15.081 1.00 52.74 306 PRO A N 1
ATOM 2437 C CA . PRO A 1 306 ? 70.410 11.085 14.226 1.00 51.04 306 PRO A CA 1
ATOM 2438 C C . PRO A 1 306 ? 69.256 10.369 14.943 1.00 45.79 306 PRO A C 1
ATOM 2439 O O . PRO A 1 306 ? 68.263 10.015 14.306 1.00 46.84 306 PRO A O 1
ATOM 2443 N N . GLN A 1 307 ? 69.468 10.033 16.219 1.00 40.23 307 GLN A N 1
ATOM 2444 C CA . GLN A 1 307 ? 68.497 9.269 16.991 1.00 43.14 307 GLN A CA 1
ATOM 2445 C C . GLN A 1 307 ? 67.200 10.080 17.101 1.00 41.42 307 GLN A C 1
ATOM 2446 O O . GLN A 1 307 ? 66.111 9.535 16.921 1.00 48.80 307 GLN A O 1
ATOM 2452 N N . LEU A 1 308 ? 67.331 11.390 17.331 1.00 40.36 308 LEU A N 1
ATOM 2453 C CA . LEU A 1 308 ? 66.169 12.238 17.574 1.00 40.60 308 LEU A CA 1
ATOM 2454 C C . LEU A 1 308 ? 65.539 12.645 16.237 1.00 34.94 308 LEU A C 1
ATOM 2455 O O . LEU A 1 308 ? 64.314 12.661 16.121 1.00 36.09 308 LEU A O 1
ATOM 2460 N N . GLU A 1 309 ? 66.369 12.831 15.205 1.00 35.42 309 GLU A N 1
ATOM 2461 C CA . GLU A 1 309 ? 65.886 13.040 13.842 1.00 42.48 309 GLU A CA 1
ATOM 2462 C C . GLU A 1 309 ? 64.959 11.880 13.461 1.00 45.83 309 GLU A C 1
ATOM 2463 O O . GLU A 1 309 ? 63.869 12.087 12.929 1.00 43.72 309 GLU A O 1
ATOM 2469 N N . ASN A 1 310 ? 65.430 10.657 13.723 1.00 44.91 310 ASN A N 1
ATOM 2470 C CA . ASN A 1 310 ? 64.796 9.441 13.232 1.00 40.87 310 ASN A CA 1
ATOM 2471 C C . ASN A 1 310 ? 63.463 9.244 13.962 1.00 41.24 310 ASN A C 1
ATOM 2472 O O . ASN A 1 310 ? 62.460 8.880 13.346 1.00 36.79 310 ASN A O 1
ATOM 2477 N N . VAL A 1 311 ? 63.437 9.636 15.240 1.00 37.22 311 VAL A N 1
ATOM 2478 C CA . VAL A 1 311 ? 62.224 9.603 16.046 1.00 36.96 311 VAL A CA 1
ATOM 2479 C C . VAL A 1 311 ? 61.216 10.602 15.466 1.00 36.49 311 VAL A C 1
ATOM 2480 O O . VAL A 1 311 ? 60.049 10.260 15.277 1.00 37.08 311 VAL A O 1
ATOM 2484 N N . ILE A 1 312 ? 61.684 11.805 15.118 1.00 36.69 312 ILE A N 1
ATOM 2485 C CA . ILE A 1 312 ? 60.808 12.836 14.568 1.00 36.27 312 ILE A CA 1
ATOM 2486 C C . ILE A 1 312 ? 60.221 12.327 13.246 1.00 33.00 312 ILE A C 1
ATOM 2487 O O . ILE A 1 312 ? 59.049 12.559 12.950 1.00 32.01 312 ILE A O 1
ATOM 2492 N N . LYS A 1 313 ? 61.069 11.686 12.435 1.00 31.28 313 LYS A N 1
ATOM 2493 C CA . LYS A 1 313 ? 60.671 11.202 11.120 1.00 35.67 313 LYS A CA 1
ATOM 2494 C C . LYS A 1 313 ? 59.564 10.152 11.276 1.00 35.93 313 LYS A C 1
ATOM 2495 O O . LYS A 1 313 ? 58.617 10.127 10.490 1.00 35.75 313 LYS A O 1
ATOM 2501 N N . GLU A 1 314 ? 59.713 9.271 12.271 1.00 31.08 314 GLU A N 1
ATOM 2502 C CA . GLU A 1 314 ? 58.770 8.179 12.477 1.00 33.96 314 GLU A CA 1
ATOM 2503 C C . GLU A 1 314 ? 57.471 8.737 13.070 1.00 35.21 314 GLU A C 1
ATOM 2504 O O . GLU A 1 314 ? 56.381 8.329 12.667 1.00 39.28 314 GLU A O 1
ATOM 2510 N N . VAL A 1 315 ? 57.596 9.742 13.943 1.00 32.41 315 VAL A N 1
ATOM 2511 C CA . VAL A 1 315 ? 56.434 10.426 14.499 1.00 31.71 315 VAL A CA 1
ATOM 2512 C C . VAL A 1 315 ? 55.660 11.091 13.356 1.00 34.48 315 VAL A C 1
ATOM 2513 O O . VAL A 1 315 ? 54.430 11.136 13.379 1.00 32.70 315 VAL A O 1
ATOM 2517 N N . LEU A 1 316 ? 56.386 11.594 12.352 1.00 33.61 316 LEU A N 1
ATOM 2518 C CA . LEU A 1 316 ? 55.753 12.281 11.233 1.00 36.30 316 LEU A CA 1
ATOM 2519 C C . LEU A 1 316 ? 55.173 11.256 10.251 1.00 35.21 316 LEU A C 1
ATOM 2520 O O . LEU A 1 316 ? 54.146 11.527 9.628 1.00 37.91 316 LEU A O 1
ATOM 2525 N N . ARG A 1 317 ? 55.745 10.047 10.204 1.00 34.97 317 ARG A N 1
ATOM 2526 C CA . ARG A 1 317 ? 55.145 8.980 9.409 1.00 39.46 317 ARG A CA 1
ATOM 2527 C C . ARG A 1 317 ? 53.771 8.630 9.994 1.00 41.41 317 ARG A C 1
ATOM 2528 O O . ARG A 1 317 ? 52.787 8.547 9.261 1.00 34.48 317 ARG A O 1
ATOM 2536 N N . LEU A 1 318 ? 53.717 8.424 11.314 1.00 42.01 318 LEU A N 1
ATOM 2537 C CA . LEU A 1 318 ? 52.536 7.857 11.954 1.00 41.10 318 LEU A CA 1
ATOM 2538 C C . LEU A 1 318 ? 51.571 8.973 12.374 1.00 42.77 318 LEU A C 1
ATOM 2539 O O . LEU A 1 318 ? 50.378 8.723 12.540 1.00 44.79 318 LEU A O 1
ATOM 2544 N N . HIS A 1 319 ? 52.073 10.208 12.480 1.00 41.77 319 HIS A N 1
ATOM 2545 C CA . HIS A 1 319 ? 51.233 11.348 12.840 1.00 35.79 319 HIS A CA 1
ATOM 2546 C C . HIS A 1 319 ? 51.547 12.552 11.957 1.00 35.46 319 HIS A C 1
ATOM 2547 O O . HIS A 1 319 ? 51.830 13.632 12.470 1.00 32.79 319 HIS A O 1
ATOM 2554 N N . PRO A 1 320 ? 51.349 12.466 10.623 1.00 36.29 320 PRO A N 1
ATOM 2555 C CA . PRO A 1 320 ? 51.427 13.655 9.775 1.00 36.90 320 PRO A CA 1
ATOM 2556 C C . PRO A 1 320 ? 50.299 14.635 10.083 1.00 37.06 320 PRO A C 1
ATOM 2557 O O . PRO A 1 320 ? 49.126 14.289 9.964 1.00 38.19 320 PRO A O 1
ATOM 2561 N N . PRO A 1 321 ? 50.614 15.875 10.519 1.00 31.70 321 PRO A N 1
ATOM 2562 C CA . PRO A 1 321 ? 49.585 16.802 10.994 1.00 32.55 321 PRO A CA 1
ATOM 2563 C C . PRO A 1 321 ? 48.641 17.318 9.897 1.00 33.87 321 PRO A C 1
ATOM 2564 O O . PRO A 1 321 ? 47.522 17.730 10.204 1.00 36.77 321 PRO A O 1
ATOM 2568 N N . LEU A 1 322 ? 49.075 17.251 8.633 1.00 35.34 322 LEU A N 1
ATOM 2569 C CA . LEU A 1 322 ? 48.200 17.493 7.488 1.00 34.26 322 LEU A CA 1
ATOM 2570 C C . LEU A 1 322 ? 47.924 16.172 6.761 1.00 34.20 322 LEU A C 1
ATOM 2571 O O . LEU A 1 322 ? 48.830 15.607 6.148 1.00 41.42 322 LEU A O 1
ATOM 2576 N N . ILE A 1 323 ? 46.642 15.809 6.650 1.00 41.00 323 ILE A N 1
ATOM 2577 C CA . ILE A 1 323 ? 46.252 14.470 6.217 1.00 42.06 323 ILE A CA 1
ATOM 2578 C C . ILE A 1 323 ? 45.438 14.534 4.919 1.00 40.46 323 ILE A C 1
ATOM 2579 O O . ILE A 1 323 ? 45.112 13.490 4.356 1.00 47.45 323 ILE A O 1
ATOM 2584 N N . LEU A 1 324 ? 45.079 15.740 4.468 1.00 46.72 324 LEU A N 1
ATOM 2585 C CA . LEU A 1 324 ? 44.434 15.904 3.168 1.00 48.43 324 LEU A CA 1
ATOM 2586 C C . LEU A 1 324 ? 44.992 17.144 2.459 1.00 49.04 324 LEU A C 1
ATOM 2587 O O . LEU A 1 324 ? 44.654 18.275 2.807 1.00 52.71 324 LEU A O 1
ATOM 2592 N N . LEU A 1 325 ? 45.823 16.902 1.439 1.00 42.38 325 LEU A N 1
ATOM 2593 C CA . LEU A 1 325 ? 46.377 17.945 0.581 1.00 41.86 325 LEU A CA 1
ATOM 2594 C C . LEU A 1 325 ? 45.583 17.998 -0.729 1.00 43.66 325 LEU A C 1
ATOM 2595 O O . LEU A 1 325 ? 45.711 17.101 -1.562 1.00 41.99 325 LEU A O 1
ATOM 2600 N N . MET A 1 326 ? 44.875 19.109 -0.964 1.00 51.97 326 MET A N 1
ATOM 2601 C CA . MET A 1 326 ? 43.847 19.182 -2.000 1.00 54.81 326 MET A CA 1
ATOM 2602 C C . MET A 1 326 ? 44.324 20.066 -3.159 1.00 51.64 326 MET A C 1
ATOM 2603 O O . MET A 1 326 ? 45.101 20.999 -2.959 1.00 53.55 326 MET A O 1
ATOM 2608 N N . ARG A 1 327 ? 43.933 19.685 -4.381 1.00 57.28 327 ARG A N 1
ATOM 2609 C CA . ARG A 1 327 ? 44.111 20.496 -5.584 1.00 53.56 327 ARG A CA 1
ATOM 2610 C C . ARG A 1 327 ? 42.858 20.401 -6.463 1.00 53.27 327 ARG A C 1
ATOM 2611 O O . ARG A 1 327 ? 42.299 19.317 -6.630 1.00 51.11 327 ARG A O 1
ATOM 2619 N N . LYS A 1 328 ? 42.549 21.499 -7.161 1.00 51.81 328 LYS A N 1
ATOM 2620 C CA . LYS A 1 328 ? 41.640 21.496 -8.305 1.00 57.45 328 LYS A CA 1
ATOM 2621 C C . LYS A 1 328 ? 42.405 21.053 -9.558 1.00 55.10 328 LYS A C 1
ATOM 2622 O O . LYS A 1 328 ? 43.524 21.506 -9.801 1.00 47.81 328 LYS A O 1
ATOM 2628 N N . VAL A 1 329 ? 41.816 20.114 -10.307 1.00 54.55 329 VAL A N 1
ATOM 2629 C CA . VAL A 1 329 ? 42.308 19.724 -11.625 1.00 56.05 329 VAL A CA 1
ATOM 2630 C C . VAL A 1 329 ? 41.829 20.757 -12.651 1.00 55.33 329 VAL A C 1
ATOM 2631 O O . VAL A 1 329 ? 40.627 20.928 -12.854 1.00 54.03 329 VAL A O 1
ATOM 2635 N N . MET A 1 330 ? 42.788 21.418 -13.309 1.00 63.54 330 MET A N 1
ATOM 2636 C CA . MET A 1 330 ? 42.518 22.512 -14.236 1.00 67.24 330 MET A CA 1
ATOM 2637 C C . MET A 1 330 ? 42.684 22.023 -15.680 1.00 64.42 330 MET A C 1
ATOM 2638 O O . MET A 1 330 ? 42.401 22.758 -16.625 1.00 70.46 330 MET A O 1
ATOM 2643 N N . LYS A 1 331 ? 43.206 20.802 -15.831 1.00 68.45 331 LYS A N 1
ATOM 2644 C CA . LYS A 1 331 ? 43.499 20.207 -17.131 1.00 70.48 331 LYS A CA 1
ATOM 2645 C C . LYS A 1 331 ? 43.493 18.681 -16.985 1.00 66.83 331 LYS A C 1
ATOM 2646 O O . LYS A 1 331 ? 44.084 18.149 -16.046 1.00 67.92 331 LYS A O 1
ATOM 2652 N N . ASP A 1 332 ? 42.754 17.995 -17.864 1.00 67.17 332 ASP A N 1
ATOM 2653 C CA . ASP A 1 332 ? 42.761 16.537 -17.895 1.00 62.83 332 ASP A CA 1
ATOM 2654 C C . ASP A 1 332 ? 44.200 16.065 -17.657 1.00 69.21 332 ASP A C 1
ATOM 2655 O O . ASP A 1 332 ? 45.125 16.526 -18.326 1.00 63.35 332 ASP A O 1
ATOM 2660 N N . PHE A 1 333 ? 44.390 15.213 -16.644 1.00 73.24 333 PHE A N 1
ATOM 2661 C CA . PHE A 1 333 ? 45.656 14.515 -16.470 1.00 69.28 333 PHE A CA 1
ATOM 2662 C C . PHE A 1 333 ? 45.404 13.072 -16.021 1.00 63.55 333 PHE A C 1
ATOM 2663 O O . PHE A 1 333 ? 44.313 12.717 -15.574 1.00 74.57 3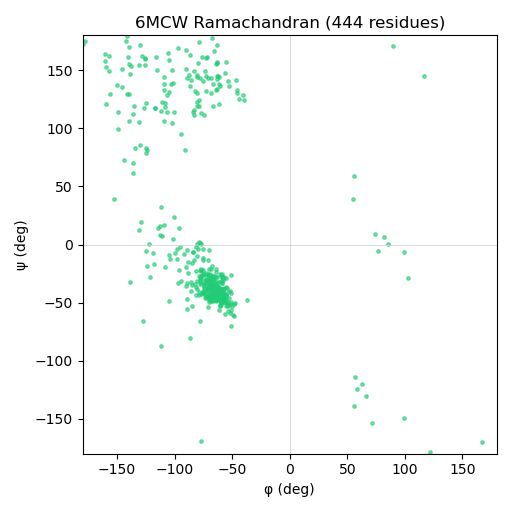33 PHE A O 1
ATOM 2671 N N . GLU A 1 334 ? 46.441 12.249 -16.201 1.00 58.37 334 GLU A N 1
ATOM 2672 C CA . GLU A 1 334 ? 46.335 10.799 -16.256 1.00 58.39 334 GLU A CA 1
ATOM 2673 C C . GLU A 1 334 ? 47.289 10.215 -15.207 1.00 56.59 334 GLU A C 1
ATOM 2674 O O . GLU A 1 334 ? 48.448 10.621 -15.135 1.00 65.99 334 GLU A O 1
ATOM 2680 N N . VAL A 1 335 ? 46.733 9.440 -14.271 1.00 56.41 335 VAL A N 1
ATOM 2681 C CA . VAL A 1 335 ? 47.515 8.850 -13.192 1.00 52.25 335 VAL A CA 1
ATOM 2682 C C . VAL A 1 335 ? 47.269 7.337 -13.168 1.00 52.66 335 VAL A C 1
ATOM 2683 O O . VAL A 1 335 ? 46.144 6.881 -12.968 1.00 46.63 335 VAL A O 1
ATOM 2687 N N . GLN A 1 336 ? 48.347 6.579 -13.391 1.00 54.83 336 GLN A N 1
ATOM 2688 C CA . GLN A 1 336 ? 48.324 5.121 -13.401 1.00 56.25 336 GLN A CA 1
ATOM 2689 C C . GLN A 1 336 ? 47.273 4.630 -14.403 1.00 54.37 336 GLN A C 1
ATOM 2690 O O . GLN A 1 336 ? 46.641 3.596 -14.191 1.00 48.76 336 GLN A O 1
ATOM 2696 N N . GLY A 1 337 ? 47.190 5.319 -15.546 1.00 54.80 337 GLY A N 1
ATOM 2697 C CA . GLY A 1 337 ? 46.463 4.832 -16.713 1.00 58.56 337 GLY A CA 1
ATOM 2698 C C . GLY A 1 337 ? 44.983 5.169 -16.642 1.00 60.33 337 GLY A C 1
ATOM 2699 O O . GLY A 1 337 ? 44.216 4.803 -17.533 1.00 72.92 337 GLY A O 1
ATOM 2700 N N . MET A 1 338 ? 44.584 5.844 -15.559 1.00 54.66 338 MET A N 1
ATOM 2701 C CA . MET A 1 338 ? 43.238 6.388 -15.410 1.00 55.95 338 MET A CA 1
ATOM 2702 C C . MET A 1 338 ? 43.272 7.898 -15.670 1.00 56.44 338 MET A C 1
ATOM 2703 O O . MET A 1 338 ? 44.274 8.559 -15.399 1.00 66.60 338 MET A O 1
ATOM 2708 N N . ARG A 1 339 ? 42.159 8.419 -16.174 1.00 61.09 339 ARG A N 1
ATOM 2709 C CA . ARG A 1 339 ? 42.060 9.844 -16.568 1.00 57.98 339 ARG A CA 1
ATOM 2710 C C . ARG A 1 339 ? 41.215 10.608 -15.557 1.00 53.67 339 ARG A C 1
ATOM 2711 O O . ARG A 1 339 ? 40.115 10.174 -15.262 1.00 47.81 339 ARG A O 1
ATOM 2719 N N . ILE A 1 340 ? 41.754 11.715 -15.060 1.00 55.34 340 ILE A N 1
ATOM 2720 C CA . ILE A 1 340 ? 41.059 12.596 -14.131 1.00 57.58 340 ILE A CA 1
ATOM 2721 C C . ILE A 1 340 ? 40.759 13.924 -14.835 1.00 57.53 340 ILE A C 1
ATOM 2722 O O . ILE A 1 340 ? 41.670 14.660 -15.213 1.00 54.20 340 ILE A O 1
ATOM 2727 N N . GLU A 1 341 ? 39.463 14.200 -15.011 1.00 63.29 341 GLU A N 1
ATOM 2728 C CA . GLU A 1 341 ? 38.986 15.292 -15.849 1.00 65.87 341 GLU A CA 1
ATOM 2729 C C . GLU A 1 341 ? 39.152 16.613 -15.089 1.00 63.00 341 GLU A C 1
ATOM 2730 O O . GLU A 1 341 ? 38.976 16.662 -13.872 1.00 61.41 341 GLU A O 1
ATOM 2736 N N . ALA A 1 342 ? 39.507 17.669 -15.827 1.00 64.26 342 ALA A N 1
ATOM 2737 C CA . ALA A 1 342 ? 39.417 19.039 -15.338 1.00 61.59 342 ALA A CA 1
ATOM 2738 C C . ALA A 1 342 ? 38.056 19.251 -14.667 1.00 59.87 342 ALA A C 1
ATOM 2739 O O . ALA A 1 342 ? 37.047 18.700 -15.108 1.00 61.20 342 ALA A O 1
ATOM 2741 N N . GLY A 1 343 ? 38.060 20.008 -13.565 1.00 59.03 343 GLY A N 1
ATOM 2742 C CA . GLY A 1 343 ? 36.858 20.290 -12.790 1.00 57.54 343 GLY A CA 1
ATOM 2743 C C . GLY A 1 343 ? 36.792 19.448 -11.527 1.00 60.69 343 GLY A C 1
ATOM 2744 O O . GLY A 1 343 ? 36.207 19.861 -10.526 1.00 62.08 343 GLY A O 1
ATOM 2745 N N . LYS A 1 344 ? 37.397 18.257 -11.587 1.00 61.26 344 LYS A N 1
ATOM 2746 C CA . LYS A 1 344 ? 37.502 17.371 -10.434 1.00 64.01 344 LYS A CA 1
ATOM 2747 C C . LYS A 1 344 ? 38.593 17.892 -9.493 1.00 63.79 344 LYS A C 1
ATOM 2748 O O . LYS A 1 344 ? 39.397 18.745 -9.871 1.00 59.63 344 LYS A O 1
ATOM 2754 N N . PHE A 1 345 ? 38.543 17.432 -8.239 1.00 63.09 345 PHE A N 1
ATOM 2755 C CA . PHE A 1 345 ? 39.626 17.639 -7.287 1.00 60.11 345 PHE A CA 1
ATOM 2756 C C . PHE A 1 345 ? 40.404 16.333 -7.089 1.00 62.58 345 PHE A C 1
ATOM 2757 O O . PHE A 1 345 ? 39.860 15.238 -7.236 1.00 60.82 345 PHE A O 1
ATOM 2765 N N . VAL A 1 346 ? 41.589 16.495 -6.495 1.00 54.40 346 VAL A N 1
ATOM 2766 C CA . VAL A 1 346 ? 42.569 15.433 -6.329 1.00 49.30 346 VAL A CA 1
ATOM 2767 C C . VAL A 1 346 ? 43.352 15.747 -5.050 1.00 52.27 346 VAL A C 1
ATOM 2768 O O . VAL A 1 346 ? 43.545 16.919 -4.725 1.00 54.86 346 VAL A O 1
ATOM 2772 N N . CYS A 1 347 ? 43.612 14.721 -4.233 1.00 46.85 347 CYS A N 1
ATOM 2773 C CA . CYS A 1 347 ? 44.211 14.951 -2.925 1.00 51.49 347 CYS A CA 1
ATOM 2774 C C . CYS A 1 347 ? 45.151 13.800 -2.546 1.00 53.18 347 CYS A C 1
ATOM 2775 O O . CYS A 1 347 ? 44.790 12.627 -2.639 1.00 58.60 347 CYS A O 1
ATOM 2778 N N . ALA A 1 348 ? 46.322 14.181 -2.027 1.00 44.67 348 ALA A N 1
ATOM 2779 C CA . ALA A 1 348 ? 47.283 13.265 -1.427 1.00 41.05 348 ALA A CA 1
ATOM 2780 C C . ALA A 1 348 ? 46.955 13.084 0.059 1.00 38.85 348 ALA A C 1
ATOM 2781 O O . ALA A 1 348 ? 46.419 13.991 0.696 1.00 42.44 348 ALA A O 1
ATOM 2783 N N . ALA A 1 349 ? 47.197 11.871 0.567 1.00 43.91 349 ALA A N 1
ATOM 2784 C CA . ALA A 1 349 ? 46.816 11.485 1.921 1.00 39.15 349 ALA A CA 1
ATOM 2785 C C . ALA A 1 349 ? 48.010 10.850 2.627 1.00 36.30 349 ALA A C 1
ATOM 2786 O O . ALA A 1 349 ? 48.137 9.628 2.677 1.00 38.09 349 ALA A O 1
ATOM 2788 N N . PRO A 1 350 ? 48.884 11.674 3.247 1.00 38.20 350 PRO A N 1
ATOM 2789 C CA . PRO A 1 350 ? 50.034 11.164 3.995 1.00 38.61 350 PRO A CA 1
ATOM 2790 C C . PRO A 1 350 ? 49.694 10.029 4.973 1.00 34.74 350 PRO A C 1
ATOM 2791 O O . PRO A 1 350 ? 50.368 8.999 4.970 1.00 40.11 350 PRO A O 1
ATOM 2795 N N . SER A 1 351 ? 48.668 10.229 5.806 1.00 36.75 351 SER A N 1
ATOM 2796 C CA . SER A 1 351 ? 48.372 9.290 6.882 1.00 35.90 351 SER A CA 1
ATOM 2797 C C . SER A 1 351 ? 48.059 7.913 6.286 1.00 38.48 351 SER A C 1
ATOM 2798 O O . SER A 1 351 ? 48.385 6.888 6.886 1.00 36.70 351 SER A O 1
ATOM 2801 N N . VAL A 1 352 ? 47.594 7.905 5.032 1.00 33.79 352 VAL A N 1
ATOM 2802 C CA . VAL A 1 352 ? 47.246 6.665 4.350 1.00 36.73 352 VAL A CA 1
ATOM 2803 C C . VAL A 1 352 ? 48.508 6.064 3.721 1.00 37.09 352 VAL A C 1
ATOM 2804 O O . VAL A 1 352 ? 48.803 4.887 3.925 1.00 42.52 352 VAL A O 1
ATOM 2808 N N . THR A 1 353 ? 49.227 6.862 2.925 1.00 38.50 353 THR A N 1
ATOM 2809 C CA . THR A 1 353 ? 50.324 6.349 2.111 1.00 36.32 353 THR A CA 1
ATOM 2810 C C . THR A 1 353 ? 51.451 5.857 3.026 1.00 36.70 353 THR A C 1
ATOM 2811 O O . THR A 1 353 ? 52.163 4.912 2.686 1.00 36.25 353 THR A O 1
ATOM 2815 N N . HIS A 1 354 ? 51.527 6.439 4.228 1.00 37.07 354 HIS A N 1
ATOM 2816 C CA . HIS A 1 354 ? 52.554 6.107 5.211 1.00 37.37 354 HIS A CA 1
ATOM 2817 C C . HIS A 1 354 ? 52.304 4.713 5.799 1.00 38.23 354 HIS A C 1
ATOM 2818 O O . HIS A 1 354 ? 53.109 4.231 6.597 1.00 40.46 354 HIS A O 1
ATOM 2825 N N . ARG A 1 355 ? 51.110 4.168 5.548 1.00 35.64 355 ARG A N 1
ATOM 2826 C CA . ARG A 1 355 ? 50.657 2.948 6.206 1.00 36.42 355 ARG A CA 1
ATOM 2827 C C . ARG A 1 355 ? 50.508 1.825 5.173 1.00 38.59 355 ARG A C 1
ATOM 2828 O O . ARG A 1 355 ? 49.987 0.755 5.487 1.00 39.73 355 ARG A O 1
ATOM 2836 N N . ILE A 1 356 ? 51.069 2.051 3.981 1.00 40.55 356 ILE A N 1
ATOM 2837 C CA . ILE A 1 356 ? 51.129 1.038 2.937 1.00 36.26 356 ILE A CA 1
ATOM 2838 C C . ILE A 1 356 ? 52.269 0.074 3.250 1.00 39.31 356 ILE A C 1
ATOM 2839 O O . ILE A 1 356 ? 53.424 0.481 3.360 1.00 40.43 356 ILE A O 1
ATOM 2844 N N . PRO A 1 357 ? 51.981 -1.244 3.345 1.00 37.39 357 PRO A N 1
ATOM 2845 C CA . PRO A 1 357 ? 52.972 -2.219 3.803 1.00 41.72 357 PRO A CA 1
ATOM 2846 C C . PRO A 1 357 ? 54.173 -2.347 2.854 1.00 41.30 357 PRO A C 1
ATOM 2847 O O . PRO A 1 357 ? 55.277 -2.661 3.297 1.00 48.77 357 PRO A O 1
ATOM 2851 N N . GLU A 1 358 ? 53.926 -2.163 1.553 1.00 41.84 358 GLU A N 1
ATOM 2852 C CA . GLU A 1 358 ? 54.944 -2.364 0.528 1.00 46.93 358 GLU A CA 1
ATOM 2853 C C . GLU A 1 358 ? 56.003 -1.260 0.638 1.00 45.34 358 GLU A C 1
ATOM 2854 O O . GLU A 1 358 ? 57.164 -1.478 0.292 1.00 53.26 358 GLU A O 1
ATOM 2860 N N . LEU A 1 359 ? 55.602 -0.091 1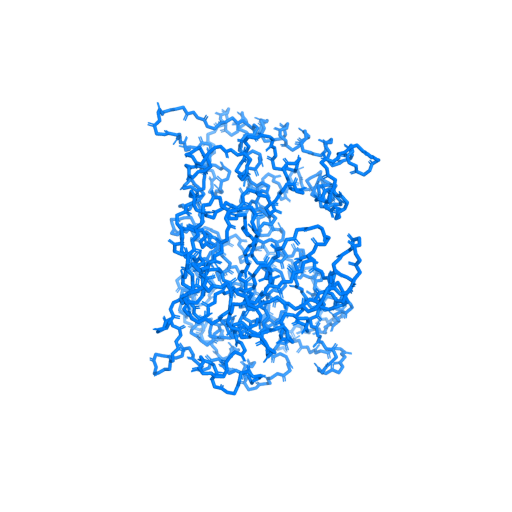.149 1.00 45.55 359 LEU A N 1
ATOM 2861 C CA . LEU A 1 359 ? 56.525 1.014 1.396 1.00 44.70 359 LEU A CA 1
ATOM 2862 C C . LEU A 1 359 ? 57.112 0.895 2.807 1.00 42.94 359 LEU A C 1
ATOM 2863 O O . LEU A 1 359 ? 58.295 1.166 3.012 1.00 38.87 359 LEU A O 1
ATOM 2868 N N . PHE A 1 360 ? 56.243 0.649 3.792 1.00 43.67 360 PHE A N 1
ATOM 2869 C CA . PHE A 1 360 ? 56.630 0.683 5.198 1.00 43.12 360 PHE A CA 1
ATOM 2870 C C . PHE A 1 360 ? 56.266 -0.646 5.854 1.00 40.32 360 PHE A C 1
ATOM 2871 O O . PHE A 1 360 ? 55.184 -0.790 6.419 1.00 37.61 360 PHE A O 1
ATOM 2879 N N . PRO A 1 361 ? 57.128 -1.679 5.726 1.00 42.84 361 PRO A N 1
ATOM 2880 C CA . PRO A 1 361 ? 56.823 -2.997 6.286 1.00 46.16 361 PRO A CA 1
ATOM 2881 C C . PRO A 1 361 ? 56.444 -2.907 7.772 1.00 46.12 361 PRO A C 1
ATOM 2882 O O . PRO A 1 361 ? 56.995 -2.082 8.500 1.00 42.08 361 PRO A O 1
ATOM 2886 N N . ASN A 1 362 ? 55.394 -3.644 8.150 1.00 47.24 362 ASN A N 1
ATOM 2887 C CA . ASN A 1 362 ? 54.812 -3.575 9.484 1.00 48.82 362 ASN A CA 1
ATOM 2888 C C . ASN A 1 362 ? 54.425 -2.128 9.778 1.00 47.10 362 ASN A C 1
ATOM 2889 O O . ASN A 1 362 ? 54.835 -1.558 10.786 1.00 42.26 362 ASN A O 1
ATOM 2894 N N . PRO A 1 363 ? 53.538 -1.535 8.948 1.00 41.88 363 PRO A N 1
ATOM 2895 C CA . PRO A 1 363 ? 53.313 -0.088 8.948 1.00 41.76 363 PRO A CA 1
ATOM 2896 C C . PRO A 1 363 ? 52.850 0.477 10.300 1.00 43.30 363 PRO A C 1
ATOM 2897 O O . PRO A 1 363 ? 53.087 1.651 10.582 1.00 46.50 363 PRO A O 1
ATOM 2901 N N . GLU A 1 364 ? 52.163 -0.336 11.109 1.00 40.72 364 GLU A N 1
ATOM 2902 C CA . GLU A 1 364 ? 51.545 0.177 12.327 1.00 43.75 364 GLU A CA 1
ATOM 2903 C C . GLU A 1 364 ? 52.581 0.204 13.457 1.00 39.56 364 GLU A C 1
ATOM 2904 O O . GLU A 1 364 ? 52.337 0.812 14.499 1.00 39.20 364 GLU A O 1
ATOM 2910 N N . LEU A 1 365 ? 53.774 -0.344 13.206 1.00 37.42 365 LEU A N 1
ATOM 2911 C CA . LEU A 1 365 ? 54.833 -0.356 14.210 1.00 36.90 365 LEU A CA 1
ATOM 2912 C C . LEU A 1 365 ? 55.630 0.951 14.136 1.00 37.47 365 LEU A C 1
ATOM 2913 O O . LEU A 1 365 ? 56.011 1.411 13.060 1.00 40.52 365 LEU A O 1
ATOM 2918 N N . PHE A 1 366 ? 55.916 1.500 15.321 1.00 40.63 366 PHE A N 1
ATOM 2919 C CA . PHE A 1 366 ? 56.796 2.645 15.506 1.00 39.12 366 PHE A CA 1
ATOM 2920 C C . PHE A 1 366 ? 58.250 2.162 15.542 1.00 40.49 366 PHE A C 1
ATOM 2921 O O . PHE A 1 366 ? 58.636 1.410 16.438 1.00 40.33 366 PHE A O 1
ATOM 2929 N N . ASP A 1 367 ? 59.040 2.586 14.551 1.00 43.26 367 ASP A N 1
ATOM 2930 C CA . ASP A 1 367 ? 60.411 2.117 14.395 1.00 40.60 367 ASP A CA 1
ATOM 2931 C C . ASP A 1 367 ? 61.258 3.220 13.766 1.00 39.10 367 ASP A C 1
ATOM 2932 O O . ASP A 1 367 ? 61.373 3.288 12.544 1.00 38.60 367 ASP A O 1
ATOM 2937 N N . PRO A 1 368 ? 62.029 3.983 14.574 1.00 39.78 368 PRO A N 1
ATOM 2938 C CA . PRO A 1 368 ? 62.860 5.063 14.039 1.00 38.45 368 PRO A CA 1
ATOM 2939 C C . PRO A 1 368 ? 63.967 4.551 13.106 1.00 36.37 368 PRO A C 1
ATOM 2940 O O . PRO A 1 368 ? 64.431 5.294 12.241 1.00 44.75 368 PRO A O 1
ATOM 2944 N N . ASP A 1 369 ? 64.313 3.267 13.241 1.00 39.22 369 ASP A N 1
ATOM 2945 C CA . ASP A 1 369 ? 65.468 2.685 12.567 1.00 41.20 369 ASP A CA 1
ATOM 2946 C C . ASP A 1 369 ? 65.123 2.415 11.098 1.00 40.11 369 ASP A C 1
ATOM 2947 O O . ASP A 1 369 ? 65.974 1.958 10.336 1.00 43.36 369 ASP A O 1
ATOM 2952 N N . ARG A 1 370 ? 63.896 2.763 10.696 1.00 43.96 370 ARG A N 1
ATOM 2953 C CA . ARG A 1 370 ? 63.500 2.731 9.292 1.00 45.20 370 ARG A CA 1
ATOM 2954 C C . ARG A 1 370 ? 64.421 3.654 8.485 1.00 51.65 370 ARG A C 1
ATOM 2955 O O . ARG A 1 370 ? 64.562 3.492 7.273 1.00 54.75 370 ARG A O 1
ATOM 2963 N N . TYR A 1 371 ? 64.990 4.654 9.166 1.00 52.03 371 TYR A N 1
ATOM 2964 C CA . TYR A 1 371 ? 65.539 5.845 8.526 1.00 51.41 371 TYR A CA 1
ATOM 2965 C C . TYR A 1 371 ? 67.066 5.852 8.657 1.00 52.66 371 TYR A C 1
ATOM 2966 O O . TYR A 1 371 ? 67.720 6.826 8.287 1.00 60.00 371 TYR A O 1
ATOM 2975 N N . THR A 1 372 ? 67.618 4.748 9.173 1.00 53.16 372 THR A N 1
ATOM 2976 C CA . THR A 1 372 ? 69.052 4.495 9.133 1.00 53.75 372 THR A CA 1
ATOM 2977 C C . THR A 1 372 ? 69.493 4.387 7.676 1.00 55.59 372 THR A C 1
ATOM 2978 O O . THR A 1 372 ? 68.672 4.135 6.796 1.00 60.18 372 THR A O 1
ATOM 2982 N N . PRO A 1 373 ? 70.788 4.618 7.367 1.00 62.91 373 PRO A N 1
ATOM 2983 C CA . PRO A 1 373 ? 71.263 4.545 5.985 1.00 62.42 373 PRO A CA 1
ATOM 2984 C C . PRO A 1 373 ? 71.024 3.164 5.355 1.00 64.32 373 PRO A C 1
ATOM 2985 O O . PRO A 1 373 ? 70.824 3.065 4.145 1.00 65.82 373 PRO A O 1
ATOM 2989 N N . GLU A 1 374 ? 70.999 2.122 6.192 1.00 70.43 374 GLU A N 1
ATOM 2990 C CA . GLU A 1 374 ? 70.836 0.750 5.726 1.00 73.46 374 GLU A CA 1
ATOM 2991 C C . GLU A 1 374 ? 69.416 0.565 5.177 1.00 70.84 374 GLU A C 1
ATOM 2992 O O . GLU A 1 374 ? 69.208 -0.207 4.241 1.00 68.21 374 GLU A O 1
ATOM 2998 N N . ARG A 1 375 ? 68.455 1.312 5.731 1.00 66.33 375 ARG A N 1
ATOM 2999 C CA . ARG A 1 375 ? 67.036 1.089 5.464 1.00 60.07 375 ARG A CA 1
ATOM 3000 C C . ARG A 1 375 ? 66.435 2.312 4.760 1.00 59.45 375 ARG A C 1
ATOM 3001 O O . ARG A 1 375 ? 66.957 3.422 4.860 1.00 65.82 375 ARG A O 1
ATOM 3009 N N . ALA A 1 376 ? 65.278 2.098 4.125 1.00 80.34 376 ALA A N 1
ATOM 3010 C CA . ALA A 1 376 ? 64.720 3.000 3.122 1.00 101.60 376 ALA A CA 1
ATOM 3011 C C . ALA A 1 376 ? 64.005 4.174 3.802 1.00 87.42 376 ALA A C 1
ATOM 3012 O O . ALA A 1 376 ? 63.041 3.977 4.543 1.00 71.89 376 ALA A O 1
ATOM 3014 N N . GLU A 1 377 ? 64.345 5.384 3.344 1.00 97.36 377 GLU A N 1
ATOM 3015 C CA . GLU A 1 377 ? 63.812 6.647 3.849 1.00 103.84 377 GLU A CA 1
ATOM 3016 C C . GLU A 1 377 ? 63.270 7.465 2.671 1.00 102.07 377 GLU A C 1
ATOM 3017 O O . GLU A 1 377 ? 62.079 7.771 2.611 1.00 93.73 377 GLU A O 1
ATOM 3023 N N . ASP A 1 378 ? 64.186 7.881 1.789 1.00 99.97 378 ASP A N 1
ATOM 3024 C CA . ASP A 1 378 ? 63.879 8.706 0.625 1.00 113.77 378 ASP A CA 1
ATOM 3025 C C . ASP A 1 378 ? 63.758 7.818 -0.619 1.00 106.95 378 ASP A C 1
ATOM 3026 O O . ASP A 1 378 ? 63.404 8.303 -1.694 1.00 82.01 378 ASP A O 1
ATOM 3031 N N . LYS A 1 379 ? 64.193 6.560 -0.492 1.00 126.91 379 LYS A N 1
ATOM 3032 C CA . LYS A 1 379 ? 64.484 5.699 -1.636 1.00 142.80 379 LYS A CA 1
ATOM 3033 C C . LYS A 1 379 ? 63.287 5.708 -2.594 1.00 147.09 379 LYS A C 1
ATOM 3034 O O . LYS A 1 379 ? 63.437 5.444 -3.788 1.00 136.07 379 LYS A O 1
ATOM 3040 N N . ASP A 1 380 ? 62.099 5.980 -2.044 1.00 123.48 380 ASP A N 1
ATOM 3041 C CA . ASP A 1 380 ? 60.994 6.569 -2.792 1.00 100.86 380 ASP A CA 1
ATOM 3042 C C . ASP A 1 380 ? 60.665 7.941 -2.194 1.00 86.36 380 ASP A C 1
ATOM 3043 O O . ASP A 1 380 ? 60.302 8.041 -1.022 1.00 87.66 380 ASP A O 1
ATOM 3048 N N . LEU A 1 381 ? 60.835 8.994 -3.001 1.00 79.86 381 LEU A N 1
ATOM 3049 C CA . LEU A 1 381 ? 60.725 10.367 -2.523 1.00 84.86 381 LEU A CA 1
ATOM 3050 C C . LEU A 1 381 ? 59.246 10.763 -2.442 1.00 82.67 381 LEU A C 1
ATOM 3051 O O . LEU A 1 381 ? 58.919 11.874 -2.027 1.00 89.35 381 LEU A O 1
ATOM 3056 N N . TYR A 1 382 ? 58.362 9.826 -2.801 1.00 68.64 382 TYR A N 1
ATOM 3057 C CA . TYR A 1 382 ? 56.926 10.081 -2.835 1.00 59.07 382 TYR A CA 1
ATOM 3058 C C . TYR A 1 382 ? 56.180 8.990 -2.058 1.00 47.94 382 TYR A C 1
ATOM 3059 O O . TYR A 1 382 ? 54.968 8.835 -2.202 1.00 54.75 382 TYR A O 1
ATOM 3068 N N . GLY A 1 383 ? 56.909 8.280 -1.191 1.00 39.12 383 GLY A N 1
ATOM 3069 C CA . GLY A 1 383 ? 56.302 7.467 -0.144 1.00 40.89 383 GLY A CA 1
ATOM 3070 C C . GLY A 1 383 ? 56.039 8.285 1.108 1.00 36.88 383 GLY A C 1
ATOM 3071 O O . GLY A 1 383 ? 54.953 8.838 1.287 1.00 39.03 383 GLY A O 1
ATOM 3072 N N . TRP A 1 384 ? 57.103 8.475 1.894 1.00 32.90 384 TRP A N 1
ATOM 3073 C CA . TRP A 1 384 ? 57.132 9.416 3.005 1.00 37.68 384 TRP A CA 1
ATOM 3074 C C . TRP A 1 384 ? 56.913 10.840 2.480 1.00 42.72 384 TRP A C 1
ATOM 3075 O O . TRP A 1 384 ? 57.662 11.295 1.615 1.00 44.64 384 TRP A O 1
ATOM 3086 N N . GLN A 1 385 ? 55.866 11.515 2.966 1.00 37.47 385 GLN A N 1
ATOM 3087 C CA . GLN A 1 385 ? 55.431 12.782 2.386 1.00 36.16 385 GLN A CA 1
ATOM 3088 C C . GLN A 1 385 ? 54.735 13.652 3.439 1.00 35.42 385 GLN A C 1
ATOM 3089 O O . GLN A 1 385 ? 53.825 14.412 3.106 1.00 33.14 385 GLN A O 1
ATOM 3095 N N . ALA A 1 386 ? 55.262 13.646 4.668 1.00 36.46 386 ALA A N 1
ATOM 3096 C CA . ALA A 1 386 ? 54.685 14.409 5.770 1.00 35.79 386 ALA A CA 1
ATOM 3097 C C . ALA A 1 386 ? 54.815 15.912 5.495 1.00 34.92 386 ALA A C 1
ATOM 3098 O O . ALA A 1 386 ? 54.026 16.708 6.005 1.00 38.56 386 ALA A O 1
ATOM 3100 N N . PHE A 1 387 ? 55.860 16.293 4.753 1.00 36.37 387 PHE A N 1
ATOM 3101 C CA . PHE A 1 387 ? 56.054 17.672 4.316 1.00 36.80 387 PHE A CA 1
ATOM 3102 C C . PHE A 1 387 ? 55.619 17.832 2.855 1.00 37.98 387 PHE A C 1
ATOM 3103 O O . PHE A 1 387 ? 56.059 18.758 2.174 1.00 33.65 387 PHE A O 1
ATOM 3111 N N . GLY A 1 388 ? 54.739 16.941 2.388 1.00 38.86 388 GLY A N 1
ATOM 3112 C CA . GLY A 1 388 ? 54.396 16.860 0.973 1.00 34.98 388 GLY A CA 1
ATOM 3113 C C . GLY A 1 388 ? 55.638 16.668 0.120 1.00 36.90 388 GLY A C 1
ATOM 3114 O O . GLY A 1 388 ? 56.552 15.941 0.509 1.00 45.46 388 GLY A O 1
ATOM 3115 N N . GLY A 1 389 ? 55.691 17.357 -1.025 1.00 37.79 389 GLY A N 1
ATOM 3116 C CA . GLY A 1 389 ? 56.711 17.092 -2.033 1.00 37.90 389 GLY A CA 1
ATOM 3117 C C . GLY A 1 389 ? 56.581 17.996 -3.247 1.00 34.95 389 GLY A C 1
ATOM 3118 O O . GLY A 1 389 ? 55.602 18.726 -3.394 1.00 35.02 389 GLY A O 1
ATOM 3119 N N . GLY A 1 390 ? 57.575 17.908 -4.136 1.00 39.61 390 GLY A N 1
ATOM 3120 C CA . GLY A 1 390 ? 57.569 18.613 -5.411 1.00 45.91 390 GLY A CA 1
ATOM 3121 C C . GLY A 1 390 ? 57.769 20.107 -5.220 1.00 45.81 390 GLY A C 1
ATOM 3122 O O . GLY A 1 390 ? 58.321 20.543 -4.211 1.00 47.75 390 GLY A O 1
ATOM 3123 N N . ARG A 1 391 ? 57.269 20.900 -6.163 1.00 53.70 391 ARG A N 1
ATOM 3124 C CA . ARG A 1 391 ? 57.510 22.365 -6.137 1.00 57.30 391 ARG A CA 1
ATOM 3125 C C . ARG A 1 391 ? 56.980 22.978 -4.836 1.00 52.95 391 ARG A C 1
ATOM 3126 O O . ARG A 1 391 ? 57.620 23.923 -4.333 1.00 51.38 391 ARG A O 1
ATOM 3134 N N . HIS A 1 392 ? 55.894 22.431 -4.286 1.00 54.13 392 HIS A N 1
ATOM 3135 C CA . HIS A 1 392 ? 55.240 23.065 -3.145 1.00 51.36 392 HIS A CA 1
ATOM 3136 C C . HIS A 1 392 ? 55.408 22.218 -1.879 1.00 47.51 392 HIS A C 1
ATOM 3137 O O . HIS A 1 392 ? 54.598 22.320 -0.958 1.00 46.49 392 HIS A O 1
ATOM 3144 N N . LYS A 1 393 ? 56.543 21.517 -1.781 1.00 45.28 393 LYS A N 1
ATOM 3145 C CA . LYS A 1 393 ? 57.019 20.948 -0.525 1.00 47.08 393 LYS A CA 1
ATOM 3146 C C . LYS A 1 393 ? 57.142 22.065 0.518 1.00 44.56 393 LYS A C 1
ATOM 3147 O O . LYS A 1 393 ? 57.444 23.208 0.176 1.00 45.85 393 LYS A O 1
ATOM 3153 N N . CYS A 1 394 ? 56.906 21.717 1.787 1.00 44.03 394 CYS A N 1
ATOM 3154 C CA . CYS A 1 394 ? 57.114 22.618 2.918 1.00 45.40 394 CYS A CA 1
ATOM 3155 C C . CYS A 1 394 ? 58.404 23.424 2.717 1.00 39.92 394 CYS A C 1
ATOM 3156 O O . CYS A 1 394 ? 59.462 22.844 2.476 1.00 44.21 394 CYS A O 1
ATOM 3159 N N . SER A 1 395 ? 58.309 24.752 2.850 1.00 40.45 395 SER A N 1
ATOM 3160 C CA . SER A 1 395 ? 59.478 25.628 2.911 1.00 44.38 395 SER A CA 1
ATOM 3161 C C . SER A 1 395 ? 60.124 25.543 4.298 1.00 37.97 395 SER A C 1
ATOM 3162 O O . SER A 1 395 ? 61.271 25.952 4.476 1.00 41.30 395 SER A O 1
ATOM 3165 N N . GLY A 1 396 ? 59.286 25.267 5.302 1.00 39.25 396 GLY A N 1
ATOM 3166 C CA . GLY A 1 396 ? 59.655 25.435 6.700 1.00 41.40 396 GLY A CA 1
ATOM 3167 C C . GLY A 1 396 ? 60.138 24.136 7.323 1.00 38.07 396 GLY A C 1
ATOM 3168 O O . GLY A 1 396 ? 60.266 24.049 8.544 1.00 43.02 396 GLY A O 1
ATOM 3169 N N . ASN A 1 397 ? 60.445 23.140 6.486 1.00 37.68 397 ASN A N 1
ATOM 3170 C CA . ASN A 1 397 ? 60.718 21.792 6.973 1.00 41.24 397 ASN A CA 1
ATOM 3171 C C . ASN A 1 397 ? 62.024 21.793 7.777 1.00 36.66 397 ASN A C 1
ATOM 3172 O O . ASN A 1 397 ? 62.088 21.197 8.853 1.00 41.96 397 ASN A O 1
ATOM 3177 N N . ALA A 1 398 ? 63.043 22.499 7.278 1.00 34.16 398 ALA A N 1
ATOM 3178 C CA . ALA A 1 398 ? 64.306 22.633 7.996 1.00 36.23 398 ALA A CA 1
ATOM 3179 C C . ALA A 1 398 ? 64.071 23.375 9.317 1.00 37.19 398 ALA A C 1
ATOM 3180 O O . ALA A 1 398 ? 64.492 22.911 10.376 1.00 36.18 398 ALA A O 1
ATOM 3182 N N . PHE A 1 399 ? 63.332 24.488 9.250 1.00 39.70 399 PHE A N 1
ATOM 3183 C CA . PHE A 1 399 ? 63.009 25.280 10.432 1.00 38.49 399 PHE A CA 1
ATOM 3184 C C . PHE A 1 399 ? 62.297 24.390 11.458 1.00 38.89 399 PHE A C 1
ATOM 3185 O O . PHE A 1 399 ? 62.690 24.336 12.623 1.00 37.97 399 PHE A O 1
ATOM 3193 N N . ALA A 1 400 ? 61.317 23.617 10.979 1.00 34.07 400 ALA A N 1
ATOM 3194 C CA . ALA A 1 400 ? 60.518 22.741 11.826 1.00 34.93 400 ALA A CA 1
ATOM 3195 C C . ALA A 1 400 ? 61.426 21.747 12.560 1.00 35.57 400 ALA A C 1
ATOM 3196 O O . ALA A 1 400 ? 61.279 21.548 13.766 1.00 31.24 400 ALA A O 1
ATOM 3198 N N . MET A 1 401 ? 62.359 21.128 11.827 1.00 37.76 401 MET A N 1
ATOM 3199 C CA . MET A 1 401 ? 63.203 20.072 12.378 1.00 37.56 401 MET A CA 1
ATOM 3200 C C . MET A 1 401 ? 64.110 20.651 13.472 1.00 36.79 401 MET A C 1
ATOM 3201 O O . MET A 1 401 ? 64.286 20.026 14.517 1.00 38.17 401 MET A O 1
ATOM 3206 N N . PHE A 1 402 ? 64.653 21.853 13.246 1.00 39.43 402 PHE A N 1
ATOM 3207 C CA . PHE A 1 402 ? 65.549 22.493 14.206 1.00 39.91 402 PHE A CA 1
ATOM 3208 C C . PHE A 1 402 ? 64.755 22.923 15.445 1.00 37.40 402 PHE A C 1
ATOM 3209 O O . PHE A 1 402 ? 65.187 22.697 16.575 1.00 39.96 402 PHE A O 1
ATOM 3217 N N . GLN A 1 403 ? 63.586 23.529 15.213 1.00 32.69 403 GLN A N 1
ATOM 3218 C CA . GLN A 1 403 ? 62.704 23.977 16.282 1.00 39.86 403 GLN A CA 1
ATOM 3219 C C . GLN A 1 403 ? 62.369 22.790 17.194 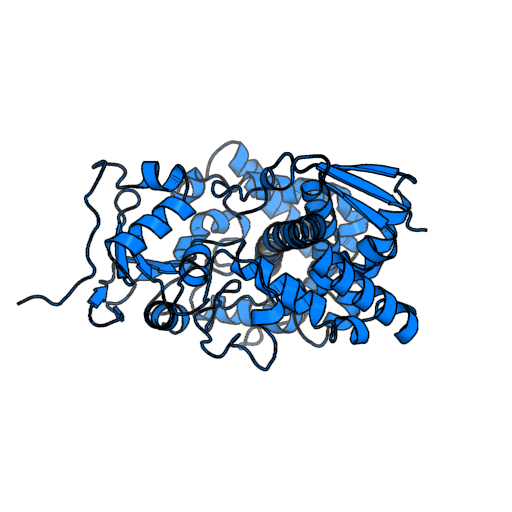1.00 41.57 403 GLN A C 1
ATOM 3220 O O . GLN A 1 403 ? 62.484 22.888 18.416 1.00 42.97 403 GLN A O 1
ATOM 3226 N N . ILE A 1 404 ? 61.975 21.667 16.585 1.00 41.12 404 ILE A N 1
ATOM 3227 C CA . ILE A 1 404 ? 61.480 20.514 17.329 1.00 42.13 404 ILE A CA 1
ATOM 3228 C C . ILE A 1 404 ? 62.643 19.888 18.108 1.00 33.23 404 ILE A C 1
ATOM 3229 O O . ILE A 1 404 ? 62.507 19.603 19.297 1.00 34.69 404 ILE A O 1
ATOM 3234 N N . LYS A 1 405 ? 63.798 19.745 17.451 1.00 34.17 405 LYS A N 1
ATOM 3235 C CA . LYS A 1 405 ? 64.993 19.206 18.092 1.00 38.24 405 LYS A CA 1
ATOM 3236 C C . LYS A 1 405 ? 65.378 20.096 19.279 1.00 37.81 405 LYS A C 1
ATOM 3237 O O . LYS A 1 405 ? 65.569 19.609 20.393 1.00 38.63 405 LYS A O 1
ATOM 3243 N N . ALA A 1 406 ? 65.433 21.410 19.037 1.00 35.63 406 ALA A N 1
ATOM 3244 C CA . ALA A 1 406 ? 65.836 22.378 20.049 1.00 37.20 406 ALA A CA 1
ATOM 3245 C C . ALA A 1 406 ? 64.93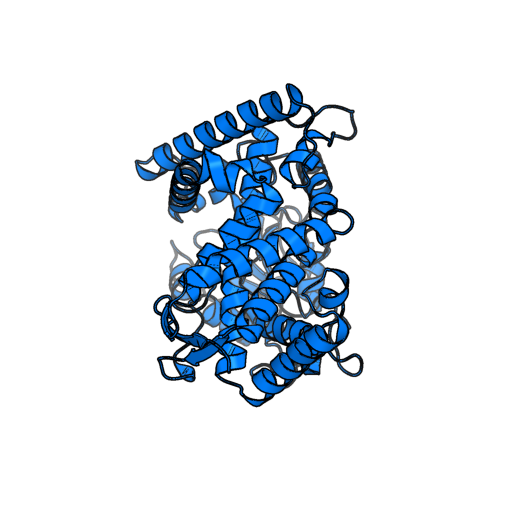6 22.245 21.283 1.00 38.82 406 ALA A C 1
ATOM 3246 O O . ALA A 1 406 ? 65.422 22.248 22.414 1.00 38.77 406 ALA A O 1
ATOM 3248 N N . ILE A 1 407 ? 63.618 22.221 21.058 1.00 35.47 407 ILE A N 1
ATOM 3249 C CA . ILE A 1 407 ? 62.659 22.224 22.154 1.00 38.79 407 ILE A CA 1
ATOM 3250 C C . ILE A 1 407 ? 62.825 20.936 22.969 1.00 40.90 407 ILE A C 1
ATOM 3251 O O . ILE A 1 407 ? 62.765 20.968 24.197 1.00 40.12 407 ILE A O 1
ATOM 3256 N N . VAL A 1 408 ? 63.049 19.811 22.281 1.00 41.27 408 VAL A N 1
ATOM 3257 C CA . VAL A 1 408 ? 63.064 18.507 22.935 1.00 41.95 408 VAL A CA 1
ATOM 3258 C C . VAL A 1 408 ? 64.356 18.373 23.750 1.00 42.98 408 VAL A C 1
ATOM 3259 O O . VAL A 1 408 ? 64.306 17.993 24.919 1.00 46.00 408 VAL A O 1
ATOM 3263 N N . CYS A 1 409 ? 65.489 18.783 23.169 1.00 37.81 409 CYS A N 1
ATOM 3264 C CA . CYS A 1 409 ? 66.755 18.801 23.895 1.00 43.99 409 CYS A CA 1
ATOM 3265 C C . CYS A 1 409 ? 66.563 19.495 25.248 1.00 39.38 409 CYS A C 1
ATOM 3266 O O . CYS A 1 409 ? 66.933 18.948 26.286 1.00 41.48 409 CYS A O 1
ATOM 3269 N N . VAL A 1 410 ? 66.152 20.766 25.195 1.00 39.70 410 VAL A N 1
ATOM 3270 C CA . VAL A 1 410 ? 66.177 21.630 26.367 1.00 44.47 410 VAL A CA 1
ATOM 3271 C C . VAL A 1 410 ? 65.236 21.046 27.428 1.00 48.54 410 VAL A C 1
ATOM 3272 O O . VAL A 1 410 ? 65.592 20.992 28.605 1.00 51.51 410 VAL A O 1
ATOM 3276 N N . LEU A 1 411 ? 64.061 20.575 26.996 1.00 44.38 411 LEU A N 1
ATOM 3277 C CA . LEU A 1 411 ? 63.056 20.040 27.911 1.00 44.41 411 LEU A CA 1
ATOM 3278 C C . LEU A 1 411 ? 63.612 18.794 28.610 1.00 47.23 411 LEU A C 1
ATOM 3279 O O . LEU A 1 411 ? 63.454 18.638 29.820 1.00 44.70 411 LEU A O 1
ATOM 3284 N N . LEU A 1 412 ? 64.200 17.881 27.829 1.00 46.09 412 LEU A N 1
ATOM 3285 C CA . LEU A 1 412 ? 64.582 16.562 28.325 1.00 52.09 412 LEU A CA 1
ATOM 3286 C C . LEU A 1 412 ? 65.864 16.674 29.159 1.00 54.41 412 LEU A C 1
ATOM 3287 O O . LEU A 1 412 ? 66.107 15.844 30.035 1.00 58.30 412 LEU A O 1
ATOM 3292 N N . ARG A 1 413 ? 66.688 17.685 28.864 1.00 57.39 413 ARG A N 1
ATOM 3293 C CA . ARG A 1 413 ? 67.952 17.885 29.566 1.00 54.52 413 ARG A CA 1
ATOM 3294 C C . ARG A 1 413 ? 67.670 18.336 31.004 1.00 51.46 413 ARG A C 1
ATOM 3295 O O . ARG A 1 413 ? 68.460 18.059 31.906 1.00 51.56 413 ARG A O 1
ATOM 3303 N N . ASN A 1 414 ? 66.557 19.052 31.198 1.00 49.93 414 ASN A N 1
ATOM 3304 C CA . ASN A 1 414 ? 66.301 19.774 32.439 1.00 54.74 414 ASN A CA 1
ATOM 3305 C C . ASN A 1 414 ? 65.195 19.074 33.239 1.00 55.34 414 ASN A C 1
ATOM 3306 O O . ASN A 1 414 ? 65.021 19.360 34.423 1.00 57.05 414 ASN A O 1
ATOM 3311 N N . TYR A 1 415 ? 64.393 18.236 32.574 1.00 59.17 415 TYR A N 1
ATOM 3312 C CA . TYR A 1 415 ? 63.142 17.762 33.159 1.00 54.42 415 TYR A CA 1
ATOM 3313 C C . TYR A 1 415 ? 62.909 16.286 32.812 1.00 59.15 415 TYR A C 1
ATOM 3314 O O . TYR A 1 415 ? 63.168 15.857 31.687 1.00 63.60 415 TYR A O 1
ATOM 3323 N N . GLU A 1 416 ? 62.617 15.498 33.853 1.00 56.99 416 GLU A N 1
ATOM 3324 C CA . GLU A 1 416 ? 61.937 14.210 33.749 1.00 52.44 416 GLU A CA 1
ATOM 3325 C C . GLU A 1 416 ? 60.446 14.441 33.478 1.00 54.92 416 GLU A C 1
ATOM 3326 O O . GLU A 1 416 ? 59.804 15.217 34.187 1.00 59.41 416 GLU A O 1
ATOM 3332 N N . PHE A 1 417 ? 59.866 13.595 32.620 1.00 53.01 417 PHE A N 1
ATOM 3333 C CA . PHE A 1 417 ? 58.429 13.600 32.372 1.00 48.94 417 PHE A CA 1
ATOM 3334 C C . PHE A 1 417 ? 57.862 12.187 32.544 1.00 43.22 417 PHE A C 1
ATOM 3335 O O . PHE A 1 417 ? 58.574 11.200 32.366 1.00 47.84 417 PHE A O 1
ATOM 3343 N N . GLU A 1 418 ? 56.538 12.118 32.716 1.00 49.23 418 GLU A N 1
ATOM 3344 C CA . GLU A 1 418 ? 55.794 10.871 32.607 1.00 57.78 418 GLU A CA 1
ATOM 3345 C C . GLU A 1 418 ? 54.328 11.182 32.282 1.00 49.80 418 GLU A C 1
ATOM 3346 O O . GLU A 1 418 ? 53.807 12.231 32.660 1.00 54.14 418 GLU A O 1
ATOM 3352 N N . LEU A 1 419 ? 53.685 10.263 31.556 1.00 48.84 419 LEU A N 1
ATOM 3353 C CA . LEU A 1 419 ? 52.287 10.398 31.168 1.00 51.29 419 LEU A CA 1
ATOM 3354 C C . LEU A 1 419 ? 51.400 10.278 32.412 1.00 52.28 419 LEU A C 1
ATOM 3355 O O . LEU A 1 419 ? 51.704 9.520 33.332 1.00 54.87 419 LEU A O 1
ATOM 3360 N N . ALA A 1 420 ? 50.321 11.067 32.433 1.00 53.73 420 ALA A N 1
ATOM 3361 C CA . ALA A 1 420 ? 49.442 11.185 33.590 1.00 57.51 420 ALA A CA 1
ATOM 3362 C C . ALA A 1 420 ? 48.228 10.269 33.395 1.00 57.40 420 ALA A C 1
ATOM 3363 O O . ALA A 1 420 ? 47.333 10.214 34.238 1.00 70.93 420 ALA A O 1
ATOM 3365 N N . ALA A 1 421 ? 48.179 9.633 32.221 1.00 55.16 421 ALA A N 1
ATOM 3366 C CA . ALA A 1 421 ? 47.073 8.774 31.820 1.00 52.77 421 ALA A CA 1
ATOM 3367 C C . ALA A 1 421 ? 47.635 7.544 31.099 1.00 52.21 421 ALA A C 1
ATOM 3368 O O . ALA A 1 421 ? 48.841 7.447 30.872 1.00 53.53 421 ALA A O 1
ATOM 3370 N N . ALA A 1 422 ? 46.759 6.566 30.848 1.00 53.84 422 ALA A N 1
ATOM 3371 C CA . ALA A 1 422 ? 47.158 5.293 30.265 1.00 55.55 422 ALA A CA 1
ATOM 3372 C C . ALA A 1 422 ? 47.751 5.533 28.879 1.00 52.13 422 ALA A C 1
ATOM 3373 O O . ALA A 1 422 ? 47.226 6.325 28.099 1.00 46.69 422 ALA A O 1
ATOM 3375 N N . PRO A 1 423 ? 48.855 4.834 28.536 1.00 48.08 423 PRO A N 1
ATOM 3376 C CA . PRO A 1 423 ? 49.632 5.132 27.332 1.00 47.57 423 PRO A CA 1
ATOM 3377 C C . PRO A 1 423 ? 48.792 5.075 26.047 1.00 49.33 423 PRO A C 1
ATOM 3378 O O . PRO A 1 423 ? 49.076 5.799 25.093 1.00 56.15 423 PRO A O 1
ATOM 3382 N N . GLU A 1 424 ? 47.857 4.121 25.997 1.00 52.92 424 GLU A N 1
ATOM 3383 C CA . GLU A 1 424 ? 47.095 3.824 24.790 1.00 55.24 424 GLU A CA 1
ATOM 3384 C C . GLU A 1 424 ? 45.975 4.858 24.628 1.00 48.79 424 GLU A C 1
ATOM 3385 O O . GLU A 1 424 ? 45.298 4.886 23.601 1.00 49.99 424 GLU A O 1
ATOM 3391 N N . SER A 1 425 ? 45.850 5.755 25.612 1.00 50.19 425 SER A N 1
ATOM 3392 C CA . SER A 1 425 ? 44.748 6.709 25.676 1.00 53.12 425 SER A CA 1
ATOM 3393 C C . SER A 1 425 ? 45.106 7.989 24.913 1.00 53.63 425 SER A C 1
ATOM 3394 O O . SER A 1 425 ? 44.233 8.807 24.619 1.00 46.24 425 SER A O 1
ATOM 3397 N N . TYR A 1 426 ? 46.398 8.162 24.612 1.00 49.88 426 TYR A N 1
ATOM 3398 C CA . TYR A 1 426 ? 46.857 9.263 23.773 1.00 49.48 426 TYR A CA 1
ATOM 3399 C C . TYR A 1 426 ? 46.703 8.873 22.298 1.00 48.91 426 TYR A C 1
ATOM 3400 O O . TYR A 1 426 ? 47.298 7.899 21.836 1.00 41.94 426 TYR A O 1
ATOM 3409 N N . ARG A 1 427 ? 45.812 9.594 21.611 1.00 49.06 427 ARG A N 1
ATOM 3410 C CA . ARG A 1 427 ? 45.342 9.247 20.276 1.00 52.24 427 ARG A CA 1
ATOM 3411 C C . ARG A 1 427 ? 45.269 10.529 19.439 1.00 48.93 427 ARG A C 1
ATOM 3412 O O . ARG A 1 427 ? 45.053 11.615 19.978 1.00 43.66 427 ARG A O 1
ATOM 3420 N N . ASP A 1 428 ? 45.388 10.381 18.116 1.00 48.55 428 ASP A N 1
ATOM 3421 C CA . ASP A 1 428 ? 45.156 11.484 17.194 1.00 44.88 428 ASP A CA 1
ATOM 3422 C C . ASP A 1 428 ? 43.671 11.863 17.238 1.00 42.90 428 ASP A C 1
ATOM 3423 O O . ASP A 1 428 ? 42.804 10.995 17.322 1.00 52.44 428 ASP A O 1
ATOM 3428 N N . ASP A 1 429 ? 43.409 13.174 17.242 1.00 43.03 429 ASP A N 1
ATOM 3429 C CA . ASP A 1 429 ? 42.083 13.721 16.983 1.00 44.94 429 ASP A CA 1
ATOM 3430 C C . ASP A 1 429 ? 41.978 14.085 15.498 1.00 47.19 429 ASP A C 1
ATOM 3431 O O . ASP A 1 429 ? 42.365 15.182 15.094 1.00 44.92 429 ASP A O 1
ATOM 3436 N N . TYR A 1 430 ? 41.427 13.165 14.700 1.00 47.33 430 TYR A N 1
ATOM 3437 C CA . TYR A 1 430 ? 41.462 13.285 13.248 1.00 51.25 430 TYR A CA 1
ATOM 3438 C C . TYR A 1 430 ? 40.385 14.276 12.790 1.00 55.64 430 TYR A C 1
ATOM 3439 O O . TYR A 1 430 ? 40.300 14.595 11.604 1.00 51.69 430 TYR A O 1
ATOM 3448 N N . ARG A 1 431 ? 39.666 14.862 13.754 1.00 62.55 431 ARG A N 1
ATOM 3449 C CA . ARG A 1 431 ? 38.552 15.762 13.466 1.00 63.77 431 ARG A CA 1
ATOM 3450 C C . ARG A 1 431 ? 39.054 17.209 13.412 1.00 60.07 431 ARG A C 1
ATOM 3451 O O . ARG A 1 431 ? 38.306 18.110 13.030 1.00 64.49 431 ARG A O 1
ATOM 3459 N N . LYS A 1 432 ? 40.317 17.426 13.791 1.00 64.28 432 LYS A N 1
ATOM 3460 C CA . LYS A 1 432 ? 40.894 18.766 13.814 1.00 64.46 432 LYS A CA 1
ATOM 3461 C C . LYS A 1 432 ? 41.514 19.079 12.447 1.00 64.01 432 LYS A C 1
ATOM 3462 O O . LYS A 1 432 ? 42.097 18.211 11.798 1.00 62.36 432 LYS A O 1
ATOM 3468 N N . MET A 1 433 ? 41.378 20.345 12.037 1.00 70.06 433 MET A N 1
ATOM 3469 C CA . MET A 1 433 ? 41.805 20.826 10.729 1.00 64.26 433 MET A CA 1
ATOM 3470 C C . MET A 1 433 ? 43.301 20.541 10.545 1.00 60.09 433 MET A C 1
ATOM 3471 O O . MET A 1 433 ? 43.736 20.126 9.470 1.00 53.16 433 MET A O 1
ATOM 3476 N N . VAL A 1 434 ? 44.076 20.811 11.600 1.00 48.27 434 VAL A N 1
ATOM 3477 C CA . VAL A 1 434 ? 45.442 20.321 11.748 1.00 41.78 434 VAL A CA 1
ATOM 3478 C C . VAL A 1 434 ? 45.444 19.220 12.814 1.00 43.12 434 VAL A C 1
ATOM 3479 O O . VAL A 1 434 ? 45.133 19.480 13.976 1.00 57.12 434 VAL A O 1
ATOM 3483 N N . VAL A 1 435 ? 45.739 17.984 12.398 1.00 39.19 435 VAL A N 1
ATOM 3484 C CA . VAL A 1 435 ? 45.627 16.832 13.286 1.00 44.47 435 VAL A CA 1
ATOM 3485 C C . V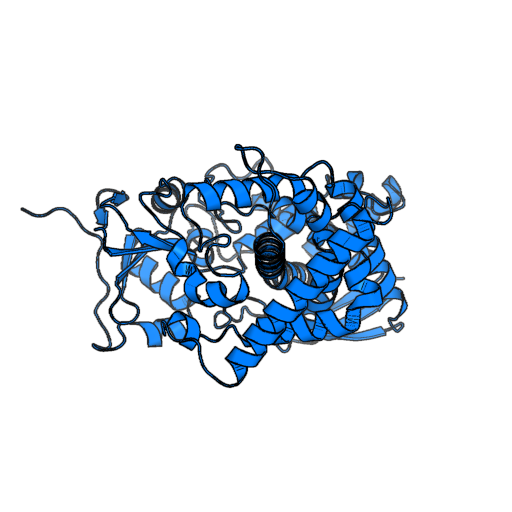AL A 1 435 ? 46.706 16.944 14.368 1.00 44.91 435 VAL A C 1
ATOM 3486 O O . VAL A 1 435 ? 47.879 17.171 14.071 1.00 59.49 435 VAL A O 1
ATOM 3490 N N . GLU A 1 436 ? 46.276 16.781 15.623 1.00 53.18 436 GLU A N 1
ATOM 3491 C CA . GLU A 1 436 ? 47.151 16.824 16.787 1.00 53.09 436 GLU A CA 1
ATOM 3492 C C . GLU A 1 436 ? 46.675 15.780 17.793 1.00 47.27 436 GLU A C 1
ATOM 3493 O O . GLU A 1 436 ? 45.608 15.195 17.626 1.00 46.14 436 GLU A O 1
ATOM 3499 N N . PRO A 1 437 ? 47.373 15.556 18.912 1.00 46.37 437 PRO A N 1
ATOM 3500 C CA . PRO A 1 437 ? 46.879 14.629 19.911 1.00 46.93 437 PRO A CA 1
ATOM 3501 C C . PRO A 1 437 ? 45.552 15.171 20.452 1.00 50.91 437 PRO A C 1
ATOM 3502 O O . PRO A 1 437 ? 45.380 16.347 20.468 1.00 53.36 437 PRO A O 1
ATOM 3506 N N . ALA A 1 438 ? 44.693 14.298 20.991 1.00 46.24 438 ALA A N 1
ATOM 3507 C CA . ALA A 1 438 ? 43.373 14.685 21.551 1.00 50.15 438 ALA A CA 1
ATOM 3508 C C . ALA A 1 438 ? 43.572 15.654 22.718 1.00 51.39 438 ALA A C 1
ATOM 3509 O O . ALA A 1 438 ? 44.411 15.382 23.561 1.00 44.85 438 ALA A O 1
ATOM 3511 N N . SER A 1 439 ? 42.666 16.620 22.857 1.00 73.79 439 SER A N 1
ATOM 3512 C CA . SER A 1 439 ? 42.892 17.833 23.689 1.00 76.38 439 SER A CA 1
ATOM 3513 C C . SER A 1 439 ? 43.232 17.623 25.158 1.00 76.04 439 SER A C 1
ATOM 3514 O O . SER A 1 439 ? 44.162 18.303 25.593 1.00 91.54 439 SER A O 1
ATOM 3517 N N . PRO A 1 440 ? 42.566 16.796 25.978 1.00 76.36 440 PRO A N 1
ATOM 3518 C CA . PRO A 1 440 ? 43.075 16.627 27.333 1.00 64.92 440 PRO A CA 1
ATOM 3519 C C . PRO A 1 440 ? 44.264 15.681 27.118 1.00 55.47 440 PRO A C 1
ATOM 3520 O O . PRO A 1 440 ? 44.070 14.554 26.801 1.00 48.06 440 PRO A O 1
ATOM 3524 N N . CYS A 1 441 ? 45.463 16.197 27.358 1.00 54.66 441 CYS A N 1
ATOM 3525 C CA . CYS A 1 441 ? 46.767 15.556 27.092 1.00 46.90 441 CYS A CA 1
ATOM 3526 C C . CYS A 1 441 ? 47.704 15.974 28.226 1.00 49.98 441 CYS A C 1
ATOM 3527 O O . CYS A 1 441 ? 48.600 16.756 27.976 1.00 55.77 441 CYS A O 1
ATOM 3530 N N . LEU A 1 442 ? 47.477 15.415 29.418 1.00 55.03 442 LEU A N 1
ATOM 3531 C CA . LEU A 1 442 ? 48.204 15.706 30.684 1.00 54.77 442 LEU A CA 1
ATOM 3532 C C . LEU A 1 442 ? 49.536 14.964 30.784 1.00 50.79 442 LEU A C 1
ATOM 3533 O O . LEU A 1 442 ? 49.588 13.799 30.439 1.00 44.16 442 LEU A O 1
ATOM 3538 N N . ILE A 1 443 ? 50.515 15.635 31.385 1.00 50.93 443 ILE A N 1
ATOM 3539 C CA . ILE A 1 443 ? 51.893 15.180 31.515 1.00 53.22 443 ILE A CA 1
ATOM 3540 C C . ILE A 1 443 ? 52.425 15.693 32.859 1.00 54.35 443 ILE A C 1
ATOM 3541 O O . ILE A 1 443 ? 51.855 16.622 33.431 1.00 51.64 443 ILE A O 1
ATOM 3546 N N . ARG A 1 444 ? 53.367 14.951 33.450 1.00 51.38 444 ARG A N 1
ATOM 3547 C CA . ARG A 1 444 ? 53.967 15.324 34.728 1.00 50.65 444 ARG A CA 1
ATOM 3548 C C . ARG A 1 444 ? 55.454 15.630 34.520 1.00 47.71 444 ARG A C 1
ATOM 3549 O O . ARG A 1 444 ? 56.113 14.984 33.704 1.00 45.50 444 ARG A O 1
ATOM 3557 N N . TYR A 1 445 ? 55.991 16.525 35.356 1.00 44.12 445 TYR A N 1
ATOM 3558 C CA . TYR A 1 445 ? 57.369 16.988 35.235 1.00 48.54 445 TYR A CA 1
ATOM 3559 C C . TYR A 1 445 ? 58.002 17.108 36.627 1.00 48.86 445 TYR A C 1
ATOM 3560 O O . TYR A 1 445 ? 57.297 17.121 37.636 1.00 44.73 445 TYR A O 1
ATOM 3569 N N . ARG A 1 446 ? 59.336 17.010 36.654 1.00 53.66 446 ARG A N 1
ATOM 3570 C CA . ARG A 1 446 ? 60.166 17.025 37.857 1.00 71.75 446 ARG A CA 1
ATOM 3571 C C . ARG A 1 446 ? 61.594 17.412 37.449 1.00 73.25 446 ARG A C 1
ATOM 3572 O O . ARG A 1 446 ? 62.174 16.762 36.580 1.00 68.81 446 ARG A O 1
ATOM 3580 N N . ARG A 1 447 ? 62.128 18.501 38.014 1.00 70.19 447 ARG A N 1
ATOM 3581 C CA . ARG A 1 447 ? 63.487 18.949 37.705 1.00 70.51 447 ARG A CA 1
ATOM 3582 C C . ARG A 1 447 ? 64.425 17.737 37.737 1.00 65.87 447 ARG A C 1
ATOM 3583 O O . ARG A 1 447 ? 64.359 16.924 38.659 1.00 66.36 447 ARG A O 1
ATOM 3591 N N . ARG A 1 448 ? 65.258 17.622 36.711 1.00 72.33 448 ARG A N 1
ATOM 3592 C CA . ARG A 1 448 ? 66.154 16.453 36.577 1.00 73.29 448 ARG A CA 1
ATOM 3593 C C . ARG A 1 448 ? 67.143 16.432 37.744 1.00 91.13 448 ARG A C 1
ATOM 3594 O O . ARG A 1 448 ? 67.367 17.486 38.338 1.00 72.56 448 ARG A O 1
ATOM 3602 N N . ASP A 1 449 ? 67.652 15.237 38.063 1.00 114.67 449 ASP A N 1
ATOM 3603 C CA . ASP A 1 449 ? 68.623 14.966 39.160 1.00 115.83 449 ASP A CA 1
ATOM 3604 C C . ASP A 1 449 ? 68.211 15.702 40.438 1.00 113.58 449 ASP A C 1
ATOM 3605 O O . ASP A 1 449 ? 68.036 15.000 41.454 1.00 97.48 449 ASP A O 1
#

B-factor: mean 60.64, std 23.91, range [30.59, 204.27]

InterPro domains:
  IPR001128 Cytochrome P450 [PF00067] (12-421)
  IPR001128 Cytochrome P450 [PR00385] (257-274)
  IPR001128 Cytochrome P450 [PR00385] (310-321)
  IPR001128 Cytochrome P450 [PR00385] (385-394)
  IPR001128 Cytochrome P450 [PR00385] (394-405)
  IPR002403 Cytochrome P450, E-class, group IV [PR00465] (9-26)
  IPR002403 Cytochrome P450, E-class, group IV [PR00465] (31-54)
  IPR002403 Cytochrome P450, E-class, group IV [PR00465] (248-274)
  IPR002403 Cytochrome P450, E-class, group IV [PR00465] (305-321)
  IPR002403 Cytochrome P450, E-class, group IV [PR00465] (338-352)
  IPR002403 Cytochrome P450, E-class, group IV [PR00465] (354-372)
  IPR002403 Cytochrome P450, E-class, group IV [PR00465] (378-394)
  IPR002403 Cytochrome P450, E-class, group IV [PR00465] (394-412)
  IPR017896 4Fe-4S ferredoxin-type, iron-sulphur binding domain [PS51379] (472-500)
  IPR036396 Cytochrome P450 superfamily [G3DSA:1.10.630.10] (6-453)
  IPR036396 Cytochrome P450 superfamily [SSF48264] (6-448)
  IPR050529 Lanosterol 14-alpha demethylase-like [PTHR24304] (7-449)

Organism: Methylococcus capsulatus (strain ATCC 33009 / NCIMB 11132 / Bath) (NCBI:txid243233)

CATH classification: 1.10.630.10

Solvent-accessible surface area: 20415 Å² total; per-residue (Å²): 178,140,62,92,57,5,51,67,36,100,26,61,74,146,142,43,4,8,33,113,94,24,25,161,53,13,21,50,9,0,62,57,3,50,171,121,47,27,45,0,0,2,0,56,29,67,134,63,113,6,0,0,0,0,8,32,117,0,0,65,30,4,11,164,19,74,15,100,18,8,24,9,4,29,20,75,99,4,14,23,29,0,7,5,196,34,0,3,32,42,17,204,59,112,87,4,15,29,0,21,80,22,10,71,83,0,9,76,109,186,4,4,112,46,0,2,103,26,0,11,50,18,0,75,47,24,9,170,124,35,142,106,53,20,83,38,25,1,4,113,13,0,51,79,0,0,24,68,0,3,3,35,0,6,5,1,43,19,3,41,118,125,34,61,113,76,9,44,22,8,15,148,40,0,55,105,0,42,52,93,71,6,84,84,82,121,73,82,106,82,94,17,6,140,115,0,60,111,7,16,87,93,6,52,79,4,2,56,86,4,44,99,114,10,75,168,41,168,96,170,44,48,2,0,0,11,55,1,40,68,19,53,11,135,122,51,51,118,10,65,35,57,11,1,0,0,0,3,0,10,14,1,29,67,28,9,39,23,4,0,1,4,0,0,4,0,3,0,3,1,26,64,64,74,71,27,30,149,89,0,31,61,22,0,34,48,17,40,151,100,68,56,166,16,25,27,86,1,0,142,136,0,69,60,0,43,15,2,0,52,0,0,6,0,13,19,2,10,71,15,35,30,37,30,60,0,77,116,77,28,115,3,71,44,38,80,0,62,51,38,28,18,0,0,0,0,0,0,2,0,0,26,9,75,148,39,10,78,98,22,112,108,16,35,2,41,9,13,34,135,151,99,39,27,98,163,63,97,36,2,33,1,12,35,13,3,33,143,48,90,49,27,16,25,24,16,17,28,26,2,4,8,0,0,0,0,5,0,1,78,60,0,65,20,91,25,32,54,48,71,113,49,15,147,24,38,37,178,54,135,28,5,4,1,37,61,117,1,78,1,97,14,116,92,56,172

Radius of gyration: 22.22 Å; Cα contacts (8 Å, |Δi|>4): 699; chains: 1; bounding box: 58×59×68 Å

Sequence (446 aa):
PPSNTPPVKPGGLPLLGHILEFGKNPHAFLMALRHEFGDVAEFRMFHQRMVLLTGSQASEAFYRAPDEVLDQGPAYRIMTPIFGRGVVFDARIERKNQQLQMLMPALRDKPMRTYSEIIVAEVEAMLRDWKDAGTIDLLELTKELTIYTSSHCLLGAEFRHELNTEFAGIYRDLEMGIQPIAYVFPNLPLPVFKRRDQARVRLQELVTQIMERRARSQERSTNVFQMLIDASYDDGSKLTPHEITGMLIATIFAGHHTSSGTTAWVLIELLRRPEYLRRVRAEIDALFETHGRVTFESLRQMPQLENVIKEVLRLHPPLILLMRKVMKDFEVQGMRIEAGKFVCAAPSVTHRIPELFPNPELFDPDRYTPERAEDKDLYGWQAFGGGRHKCSGNAFAMFQIKAIVCVLLRNYEFELAAAPESYRDDYRKMVVEPASPCLIRYRRRD

Secondary structure (DSSP, 8-state):
-------B----BTTTBTHHHHHH-HHHHHHHHHHHH-SEEEE-BTTS-EEEE-SHHHHHHHHHS-TTTEE-GGGGTTTHHHH-TTSTTSS-HHHHHHHHHHHGGGSSSTTHHHHHHHHHHHHHHHHTT--SEEEEEHHHHHHHHHHHHHHHHHT-HHHHTTTHHHHHHHHHHHHHT--HHHHH-S---SHHHHHHHHHHHHHHHHHHHHHHHHHHS-----SHHHHHHS---TTS----HHHHHHHHHHHHHHHHHHHHHHHHHHHHHHHT-HHHHHHHHHHHHHHHHHHSS--HHHHT--HHHHHHHHHHHHH--S---EEEEE-S-EEETTEEE-TT-EEEE-HHHHTT-TTTSSSTTS--GGGGSTTS-SSSSTTTS-TT--GGGS-SSHHHHHHHHHHHHHHHHHHEEEEESS-GGG--EETTSSS-EE-S--EEEEEE--

Foldseek 3Di:
DDFFAFEEDDFPDQQAGCVVVCLVFVLVVLLVQCVVRNQWYWTDGGPFIEIEHFALQSLCCVQADDCLFWPLLLVCLLCCLLLDQCAQSNNDPQVNLQLVVLLLVLQDPDCLQVLLVLLLVLLVVVCVVDDQKDKDFLLVVLLVSLLLSLCCAAPNPCCNPVVVVVLVQLLVLLVQSSDVVSSVDNDQDDPSRVSNNVSLVVQLVVLVVVLVVCVVPVDQDRHSSSSLQVDADPVRHHDHSSHSSSSSSCSCVVQRSQLSQLLSLLVLVCQVPVVLVVVQLVLLVVLCVVPVDRGSVSLVDRLSSLLSSLLSLQQALQAFWRKTAGQAWDAGPRHIDHGSHMYIYGSNNLSQDCVQPPVSVDRDSCCCPPVHDDCVSVSRRASQRHHSNRDSNVNVSSSSSSSSCSSDSVFKDKHWPDDSVQFDWPSSDNGIHTPRRGMMMIRTDD